Protein AF-A0A851GIK9-F1 (afdb_monomer_lite)

pLDDT: mean 75.94, std 16.17, range [28.42, 97.69]

Structure (mmCIF, N/CA/C/O backbone):
data_AF-A0A851GIK9-F1
#
_entry.id   AF-A0A851GIK9-F1
#
loop_
_atom_site.group_PDB
_atom_site.id
_atom_site.type_symbol
_atom_site.label_atom_id
_atom_site.label_alt_id
_atom_site.label_comp_id
_atom_site.label_asym_id
_atom_site.label_entity_id
_atom_site.label_seq_id
_atom_site.pdbx_PDB_ins_code
_atom_site.Cartn_x
_atom_site.Cartn_y
_atom_site.Cartn_z
_atom_site.occupancy
_atom_site.B_iso_or_equiv
_atom_site.auth_seq_id
_atom_site.auth_comp_id
_atom_site.auth_asym_id
_atom_site.auth_atom_id
_atom_site.pdbx_PDB_model_num
ATOM 1 N N . MET A 1 1 ? 23.463 -24.814 -16.841 1.00 28.42 1 MET A N 1
ATOM 2 C CA . MET A 1 1 ? 22.033 -24.958 -16.498 1.00 28.42 1 MET A CA 1
ATOM 3 C C . MET A 1 1 ? 21.947 -25.026 -14.976 1.00 28.42 1 MET A C 1
ATOM 5 O O . MET A 1 1 ? 22.459 -25.980 -14.409 1.00 28.42 1 MET A O 1
ATOM 9 N N . LYS A 1 2 ? 21.480 -23.972 -14.296 1.00 33.78 2 LYS A N 1
ATOM 10 C CA . LYS A 1 2 ? 21.299 -24.008 -12.832 1.00 33.78 2 LYS A CA 1
ATOM 11 C C . LYS A 1 2 ? 19.977 -24.728 -12.563 1.00 33.78 2 LYS A C 1
ATOM 13 O O . LYS A 1 2 ? 18.988 -24.319 -13.160 1.00 33.78 2 LYS A O 1
ATOM 18 N N . LYS A 1 3 ? 19.978 -25.781 -11.733 1.00 37.56 3 LYS A N 1
ATOM 19 C CA . LYS A 1 3 ? 18.744 -26.438 -11.265 1.00 37.56 3 LYS A CA 1
ATOM 20 C C . LYS A 1 3 ? 17.801 -25.354 -10.751 1.00 37.56 3 LYS A C 1
ATOM 22 O O . LYS A 1 3 ? 18.202 -24.577 -9.881 1.00 37.56 3 LYS A O 1
ATOM 27 N N . GLN A 1 4 ? 16.611 -25.260 -11.331 1.00 56.66 4 GLN A N 1
ATOM 28 C CA . GLN A 1 4 ? 15.598 -24.360 -10.805 1.00 56.66 4 GLN A CA 1
ATOM 29 C C . GLN A 1 4 ? 15.142 -24.924 -9.452 1.00 56.66 4 GLN A C 1
ATOM 31 O O . GLN A 1 4 ? 15.170 -26.138 -9.253 1.00 56.66 4 GLN A O 1
ATOM 36 N N . TRP A 1 5 ? 14.747 -24.073 -8.500 1.00 56.56 5 TRP A N 1
ATOM 37 C CA . TRP A 1 5 ? 14.268 -24.532 -7.183 1.00 56.56 5 TRP A CA 1
ATOM 38 C C . TRP A 1 5 ? 13.136 -25.571 -7.293 1.00 56.56 5 TRP A C 1
ATOM 40 O O . TRP A 1 5 ? 12.981 -26.420 -6.419 1.00 56.56 5 TRP A O 1
ATOM 50 N N . TRP A 1 6 ? 12.402 -25.525 -8.407 1.00 56.59 6 TRP A N 1
ATOM 51 C CA . TRP A 1 6 ? 11.299 -26.404 -8.792 1.00 56.59 6 TRP A CA 1
ATOM 52 C C . TRP A 1 6 ? 11.700 -27.868 -9.007 1.00 56.59 6 TRP A C 1
ATOM 54 O O . TRP A 1 6 ? 10.854 -28.744 -8.863 1.00 56.59 6 TRP A O 1
ATOM 64 N N . ASP A 1 7 ? 12.978 -28.136 -9.285 1.00 57.50 7 ASP A N 1
ATOM 65 C CA . ASP A 1 7 ? 13.502 -29.490 -9.501 1.00 57.50 7 ASP A CA 1
ATOM 66 C C . ASP A 1 7 ? 13.999 -30.148 -8.198 1.00 57.50 7 ASP A C 1
ATOM 68 O O . ASP A 1 7 ? 14.599 -31.227 -8.229 1.00 57.50 7 ASP A O 1
ATOM 72 N N . SER A 1 8 ? 13.825 -29.487 -7.045 1.00 64.31 8 SER A N 1
ATOM 73 C CA . SER A 1 8 ? 14.223 -30.047 -5.752 1.00 64.31 8 SER A CA 1
ATOM 74 C C . SER A 1 8 ? 13.235 -31.113 -5.274 1.00 64.31 8 SER A C 1
ATOM 76 O O . SER A 1 8 ? 12.027 -30.871 -5.217 1.00 64.31 8 SER A O 1
ATOM 78 N N . GLY A 1 9 ? 13.765 -32.264 -4.849 1.00 63.91 9 GLY A N 1
ATOM 79 C CA . GLY A 1 9 ? 12.982 -33.339 -4.235 1.00 63.91 9 GLY A CA 1
ATOM 80 C C . GLY A 1 9 ? 12.230 -32.880 -2.984 1.00 63.91 9 GLY A C 1
ATOM 81 O O . GLY A 1 9 ? 11.058 -33.208 -2.838 1.00 63.91 9 GLY A O 1
ATOM 82 N N . ASP A 1 10 ? 12.846 -32.034 -2.154 1.00 69.69 10 ASP A N 1
ATOM 83 C CA . ASP A 1 10 ? 12.236 -31.544 -0.908 1.00 69.69 10 ASP A CA 1
ATOM 84 C C . ASP A 1 10 ? 11.025 -30.641 -1.176 1.00 69.69 10 ASP A C 1
ATOM 86 O O . ASP A 1 10 ? 10.019 -30.683 -0.464 1.00 69.69 10 ASP A O 1
ATOM 90 N N . LEU A 1 11 ? 11.094 -29.832 -2.240 1.00 68.75 11 LEU A N 1
ATOM 91 C CA . LEU A 1 11 ? 9.983 -28.975 -2.644 1.00 68.75 11 LEU A CA 1
ATOM 92 C C . LEU A 1 11 ? 8.848 -29.818 -3.241 1.00 68.75 11 LEU A C 1
ATOM 94 O O . LEU A 1 11 ? 7.684 -29.581 -2.924 1.00 68.75 11 LEU A O 1
ATOM 98 N N . ALA A 1 12 ? 9.180 -30.830 -4.048 1.00 67.00 12 ALA A N 1
ATOM 99 C CA . ALA A 1 12 ? 8.210 -31.775 -4.596 1.00 67.00 12 ALA A CA 1
ATOM 100 C C . ALA A 1 12 ? 7.503 -32.591 -3.494 1.00 67.00 12 ALA A C 1
ATOM 102 O O . ALA A 1 12 ? 6.283 -32.763 -3.541 1.00 67.00 12 ALA A O 1
ATOM 103 N N . GLU A 1 13 ? 8.237 -33.033 -2.470 1.00 72.12 13 GLU A N 1
ATOM 104 C CA . GLU A 1 13 ? 7.680 -33.730 -1.307 1.00 72.12 13 GLU A CA 1
ATOM 105 C C . GLU A 1 13 ? 6.763 -32.814 -0.478 1.00 72.12 13 GLU A C 1
ATOM 107 O O . GLU A 1 13 ? 5.679 -33.226 -0.050 1.00 72.12 13 GLU A O 1
ATOM 112 N N . ALA A 1 14 ? 7.147 -31.543 -0.305 1.00 70.12 14 ALA A N 1
ATOM 113 C CA . ALA A 1 14 ? 6.379 -30.570 0.469 1.00 70.12 14 ALA A CA 1
ATOM 114 C C . ALA A 1 14 ? 4.978 -30.294 -0.106 1.00 70.12 14 ALA A C 1
ATOM 116 O O . ALA A 1 14 ? 4.040 -30.092 0.673 1.00 70.12 14 ALA A O 1
ATOM 117 N N . VAL A 1 15 ? 4.811 -30.313 -1.438 1.00 67.62 15 VAL A N 1
ATOM 118 C CA . VAL A 1 15 ? 3.504 -30.119 -2.099 1.00 67.62 15 VAL A CA 1
ATOM 119 C C . VAL A 1 15 ? 2.507 -31.180 -1.629 1.00 67.62 15 VAL A C 1
ATOM 121 O O . VAL A 1 15 ? 1.404 -30.846 -1.190 1.00 67.62 15 VAL A O 1
ATOM 124 N N . GLY A 1 16 ? 2.913 -32.452 -1.620 1.00 64.94 16 GLY A N 1
ATOM 125 C CA . GLY A 1 16 ? 2.066 -33.564 -1.195 1.00 64.94 16 GLY A CA 1
ATOM 126 C C . GLY A 1 16 ? 0.755 -33.709 -1.998 1.00 64.94 16 GLY A C 1
ATOM 127 O O . GLY A 1 16 ? 0.504 -32.999 -2.973 1.00 64.94 16 GLY A O 1
ATOM 128 N N . PRO A 1 17 ? -0.122 -34.655 -1.618 1.00 69.00 17 PRO A N 1
ATOM 129 C CA . PRO A 1 17 ? -1.357 -34.910 -2.351 1.00 69.00 17 PRO A CA 1
ATOM 130 C C . PRO A 1 17 ? -2.393 -33.789 -2.176 1.00 69.00 17 PRO A C 1
ATOM 132 O O . PRO A 1 17 ? -2.737 -33.387 -1.062 1.00 69.00 17 PRO A O 1
ATOM 135 N N . GLY A 1 18 ? -2.968 -33.347 -3.298 1.00 60.12 18 GLY A N 1
ATOM 136 C CA . GLY A 1 18 ? -4.141 -32.470 -3.326 1.00 60.12 18 GLY A CA 1
ATOM 137 C C . GLY A 1 18 ? -3.865 -30.979 -3.104 1.00 60.12 18 GLY A C 1
ATOM 138 O O . GLY A 1 18 ? -4.816 -30.227 -2.848 1.00 60.12 18 GLY A O 1
ATOM 139 N N . VAL A 1 19 ? -2.600 -30.578 -3.212 1.00 62.19 19 VAL A N 1
ATOM 140 C CA . VAL A 1 19 ? -2.133 -29.201 -3.367 1.00 62.19 19 VAL A CA 1
ATOM 141 C C . VAL A 1 19 ? -1.502 -29.086 -4.755 1.00 62.19 19 VAL A C 1
ATOM 143 O O . VAL A 1 19 ? -0.772 -29.974 -5.182 1.00 62.19 19 VAL A O 1
ATOM 146 N N . VAL A 1 20 ? -1.806 -28.009 -5.471 1.00 63.44 20 VAL A N 1
ATOM 147 C CA . VAL A 1 20 ? -1.177 -27.661 -6.744 1.00 63.44 20 VAL A CA 1
ATOM 148 C C . VAL A 1 20 ? -0.258 -26.479 -6.493 1.00 63.44 20 VAL A C 1
ATOM 150 O O . VAL A 1 20 ? -0.686 -25.437 -5.989 1.00 63.44 20 VAL A O 1
ATOM 153 N N . MET A 1 21 ? 1.010 -26.657 -6.836 1.00 55.97 21 MET A N 1
ATOM 154 C CA . MET A 1 21 ? 2.009 -25.604 -6.785 1.00 55.97 21 MET A CA 1
ATOM 155 C C . MET A 1 21 ? 2.170 -25.008 -8.177 1.00 55.97 21 MET A C 1
ATOM 157 O O . MET A 1 21 ? 2.414 -25.733 -9.140 1.00 55.97 21 MET A O 1
ATOM 161 N N . THR A 1 22 ? 2.052 -23.689 -8.281 1.00 58.81 22 THR A N 1
ATOM 162 C CA . THR A 1 22 ? 2.416 -22.969 -9.500 1.00 58.81 22 THR A CA 1
ATOM 163 C C . THR A 1 22 ? 3.555 -22.020 -9.182 1.00 58.81 22 THR A C 1
ATOM 165 O O . THR A 1 22 ? 3.423 -21.087 -8.385 1.00 58.81 22 THR A O 1
ATOM 168 N N . ALA A 1 23 ? 4.682 -22.310 -9.814 1.00 56.88 23 ALA A N 1
ATOM 169 C CA . ALA A 1 23 ? 5.847 -21.462 -9.883 1.00 56.88 23 ALA A CA 1
ATOM 170 C C . ALA A 1 23 ? 5.639 -20.397 -10.950 1.00 56.88 23 ALA A C 1
ATOM 172 O O . ALA A 1 23 ? 5.291 -20.726 -12.085 1.00 56.88 23 ALA A O 1
ATOM 173 N N . ILE A 1 24 ? 5.876 -19.137 -10.607 1.00 55.03 24 ILE A N 1
ATOM 174 C CA . ILE A 1 24 ? 5.986 -18.090 -11.610 1.00 55.03 24 ILE A CA 1
ATOM 175 C C . ILE A 1 24 ? 7.401 -17.533 -11.539 1.00 55.03 24 ILE A C 1
ATOM 177 O O . ILE A 1 24 ? 7.766 -16.828 -10.594 1.00 55.03 24 ILE A O 1
ATOM 181 N N . ASP A 1 25 ? 8.186 -17.955 -12.529 1.00 50.31 25 ASP A N 1
ATOM 182 C CA . ASP A 1 25 ? 9.631 -17.801 -12.593 1.00 50.31 25 ASP A CA 1
ATOM 183 C C . ASP A 1 25 ? 10.096 -16.347 -12.725 1.00 50.31 25 ASP A C 1
ATOM 185 O O . ASP A 1 25 ? 9.349 -15.447 -13.114 1.00 50.31 25 ASP A O 1
ATOM 189 N N . HIS A 1 26 ? 11.372 -16.178 -12.370 1.00 42.62 26 HIS A N 1
ATOM 190 C CA . HIS A 1 26 ? 12.180 -14.960 -12.333 1.00 42.62 26 HIS A CA 1
ATOM 191 C C . HIS A 1 26 ? 11.728 -13.866 -13.313 1.00 42.62 26 HIS A C 1
ATOM 193 O O . HIS A 1 26 ? 12.031 -13.897 -14.506 1.00 42.62 26 HIS A O 1
ATOM 199 N N . VAL A 1 27 ? 11.115 -12.821 -12.766 1.00 42.78 27 VAL A N 1
ATOM 200 C CA . VAL A 1 27 ? 11.296 -11.481 -13.310 1.00 42.78 27 VAL A CA 1
ATOM 201 C C . VAL A 1 27 ? 11.735 -10.613 -12.149 1.00 42.78 27 VAL A C 1
ATOM 203 O O . VAL A 1 27 ? 10.976 -10.466 -11.197 1.00 42.78 27 VAL A O 1
ATOM 206 N N . ASP A 1 28 ? 12.982 -10.137 -12.178 1.00 42.38 28 ASP A N 1
ATOM 207 C CA . ASP A 1 28 ? 13.531 -9.282 -11.120 1.00 42.38 28 ASP A CA 1
ATOM 208 C C . ASP A 1 28 ? 12.539 -8.163 -10.790 1.00 42.38 28 ASP A C 1
ATOM 210 O O . ASP A 1 28 ? 11.909 -7.625 -11.699 1.00 42.38 28 ASP A O 1
ATOM 214 N N . GLY A 1 29 ? 12.351 -7.902 -9.494 1.00 40.44 29 GLY A N 1
ATOM 215 C CA . GLY A 1 29 ? 11.194 -7.213 -8.923 1.00 40.44 29 GLY A CA 1
ATOM 216 C C . GLY A 1 29 ? 10.726 -5.970 -9.684 1.00 40.44 29 GLY A C 1
ATOM 217 O O . GLY A 1 29 ? 11.503 -5.122 -10.114 1.00 40.44 29 GLY A O 1
ATOM 218 N N . MET A 1 30 ? 9.413 -5.857 -9.845 1.00 39.59 30 MET A N 1
ATOM 219 C CA . MET A 1 30 ? 8.762 -4.690 -10.428 1.00 39.59 30 MET A CA 1
ATOM 220 C C . MET A 1 30 ? 8.614 -3.619 -9.337 1.00 39.59 30 MET A C 1
ATOM 222 O O . MET A 1 30 ? 7.873 -3.836 -8.378 1.00 39.59 30 MET A O 1
ATOM 226 N N . HIS A 1 31 ? 9.280 -2.468 -9.468 1.00 43.91 31 HIS A N 1
ATOM 227 C CA . HIS A 1 31 ? 8.942 -1.283 -8.673 1.00 43.91 31 HIS A CA 1
ATOM 228 C C . HIS A 1 31 ? 8.452 -0.197 -9.641 1.00 43.91 31 HIS A C 1
ATOM 230 O O . HIS A 1 31 ? 9.279 0.453 -10.280 1.00 43.91 31 HIS A O 1
ATOM 236 N N . PRO A 1 32 ? 7.124 0.008 -9.771 1.00 44.62 32 PRO A N 1
ATOM 237 C CA . PRO A 1 32 ? 6.533 0.874 -10.797 1.00 44.62 32 PRO A CA 1
ATOM 238 C C . PRO A 1 32 ? 7.150 2.275 -10.855 1.00 44.62 32 PRO A C 1
ATOM 240 O O . PRO A 1 32 ? 7.340 2.819 -11.938 1.00 44.62 32 PRO A O 1
ATOM 243 N N . ASP A 1 33 ? 7.509 2.816 -9.689 1.00 41.81 33 ASP A N 1
ATOM 244 C CA . ASP A 1 33 ? 8.054 4.168 -9.557 1.00 41.81 33 ASP A CA 1
ATOM 245 C C . ASP A 1 33 ? 9.546 4.253 -9.939 1.00 41.81 33 ASP A C 1
ATOM 247 O O . ASP A 1 33 ? 9.995 5.278 -10.442 1.00 41.81 33 ASP A O 1
ATOM 251 N N . HIS A 1 34 ? 10.324 3.179 -9.745 1.00 46.78 34 HIS A N 1
ATOM 252 C CA . HIS A 1 34 ? 11.743 3.145 -10.131 1.00 46.78 34 HIS A CA 1
ATOM 253 C C . HIS A 1 34 ? 11.891 2.963 -11.645 1.00 46.78 34 HIS A C 1
ATOM 255 O O . HIS A 1 34 ? 12.688 3.645 -12.286 1.00 46.78 34 HIS A O 1
ATOM 261 N N . ASP A 1 35 ? 11.052 2.101 -12.223 1.00 50.78 35 ASP A N 1
ATOM 262 C CA . ASP A 1 35 ? 11.058 1.798 -13.654 1.00 50.78 35 ASP A CA 1
ATOM 263 C C . ASP A 1 35 ? 10.558 2.991 -14.488 1.00 50.78 35 ASP A C 1
ATOM 265 O O . ASP A 1 35 ? 11.080 3.257 -15.569 1.00 50.78 35 ASP A O 1
ATOM 269 N N . ALA A 1 36 ? 9.587 3.757 -13.973 1.00 49.06 36 ALA A N 1
ATOM 270 C CA . ALA A 1 36 ? 9.111 4.983 -14.613 1.00 49.06 36 ALA A CA 1
ATOM 271 C C . ALA A 1 36 ? 10.194 6.075 -14.658 1.00 49.06 36 ALA A C 1
ATOM 273 O O . ALA A 1 36 ? 10.437 6.629 -15.729 1.00 49.06 36 ALA A O 1
ATOM 274 N N . ASN A 1 37 ? 10.881 6.326 -13.537 1.00 52.34 37 ASN A N 1
ATOM 275 C CA . ASN A 1 37 ? 11.953 7.324 -13.457 1.00 52.34 37 ASN A CA 1
ATOM 276 C C . ASN A 1 37 ? 13.168 6.932 -14.306 1.00 52.34 37 ASN A C 1
ATOM 278 O O . ASN A 1 37 ? 13.733 7.773 -14.991 1.00 52.34 37 ASN A O 1
ATOM 282 N N . MET A 1 38 ? 13.542 5.650 -14.327 1.00 55.16 38 MET A N 1
ATOM 283 C CA . MET A 1 38 ? 14.647 5.162 -15.158 1.00 55.16 38 MET A CA 1
ATOM 284 C C . MET A 1 38 ? 14.335 5.281 -16.657 1.00 55.16 38 MET A C 1
ATOM 286 O O . MET A 1 38 ? 15.213 5.627 -17.449 1.00 55.16 38 MET A O 1
ATOM 290 N N . LEU A 1 39 ? 13.094 5.003 -17.073 1.00 52.91 39 LEU A N 1
ATOM 291 C CA . LEU A 1 39 ? 12.667 5.257 -18.451 1.00 52.91 39 LEU A CA 1
ATOM 292 C C . LEU A 1 39 ? 12.666 6.760 -18.756 1.00 52.91 39 LEU A C 1
ATOM 294 O O . LEU A 1 39 ? 13.035 7.135 -19.863 1.00 52.91 39 LEU A O 1
ATOM 298 N N . GLU A 1 40 ? 12.321 7.603 -17.777 1.00 55.47 40 GLU A N 1
ATOM 299 C CA . GLU A 1 40 ? 12.411 9.065 -17.865 1.00 55.47 40 GLU A CA 1
ATOM 300 C C . GLU A 1 40 ? 13.834 9.586 -18.041 1.00 55.47 40 GLU A C 1
ATOM 302 O O . GLU A 1 40 ? 14.085 10.362 -18.962 1.00 55.47 40 GLU A O 1
ATOM 307 N N . GLU A 1 41 ? 14.784 9.071 -17.272 1.00 58.88 41 GLU A N 1
ATOM 308 C CA . GLU A 1 41 ? 16.213 9.321 -17.464 1.00 58.88 41 GLU A CA 1
ATOM 309 C C . GLU A 1 41 ? 16.686 8.842 -18.845 1.00 58.88 41 GLU A C 1
ATOM 311 O O . GLU A 1 41 ? 17.427 9.542 -19.534 1.00 58.88 41 GLU A O 1
ATOM 316 N N . CYS A 1 42 ? 16.197 7.688 -19.311 1.00 54.91 42 CYS A N 1
ATOM 317 C CA . CYS A 1 42 ? 16.476 7.220 -20.669 1.00 54.91 42 CYS A CA 1
ATOM 318 C C . CYS A 1 42 ? 15.834 8.112 -21.751 1.00 54.91 42 CYS A C 1
ATOM 320 O O . CYS A 1 42 ? 16.372 8.160 -22.856 1.00 54.91 42 CYS A O 1
ATOM 322 N N . PHE A 1 43 ? 14.719 8.809 -21.472 1.00 56.66 43 PHE A N 1
ATOM 323 C CA . PHE A 1 43 ? 14.067 9.735 -22.414 1.00 56.66 43 PHE A CA 1
ATOM 324 C C . PHE A 1 43 ? 14.831 11.056 -22.562 1.00 56.66 43 PHE A C 1
ATOM 326 O O . PHE A 1 43 ? 14.831 11.620 -23.658 1.00 56.66 43 PHE A O 1
ATOM 333 N N . GLN A 1 44 ? 15.451 11.557 -21.487 1.00 57.59 44 GLN A N 1
ATOM 334 C CA . GLN A 1 44 ? 16.075 12.888 -21.465 1.00 57.59 44 GLN A CA 1
ATOM 335 C C . GLN A 1 44 ? 17.308 12.995 -22.376 1.00 57.59 44 GLN A C 1
ATOM 337 O O . GLN A 1 44 ? 17.541 14.060 -22.942 1.00 57.59 44 GLN A O 1
ATOM 342 N N . ASP A 1 45 ? 18.007 11.882 -22.627 1.00 53.44 45 ASP A N 1
ATOM 343 C CA . ASP A 1 45 ? 19.262 11.877 -23.386 1.00 53.44 45 ASP A CA 1
ATOM 344 C C . ASP A 1 45 ? 19.238 11.008 -24.667 1.00 53.44 45 ASP A C 1
ATOM 346 O O . ASP A 1 45 ? 20.256 10.427 -25.072 1.00 53.44 45 ASP A O 1
ATOM 350 N N . LEU A 1 46 ? 18.078 10.849 -25.310 1.00 55.22 46 LEU A N 1
ATOM 351 C CA . LEU A 1 46 ? 18.004 10.134 -26.590 1.00 55.22 46 LEU A CA 1
ATOM 352 C C . LEU A 1 46 ? 18.766 10.905 -27.693 1.00 55.22 46 LEU A C 1
ATOM 354 O O . LEU A 1 46 ? 18.595 12.122 -27.783 1.00 55.22 46 LEU A O 1
ATOM 358 N N . PRO A 1 47 ? 19.548 10.220 -28.558 1.00 53.22 47 PRO A N 1
ATOM 359 C CA . PRO A 1 47 ? 20.320 10.859 -29.626 1.00 53.22 47 PRO A CA 1
ATOM 360 C C . PRO A 1 47 ? 19.444 11.660 -30.604 1.00 53.22 47 PRO A C 1
ATOM 362 O O . PRO A 1 47 ? 18.221 11.479 -30.663 1.00 53.22 47 PRO A O 1
ATOM 365 N N . GLU A 1 48 ? 20.099 12.544 -31.366 1.00 51.88 48 GLU A N 1
ATOM 366 C CA . GLU A 1 48 ? 19.484 13.400 -32.388 1.00 51.88 48 GLU A CA 1
ATOM 367 C C . GLU A 1 48 ? 18.579 12.614 -33.346 1.00 51.88 48 GLU A C 1
ATOM 369 O O . GLU A 1 48 ? 18.788 11.433 -33.637 1.00 51.88 48 GLU A O 1
ATOM 374 N N . MET A 1 49 ? 17.522 13.278 -33.814 1.00 53.31 49 MET A N 1
ATOM 375 C CA . MET A 1 49 ? 16.463 12.626 -34.570 1.00 53.31 49 MET A CA 1
ATOM 376 C C . MET A 1 49 ? 16.942 12.203 -35.954 1.00 53.31 49 MET A C 1
ATOM 378 O O . MET A 1 49 ? 17.402 13.015 -36.751 1.00 53.31 49 MET A O 1
ATOM 382 N N . SER A 1 50 ? 16.774 10.919 -36.271 1.00 54.28 50 SER A N 1
ATOM 383 C CA . SER A 1 50 ? 16.899 10.457 -37.649 1.00 54.28 50 SER A CA 1
ATOM 384 C C . SER A 1 50 ? 15.749 11.057 -38.464 1.00 54.28 50 SER A C 1
ATOM 386 O O . SER A 1 50 ? 14.588 10.905 -38.072 1.00 54.28 50 SER A O 1
ATOM 388 N N . PRO A 1 51 ? 16.023 11.733 -39.591 1.00 57.00 51 PRO A N 1
ATOM 389 C CA . PRO A 1 51 ? 14.973 12.367 -40.366 1.00 57.00 51 PRO A CA 1
ATOM 390 C C . PRO A 1 51 ? 14.018 11.305 -40.917 1.00 57.00 51 PRO A C 1
ATOM 392 O O . PRO A 1 51 ? 14.411 10.378 -41.628 1.00 57.00 51 PRO A O 1
ATOM 395 N N . LEU A 1 52 ? 12.737 11.454 -40.589 1.00 62.50 52 LEU A N 1
ATOM 396 C CA . LEU A 1 52 ? 11.662 10.681 -41.200 1.00 62.50 52 LEU A CA 1
ATOM 397 C C . LEU A 1 52 ? 11.633 10.913 -42.715 1.00 62.50 52 LEU A C 1
ATOM 399 O O . LEU A 1 52 ? 11.735 12.051 -43.174 1.00 62.50 52 LEU A O 1
ATOM 403 N N . THR A 1 53 ? 11.477 9.831 -43.482 1.00 67.94 53 THR A N 1
ATOM 404 C CA . THR A 1 53 ? 11.532 9.877 -44.950 1.00 67.94 53 THR A CA 1
ATOM 405 C C . THR A 1 53 ? 10.204 10.348 -45.540 1.00 67.94 53 THR A C 1
ATOM 407 O O . THR A 1 53 ? 10.194 11.179 -46.444 1.00 67.94 53 THR A O 1
ATOM 410 N N . SER A 1 54 ? 9.073 9.857 -45.019 1.00 73.69 54 SER A N 1
ATOM 411 C CA . SER A 1 54 ? 7.743 10.397 -45.329 1.00 73.69 54 SER A CA 1
ATOM 412 C C . SER A 1 54 ? 6.691 9.963 -44.303 1.00 73.69 54 SER A C 1
ATOM 414 O O . SER A 1 54 ? 6.846 8.950 -43.617 1.00 73.69 54 SER A O 1
ATOM 416 N N . VAL A 1 55 ? 5.598 10.725 -44.205 1.00 71.50 55 VAL A N 1
ATOM 417 C CA . VAL A 1 55 ? 4.414 10.373 -43.410 1.00 71.50 55 VAL A CA 1
ATOM 418 C C . VAL A 1 55 ? 3.171 10.555 -44.276 1.00 71.50 55 VAL A C 1
ATOM 420 O O . VAL A 1 55 ? 3.017 11.582 -44.934 1.00 71.50 55 VAL A O 1
ATOM 423 N N . THR A 1 56 ? 2.281 9.564 -44.280 1.00 75.00 56 THR A N 1
ATOM 424 C CA . THR A 1 56 ? 1.029 9.594 -45.044 1.00 75.00 56 THR A CA 1
ATOM 425 C C . THR A 1 56 ? -0.159 9.171 -44.185 1.00 75.00 56 THR A C 1
ATOM 427 O O . THR A 1 56 ? -0.071 8.262 -43.361 1.00 75.00 56 THR A O 1
ATOM 430 N N . MET A 1 57 ? -1.292 9.845 -44.383 1.00 70.81 57 MET A N 1
ATOM 431 C CA . MET A 1 57 ? -2.598 9.460 -43.851 1.00 70.81 57 MET A CA 1
ATOM 432 C C . MET A 1 57 ? -3.687 10.104 -44.714 1.00 70.81 57 MET A C 1
ATOM 434 O O . MET A 1 57 ? -3.603 11.302 -45.005 1.00 70.81 57 MET A O 1
ATOM 438 N N . PRO A 1 58 ? -4.723 9.357 -45.129 1.00 68.06 58 PRO A N 1
ATOM 439 C CA . PRO A 1 58 ? -5.792 9.906 -45.955 1.00 68.06 58 PRO A CA 1
ATOM 440 C C . PRO A 1 58 ? -6.467 11.133 -45.318 1.00 68.06 58 PRO A C 1
ATOM 442 O O . PRO A 1 58 ? -6.783 11.136 -44.128 1.00 68.06 58 PRO A O 1
ATOM 445 N N . GLY A 1 59 ? -6.706 12.181 -46.114 1.00 64.75 59 GLY A N 1
ATOM 446 C CA . GLY A 1 59 ? -7.428 13.388 -45.676 1.00 64.75 59 GLY A CA 1
ATOM 447 C C . GLY A 1 59 ? -6.679 14.272 -44.670 1.00 64.75 59 GLY A C 1
ATOM 448 O O . GLY A 1 59 ? -7.306 15.086 -43.990 1.00 64.75 59 GLY A O 1
ATOM 449 N N . THR A 1 60 ? -5.360 14.100 -44.566 1.00 66.62 60 THR A N 1
ATOM 450 C CA . THR A 1 60 ? -4.503 14.773 -43.588 1.00 66.62 60 THR A CA 1
ATOM 451 C C . THR A 1 60 ? -3.302 15.392 -44.284 1.00 66.62 60 THR A C 1
ATOM 453 O O . THR A 1 60 ? -2.702 14.751 -45.144 1.00 66.62 60 THR A O 1
ATOM 456 N N . SER A 1 61 ? -2.944 16.622 -43.918 1.00 66.38 61 SER A N 1
ATOM 457 C CA . SER A 1 61 ? -1.694 17.236 -44.364 1.00 66.38 61 SER A CA 1
ATOM 458 C C . SER A 1 61 ? -0.640 17.178 -43.266 1.00 66.38 61 SER A C 1
ATOM 460 O O . SER A 1 61 ? -0.948 17.188 -42.072 1.00 66.38 61 SER A O 1
ATOM 462 N N . TYR A 1 62 ? 0.613 17.095 -43.699 1.00 70.62 62 TYR A N 1
ATOM 463 C CA . TYR A 1 62 ? 1.771 16.976 -42.833 1.00 70.62 62 TYR A CA 1
ATOM 464 C C . TYR A 1 62 ? 2.747 18.109 -43.117 1.00 70.62 62 TYR A C 1
ATOM 466 O O . TYR A 1 62 ? 2.980 18.449 -44.276 1.00 70.62 62 TYR A O 1
ATOM 474 N N . SER A 1 63 ? 3.333 18.676 -42.069 1.00 73.06 63 SER A N 1
ATOM 475 C CA . SER A 1 63 ? 4.397 19.673 -42.189 1.00 73.06 63 SER A CA 1
ATOM 476 C C . SER A 1 63 ? 5.533 19.310 -41.251 1.00 73.06 63 SER A C 1
ATOM 478 O O . SER A 1 63 ? 5.317 19.201 -40.041 1.00 73.06 63 SER A O 1
ATOM 480 N N . LYS A 1 64 ? 6.736 19.144 -41.796 1.00 71.75 64 LYS A N 1
ATOM 481 C CA . LYS A 1 64 ? 7.943 19.044 -40.980 1.00 71.75 64 LYS A CA 1
ATOM 482 C C . LYS A 1 64 ? 8.135 20.365 -40.223 1.00 71.75 64 LYS A C 1
ATOM 484 O O . LYS A 1 64 ? 7.938 21.432 -40.801 1.00 71.75 64 LYS A O 1
ATOM 489 N N . LEU A 1 65 ? 8.430 20.278 -38.934 1.00 72.88 65 LEU A N 1
ATOM 490 C CA . LEU A 1 65 ? 8.662 21.412 -38.042 1.00 72.88 65 LEU A CA 1
ATOM 491 C C . LEU A 1 65 ? 10.169 21.602 -37.817 1.00 72.88 65 LEU A C 1
ATOM 493 O O . LEU A 1 65 ? 10.959 20.710 -38.127 1.00 72.88 65 LEU A O 1
ATOM 497 N N . ASP A 1 66 ? 10.548 22.755 -37.264 1.00 72.00 66 ASP A N 1
ATOM 498 C CA . ASP A 1 66 ? 11.953 23.151 -37.060 1.00 72.00 66 ASP A CA 1
ATOM 499 C C . ASP A 1 66 ? 12.718 22.223 -36.111 1.00 72.00 66 ASP A C 1
ATOM 501 O O . ASP A 1 66 ? 13.940 22.148 -36.157 1.00 72.00 66 ASP A O 1
ATOM 505 N N . ASP A 1 67 ? 11.997 21.492 -35.264 1.00 66.19 67 ASP A N 1
ATOM 506 C CA . ASP A 1 67 ? 12.568 20.502 -34.363 1.00 66.19 67 ASP A CA 1
ATOM 507 C C . ASP A 1 67 ? 12.547 19.092 -34.953 1.00 66.19 67 ASP A C 1
ATOM 509 O O . ASP A 1 67 ? 12.517 18.149 -34.187 1.00 66.19 67 ASP A O 1
ATOM 513 N N . ASP A 1 68 ? 12.479 18.927 -36.278 1.00 66.38 68 ASP A N 1
ATOM 514 C CA . ASP A 1 68 ? 12.420 17.642 -36.996 1.00 66.38 68 ASP A CA 1
ATOM 515 C C . ASP A 1 68 ? 11.206 16.737 -36.678 1.00 66.38 68 ASP A C 1
ATOM 517 O O . ASP A 1 68 ? 11.084 15.634 -37.226 1.00 66.38 68 ASP A O 1
ATOM 521 N N . SER A 1 69 ? 10.250 17.200 -35.865 1.00 71.75 69 SER A N 1
ATOM 522 C CA . SER A 1 69 ? 8.951 16.536 -35.705 1.00 71.75 69 SER A CA 1
ATOM 523 C C . SER A 1 69 ? 8.005 16.849 -36.869 1.00 71.75 69 SER A C 1
ATOM 525 O O . SER A 1 69 ? 8.165 17.823 -37.604 1.00 71.75 69 SER A O 1
ATOM 527 N N . TRP A 1 70 ? 6.979 16.022 -37.046 1.00 71.56 70 TRP A N 1
ATOM 528 C CA . TRP A 1 70 ? 5.978 16.191 -38.094 1.00 71.56 70 TRP A CA 1
ATOM 529 C C . TRP A 1 70 ? 4.656 16.634 -37.507 1.00 71.56 70 TRP A C 1
ATOM 531 O O . TRP A 1 70 ? 3.990 15.861 -36.820 1.00 71.56 70 TRP A O 1
ATOM 541 N N . GLY A 1 71 ? 4.265 17.866 -37.822 1.00 69.75 71 GLY A N 1
ATOM 542 C CA . GLY A 1 71 ? 2.931 18.381 -37.569 1.00 69.75 71 GLY A CA 1
ATOM 543 C C . GLY A 1 71 ? 1.888 17.621 -38.389 1.00 69.75 71 GLY A C 1
ATOM 544 O O . GLY A 1 71 ? 2.034 17.501 -39.603 1.00 69.75 71 GLY A O 1
ATOM 545 N N . ILE A 1 72 ? 0.837 17.126 -37.741 1.00 70.31 72 ILE A N 1
ATOM 546 C CA . ILE A 1 72 ? -0.349 16.525 -38.343 1.00 70.31 72 ILE A CA 1
ATOM 547 C C . ILE A 1 72 ? -1.474 17.560 -38.322 1.00 70.31 72 ILE A C 1
ATOM 549 O O . ILE A 1 72 ? -1.954 17.942 -37.252 1.00 70.31 72 ILE A O 1
ATOM 553 N N . ASN A 1 73 ? -1.945 17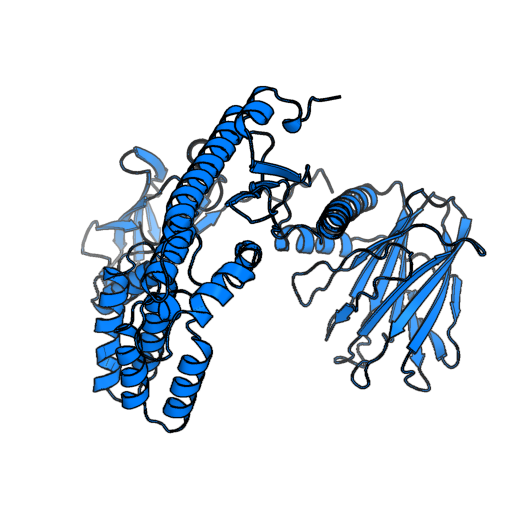.972 -39.498 1.00 64.81 73 ASN A N 1
ATOM 554 C CA . ASN A 1 73 ? -3.113 18.832 -39.630 1.00 64.81 73 ASN A CA 1
ATOM 555 C C . ASN A 1 73 ? -4.305 18.041 -40.186 1.00 64.81 73 ASN A C 1
ATOM 557 O O . ASN A 1 73 ? -4.350 17.651 -41.356 1.00 64.81 73 ASN A O 1
ATOM 561 N N . LEU A 1 74 ? -5.282 17.786 -39.316 1.00 60.97 74 LEU A N 1
ATOM 562 C CA . LEU A 1 74 ? -6.470 16.996 -39.626 1.00 60.97 74 LEU A CA 1
ATOM 563 C C . LEU A 1 74 ? -7.601 17.907 -40.098 1.00 60.97 74 LEU A C 1
ATOM 565 O O . LEU A 1 74 ? -8.256 18.557 -39.283 1.00 60.97 74 LEU A O 1
ATOM 569 N N . ALA A 1 75 ? -7.895 17.896 -41.401 1.00 53.56 75 ALA A N 1
ATOM 570 C CA . ALA A 1 75 ? -9.002 18.673 -41.968 1.00 53.56 75 ALA A CA 1
ATOM 571 C C . ALA A 1 75 ? -10.382 18.241 -41.417 1.00 53.56 75 ALA A C 1
ATOM 573 O O . ALA A 1 75 ? -11.303 19.051 -41.318 1.00 53.56 75 ALA A O 1
ATOM 574 N N . LYS A 1 76 ? -10.537 16.966 -41.028 1.00 61.22 76 LYS A N 1
ATOM 575 C CA . LYS A 1 76 ? -11.708 16.410 -40.323 1.00 61.22 76 LYS A CA 1
ATOM 576 C C . LYS A 1 76 ? -11.223 15.432 -39.256 1.00 61.22 76 LYS A C 1
ATOM 578 O O . LYS A 1 76 ? -10.319 14.663 -39.539 1.00 61.22 76 LYS A O 1
ATOM 583 N N . LYS A 1 77 ? -11.825 15.430 -38.057 1.00 61.59 77 LYS A N 1
ATOM 584 C CA . LYS A 1 77 ? -11.478 14.517 -36.944 1.00 61.59 77 LYS A CA 1
ATOM 585 C C . LYS A 1 77 ? -12.074 13.121 -37.196 1.00 61.59 77 LYS A C 1
ATOM 587 O O . LYS A 1 77 ? -13.277 12.949 -36.973 1.00 61.59 77 LYS A O 1
ATOM 592 N N . PRO A 1 78 ? -11.310 12.119 -37.663 1.00 61.34 78 PRO A N 1
ATOM 593 C CA . PRO A 1 78 ? -11.886 10.823 -37.984 1.00 61.34 78 PRO A CA 1
ATOM 594 C C . PRO A 1 78 ? -12.043 9.974 -36.708 1.00 61.34 78 PRO A C 1
ATOM 596 O O . PRO A 1 78 ? -11.243 10.059 -35.777 1.00 61.34 78 PRO A O 1
ATOM 599 N N . ARG A 1 79 ? -13.077 9.119 -36.645 1.00 64.94 79 ARG A N 1
ATOM 600 C CA . ARG A 1 79 ? -13.272 8.172 -35.520 1.00 64.94 79 ARG A CA 1
ATOM 601 C C . ARG A 1 79 ? -12.160 7.117 -35.443 1.00 64.94 79 ARG A C 1
ATOM 603 O O . ARG A 1 79 ? -11.908 6.563 -34.373 1.00 64.94 79 ARG A O 1
ATOM 610 N N . ARG A 1 80 ? -11.522 6.822 -36.576 1.00 70.44 80 ARG A N 1
ATOM 611 C CA . ARG A 1 80 ? -10.330 5.980 -36.699 1.00 70.44 80 ARG A CA 1
ATOM 612 C C . ARG A 1 80 ? -9.415 6.567 -37.759 1.00 70.44 80 ARG A C 1
ATOM 614 O O . ARG A 1 80 ? -9.915 7.030 -38.779 1.00 70.44 80 ARG A O 1
ATOM 621 N N . ALA A 1 81 ? -8.118 6.523 -37.518 1.00 72.00 81 ALA A N 1
ATOM 622 C CA . ALA A 1 81 ? -7.110 6.957 -38.473 1.00 72.00 81 ALA A CA 1
ATOM 623 C C . ALA A 1 81 ? -5.886 6.060 -38.331 1.00 72.00 81 ALA A C 1
ATOM 625 O O . ALA A 1 81 ? -5.562 5.669 -37.214 1.00 72.00 81 ALA A O 1
ATOM 626 N N . THR A 1 82 ? -5.209 5.779 -39.434 1.00 77.50 82 THR A N 1
ATOM 627 C CA . THR A 1 82 ? -3.931 5.068 -39.426 1.00 77.50 82 THR A CA 1
ATOM 628 C C . THR A 1 82 ? -2.912 5.983 -40.076 1.00 77.50 82 THR A C 1
ATOM 630 O O . THR A 1 82 ? -3.090 6.367 -41.232 1.00 77.50 82 THR A O 1
ATOM 633 N N . ALA A 1 83 ? -1.887 6.370 -39.321 1.00 76.94 83 ALA A N 1
ATOM 634 C CA . ALA A 1 83 ? -0.746 7.079 -39.876 1.00 76.94 83 ALA A CA 1
ATOM 635 C C . ALA A 1 83 ? 0.290 6.054 -40.330 1.00 76.94 83 ALA A C 1
ATOM 637 O O . ALA A 1 83 ? 0.696 5.195 -39.547 1.00 76.94 83 ALA A O 1
ATOM 638 N N . THR A 1 84 ? 0.715 6.161 -41.582 1.00 82.25 84 THR A N 1
ATOM 639 C CA . THR A 1 84 ? 1.741 5.311 -42.176 1.00 82.25 84 THR A CA 1
ATOM 640 C C . THR A 1 84 ? 3.011 6.130 -42.324 1.00 82.25 84 THR A C 1
ATOM 642 O O . THR A 1 84 ? 3.051 7.122 -43.054 1.00 82.25 84 THR A O 1
ATOM 645 N N . ILE A 1 85 ? 4.049 5.726 -41.606 1.00 83.38 85 ILE A N 1
ATOM 646 C CA . ILE A 1 85 ? 5.334 6.412 -41.549 1.00 83.38 85 ILE A CA 1
ATOM 647 C C . ILE A 1 85 ? 6.354 5.547 -42.280 1.00 83.38 85 ILE A C 1
ATOM 649 O O . ILE A 1 85 ? 6.568 4.399 -41.891 1.00 83.38 85 ILE A O 1
ATOM 653 N N . GLN A 1 86 ? 6.991 6.085 -43.319 1.00 84.94 86 GLN A N 1
ATOM 654 C CA . GLN A 1 86 ? 8.145 5.434 -43.927 1.00 84.94 86 GLN A CA 1
ATOM 655 C C . GLN A 1 86 ? 9.433 5.980 -43.336 1.00 84.94 86 GLN A C 1
ATOM 657 O O . GLN A 1 86 ? 9.656 7.192 -43.243 1.00 84.94 86 GLN A O 1
ATOM 662 N N . TRP A 1 87 ? 10.290 5.048 -42.956 1.00 83.38 87 TRP A N 1
ATOM 663 C CA . TRP A 1 87 ? 11.546 5.328 -42.294 1.00 83.38 87 TRP A CA 1
ATOM 664 C C . TRP A 1 87 ? 12.623 4.395 -42.833 1.00 83.38 87 TRP A C 1
ATOM 666 O O . TRP A 1 87 ? 12.356 3.223 -43.067 1.00 83.38 87 TRP A O 1
ATOM 676 N N . THR A 1 88 ? 13.834 4.904 -43.038 1.00 83.31 88 THR A N 1
ATOM 677 C CA . THR A 1 88 ? 14.987 4.092 -43.441 1.00 83.31 88 THR A CA 1
ATOM 678 C C . THR A 1 88 ? 16.021 4.115 -42.326 1.00 83.31 88 THR A C 1
ATOM 680 O O . THR A 1 88 ? 16.388 5.198 -41.870 1.00 83.31 88 THR A O 1
ATOM 683 N N . THR A 1 89 ? 16.468 2.935 -41.883 1.00 81.94 89 THR A N 1
ATOM 684 C CA . THR A 1 89 ? 17.506 2.812 -40.846 1.00 81.94 89 THR A CA 1
ATOM 685 C C . THR A 1 89 ? 18.811 3.466 -41.294 1.00 81.94 89 THR A C 1
ATOM 687 O O . THR A 1 89 ? 19.113 3.544 -42.490 1.00 81.94 89 THR A O 1
ATOM 690 N N . GLY A 1 90 ? 19.598 3.939 -40.331 1.00 79.94 90 GLY A N 1
ATOM 691 C CA . GLY A 1 90 ? 20.886 4.565 -40.575 1.00 79.94 90 GLY A CA 1
ATOM 692 C C . GLY A 1 90 ? 21.970 3.592 -41.052 1.00 79.94 90 GLY A C 1
ATOM 693 O O . GLY A 1 90 ? 21.724 2.516 -41.599 1.00 79.94 90 GLY A O 1
ATOM 694 N N . ASN A 1 91 ? 23.228 3.988 -40.847 1.00 80.44 91 ASN A N 1
ATOM 695 C CA . ASN A 1 91 ? 24.398 3.211 -41.275 1.00 80.44 91 ASN A CA 1
ATOM 696 C C . ASN A 1 91 ? 24.758 2.051 -40.326 1.00 80.44 91 ASN A C 1
ATOM 698 O O . ASN A 1 91 ? 25.662 1.278 -40.639 1.00 80.44 91 ASN A O 1
ATOM 702 N N . ALA A 1 92 ? 24.068 1.917 -39.193 1.00 78.69 92 ALA A N 1
ATOM 703 C CA . ALA A 1 92 ? 24.258 0.844 -38.223 1.00 78.69 92 ALA A CA 1
ATOM 704 C C . ALA A 1 92 ? 22.978 -0.001 -38.094 1.00 78.69 92 ALA A C 1
ATOM 706 O O . ALA A 1 92 ? 21.901 0.476 -38.446 1.00 78.69 92 ALA A O 1
ATOM 707 N N . PRO A 1 93 ? 23.071 -1.256 -37.615 1.00 80.62 93 PRO A N 1
ATOM 708 C CA . PRO A 1 93 ? 21.888 -2.042 -37.300 1.00 80.62 93 PRO A CA 1
ATOM 709 C C . PRO A 1 93 ? 21.048 -1.362 -36.213 1.00 80.62 93 PRO A C 1
ATOM 711 O O . PRO A 1 93 ? 21.578 -0.903 -35.195 1.00 80.62 93 PRO A O 1
ATOM 714 N N . SER A 1 94 ? 19.734 -1.352 -36.411 1.00 79.88 94 SER A N 1
ATOM 715 C CA . SER A 1 94 ? 18.778 -0.819 -35.446 1.00 79.88 94 SER A CA 1
ATOM 716 C C . SER A 1 94 ? 18.208 -1.945 -34.601 1.00 79.88 94 SER A C 1
ATOM 718 O O . SER A 1 94 ? 17.781 -2.962 -35.136 1.00 79.88 94 SER A O 1
ATOM 720 N N . SER A 1 95 ? 18.141 -1.769 -33.289 1.00 72.50 95 SER A N 1
ATOM 721 C CA . SER A 1 95 ? 17.468 -2.736 -32.415 1.00 72.50 95 SER A CA 1
ATOM 722 C C . SER A 1 95 ? 16.012 -2.376 -32.118 1.00 72.50 95 SER A C 1
ATOM 724 O O . SER A 1 95 ? 15.308 -3.114 -31.427 1.00 72.50 95 SER A O 1
ATOM 726 N N . GLY A 1 96 ? 15.552 -1.223 -32.599 1.00 76.12 96 GLY A N 1
ATOM 727 C CA . GLY A 1 96 ? 14.220 -0.743 -32.299 1.00 76.12 96 GLY A CA 1
ATOM 728 C C . GLY A 1 96 ? 13.972 0.687 -32.746 1.00 76.12 96 GLY A C 1
ATOM 729 O O . GLY A 1 96 ? 14.851 1.410 -33.211 1.00 76.12 96 GLY A O 1
ATOM 730 N N . ILE A 1 97 ? 12.726 1.090 -32.567 1.00 76.19 97 ILE A N 1
ATOM 731 C CA . ILE A 1 97 ? 12.185 2.375 -32.951 1.00 76.19 97 ILE A CA 1
ATOM 732 C C . ILE A 1 97 ? 11.578 3.035 -31.722 1.00 76.19 97 ILE A C 1
ATOM 734 O O . ILE A 1 97 ? 10.863 2.418 -30.934 1.00 76.19 97 ILE A O 1
ATOM 738 N N . TYR A 1 98 ? 11.823 4.325 -31.598 1.00 76.25 98 TYR A N 1
ATOM 739 C CA . TYR A 1 98 ? 11.206 5.188 -30.617 1.00 76.25 98 TYR A CA 1
ATOM 740 C C . TYR A 1 98 ? 10.174 6.088 -31.289 1.00 76.25 98 TYR A C 1
ATOM 742 O O . TYR A 1 98 ? 10.515 6.806 -32.221 1.00 76.25 98 TYR A O 1
ATOM 750 N N . LEU A 1 99 ? 8.928 6.075 -30.826 1.00 78.25 99 LEU A N 1
ATOM 751 C CA . LEU A 1 99 ? 7.844 6.918 -31.322 1.00 78.25 99 LEU A CA 1
ATOM 752 C C . LEU A 1 99 ? 7.392 7.886 -30.225 1.00 78.25 99 LEU A C 1
ATOM 754 O O . LEU A 1 99 ? 6.883 7.463 -29.191 1.00 78.25 99 LEU A O 1
ATOM 758 N N . SER A 1 100 ? 7.490 9.185 -30.485 1.00 74.31 100 SER A N 1
ATOM 759 C CA . SER A 1 100 ? 6.879 10.229 -29.663 1.00 74.31 100 SER A CA 1
ATOM 760 C C . SER A 1 100 ? 5.622 10.770 -30.332 1.00 74.31 100 SER A C 1
ATOM 762 O O . SER A 1 100 ? 5.671 11.251 -31.467 1.00 74.31 100 SER A O 1
ATOM 764 N N . LEU A 1 101 ? 4.510 10.764 -29.600 1.00 73.69 101 LEU A N 1
ATOM 765 C CA . LEU A 1 101 ? 3.358 11.613 -29.877 1.00 73.69 101 LEU A CA 1
ATOM 766 C C . LEU A 1 101 ? 3.510 12.879 -29.034 1.00 73.69 101 LEU A C 1
ATOM 768 O O . LEU A 1 101 ? 3.318 12.854 -27.816 1.00 73.69 101 LEU A O 1
ATOM 772 N N . LEU A 1 102 ? 3.890 13.970 -29.689 1.00 68.31 102 LEU A N 1
ATOM 773 C CA . LEU A 1 102 ? 4.172 15.233 -29.020 1.00 68.31 102 LEU A CA 1
ATOM 774 C C . LEU A 1 102 ? 2.916 16.100 -28.964 1.00 68.31 102 LEU A C 1
ATOM 776 O O . LEU A 1 102 ? 2.061 16.086 -29.857 1.00 68.31 102 LEU A O 1
ATOM 780 N N . LYS A 1 103 ? 2.817 16.887 -27.901 1.00 67.12 103 LYS A N 1
ATOM 781 C CA . LYS A 1 103 ? 1.771 17.876 -27.705 1.00 67.12 103 LYS A CA 1
ATOM 782 C C . LYS A 1 103 ? 1.954 19.064 -28.652 1.00 67.12 103 LYS A C 1
ATOM 784 O O . LYS A 1 103 ? 3.065 19.559 -28.855 1.00 67.12 103 LYS A O 1
ATOM 789 N N . ASP A 1 104 ? 0.845 19.580 -29.185 1.00 61.91 104 ASP A N 1
ATOM 790 C CA . ASP A 1 104 ? 0.835 20.937 -29.734 1.00 61.91 104 ASP A CA 1
ATOM 791 C C . ASP A 1 104 ? 0.786 21.940 -28.589 1.00 61.91 104 ASP A C 1
ATOM 793 O O . ASP A 1 104 ? -0.160 21.927 -27.793 1.00 61.91 104 ASP A O 1
ATOM 797 N N . ALA A 1 105 ? 1.720 22.886 -28.557 1.00 58.75 105 ALA A N 1
ATOM 798 C CA . ALA A 1 105 ? 1.605 24.038 -27.667 1.00 58.75 105 ALA A CA 1
ATOM 799 C C . ALA A 1 105 ? 0.291 24.813 -27.907 1.00 58.75 105 ALA A C 1
ATOM 801 O O . ALA A 1 105 ? -0.248 25.422 -26.986 1.00 58.75 105 ALA A O 1
ATOM 802 N N . ARG A 1 106 ? -0.273 24.733 -29.124 1.00 56.88 106 ARG A N 1
ATOM 803 C CA . ARG A 1 106 ? -1.539 25.377 -29.502 1.00 56.88 106 ARG A CA 1
ATOM 804 C C . ARG A 1 106 ? -2.794 24.636 -29.023 1.00 56.88 106 ARG A C 1
ATOM 806 O O . ARG A 1 106 ? -3.885 25.190 -29.129 1.00 56.88 106 ARG A O 1
ATOM 813 N N . GLN A 1 107 ? -2.680 23.401 -28.522 1.00 57.25 107 GLN A N 1
ATOM 814 C CA . GLN A 1 107 ? -3.820 22.572 -28.098 1.00 57.25 107 GLN A CA 1
ATOM 815 C C . GLN A 1 107 ? -3.527 21.849 -26.771 1.00 57.25 107 GLN A C 1
ATOM 817 O O . GLN A 1 107 ? -3.294 20.637 -26.747 1.00 57.25 107 GLN A O 1
ATOM 822 N N . PRO A 1 108 ? -3.548 22.571 -25.635 1.00 55.09 108 PRO A N 1
ATOM 823 C CA . PRO A 1 108 ? -3.047 22.048 -24.371 1.00 55.09 108 PRO A CA 1
ATOM 824 C C . PRO A 1 108 ? -3.849 20.886 -23.761 1.00 55.09 108 PRO A C 1
ATOM 826 O O . PRO A 1 108 ? -3.283 20.127 -22.969 1.00 55.09 108 PRO A O 1
ATOM 829 N N . ASP A 1 109 ? -5.110 20.722 -24.172 1.00 54.12 109 ASP A N 1
ATOM 830 C CA . ASP A 1 109 ? -6.074 19.750 -23.632 1.00 54.12 109 ASP A CA 1
ATOM 831 C C . ASP A 1 109 ? -6.365 18.567 -24.574 1.00 54.12 109 ASP A C 1
ATOM 833 O O . ASP A 1 109 ? -7.319 17.808 -24.364 1.00 54.12 109 ASP A O 1
ATOM 837 N N . ALA A 1 110 ? -5.576 18.404 -25.640 1.00 52.41 110 ALA A N 1
ATOM 838 C CA . ALA A 1 110 ? -5.748 17.301 -26.576 1.00 52.41 110 ALA A CA 1
ATOM 839 C C . ALA A 1 110 ? -5.582 15.941 -25.864 1.00 52.41 110 ALA A C 1
ATOM 841 O O . ALA A 1 110 ? -4.664 15.735 -25.066 1.00 52.41 110 ALA A O 1
ATOM 842 N N . LYS A 1 111 ? -6.516 15.014 -26.129 1.00 56.00 111 LYS A N 1
ATOM 843 C CA . LYS A 1 111 ? -6.548 13.672 -25.523 1.00 56.00 111 LYS A CA 1
ATOM 844 C C . LYS A 1 111 ? -6.292 12.607 -26.570 1.00 56.00 111 LYS A C 1
ATOM 846 O O . LYS A 1 111 ? -7.169 12.366 -27.397 1.00 56.00 111 LYS A O 1
ATOM 851 N N . TYR A 1 112 ? -5.151 11.942 -26.495 1.00 60.84 112 TYR A N 1
ATOM 852 C CA . TYR A 1 112 ? -4.718 10.974 -27.503 1.00 60.84 112 TYR A CA 1
ATOM 853 C C . TYR A 1 112 ? -5.299 9.587 -27.235 1.00 60.84 112 TYR A C 1
ATOM 855 O O . TYR A 1 112 ? -5.641 9.277 -26.100 1.00 60.84 112 TYR A O 1
ATOM 863 N N . ALA A 1 113 ? -5.458 8.765 -28.274 1.00 60.03 113 ALA A N 1
ATOM 864 C CA . ALA A 1 113 ? -5.889 7.375 -28.134 1.00 60.03 113 ALA A CA 1
ATOM 865 C C . ALA A 1 113 ? -5.182 6.494 -29.169 1.00 60.03 113 ALA A C 1
ATOM 867 O O . ALA A 1 113 ? -5.672 6.325 -30.291 1.00 60.03 113 ALA A O 1
ATOM 868 N N . LEU A 1 114 ? -4.028 5.947 -28.785 1.00 66.38 114 LEU A N 1
ATOM 869 C CA . LEU A 1 114 ? -3.330 4.933 -29.571 1.00 66.38 114 LEU A CA 1
ATOM 870 C C . LEU A 1 114 ? -3.998 3.573 -29.349 1.00 66.38 114 LEU A C 1
ATOM 872 O O . LEU A 1 114 ? -4.344 3.223 -28.218 1.00 66.38 114 LEU A O 1
ATOM 876 N N . SER A 1 115 ? -4.228 2.842 -30.437 1.00 64.69 115 SER A N 1
ATOM 877 C CA . SER A 1 115 ? -5.000 1.592 -30.448 1.00 64.69 115 SER A CA 1
ATOM 878 C C . SER A 1 115 ? -4.316 0.422 -31.156 1.00 64.69 115 SER A C 1
ATOM 880 O O . SER A 1 115 ? -4.789 -0.710 -31.030 1.00 64.69 115 SER A O 1
ATOM 882 N N . GLY A 1 116 ? -3.221 0.686 -31.869 1.00 69.69 116 GLY A N 1
ATOM 883 C CA . GLY A 1 116 ? -2.410 -0.315 -32.553 1.00 69.69 116 GLY A CA 1
ATOM 884 C C . GLY A 1 116 ? -1.108 0.284 -33.079 1.00 69.69 116 GLY A C 1
ATOM 885 O O . GLY A 1 116 ? -1.047 1.476 -33.385 1.00 69.69 116 GLY A O 1
ATOM 886 N N . LEU A 1 117 ? -0.077 -0.552 -33.155 1.00 75.00 117 LEU A N 1
ATOM 887 C CA . LEU A 1 117 ? 1.226 -0.249 -33.739 1.00 75.00 117 LEU A CA 1
ATOM 888 C C . LEU A 1 117 ? 1.706 -1.467 -34.519 1.00 75.00 117 LEU A C 1
ATOM 890 O O . LEU A 1 117 ? 1.604 -2.581 -34.005 1.00 75.00 117 LEU A O 1
ATOM 894 N N . ARG A 1 118 ? 2.230 -1.259 -35.728 1.00 81.94 118 ARG A N 1
ATOM 895 C CA . ARG A 1 118 ? 2.841 -2.319 -36.547 1.00 81.94 118 ARG A CA 1
ATOM 896 C C . ARG A 1 118 ? 4.102 -1.796 -37.211 1.00 81.94 118 ARG A C 1
ATOM 898 O O . ARG A 1 118 ? 4.140 -0.643 -37.634 1.00 81.94 118 ARG A O 1
ATOM 905 N N . ILE A 1 119 ? 5.114 -2.649 -37.325 1.00 83.38 119 ILE A N 1
ATOM 906 C CA . ILE A 1 119 ? 6.326 -2.374 -38.100 1.00 83.38 119 ILE A CA 1
ATOM 907 C C . ILE A 1 119 ? 6.389 -3.404 -39.221 1.00 83.38 119 ILE A C 1
ATOM 909 O O . ILE A 1 119 ? 6.325 -4.602 -38.961 1.00 83.38 119 ILE A O 1
ATOM 913 N N . LYS A 1 120 ? 6.529 -2.945 -40.462 1.00 86.62 120 LYS A N 1
ATOM 914 C CA . LYS A 1 120 ? 6.648 -3.794 -41.646 1.00 86.62 120 LYS A CA 1
ATOM 915 C C . LYS A 1 120 ? 7.961 -3.540 -42.373 1.00 86.62 120 LYS A C 1
ATOM 917 O O . LYS A 1 120 ? 8.393 -2.396 -42.496 1.00 86.62 120 LYS A O 1
ATOM 922 N N . GLN A 1 121 ? 8.558 -4.604 -42.897 1.00 87.31 121 GLN A N 1
ATOM 923 C CA . GLN A 1 121 ? 9.661 -4.560 -43.852 1.00 87.31 121 GLN A CA 1
ATOM 924 C C . GLN A 1 121 ? 9.135 -5.076 -45.197 1.00 87.31 121 GLN A C 1
ATOM 926 O O . GLN A 1 121 ? 8.914 -6.278 -45.369 1.00 87.31 121 GLN A O 1
ATOM 931 N N . GLY A 1 122 ? 8.861 -4.162 -46.132 1.00 86.81 122 GLY A N 1
ATOM 932 C CA . GLY A 1 122 ? 7.997 -4.467 -47.278 1.00 86.81 122 GLY A CA 1
ATOM 933 C C . GLY A 1 122 ? 6.589 -4.845 -46.800 1.00 86.81 122 GLY A C 1
ATOM 934 O O . GLY A 1 122 ? 6.003 -4.129 -45.994 1.00 86.81 122 GLY A O 1
ATOM 935 N N . GLU A 1 123 ? 6.080 -5.997 -47.240 1.00 83.69 123 GLU A N 1
ATOM 936 C CA . GLU A 1 123 ? 4.775 -6.538 -46.814 1.00 83.69 123 GLU A CA 1
ATOM 937 C C . GLU A 1 123 ? 4.844 -7.374 -45.522 1.00 83.69 123 GLU A C 1
ATOM 939 O O . GLU A 1 123 ? 3.817 -7.726 -44.943 1.00 83.69 123 GLU A O 1
ATOM 944 N N . LYS A 1 124 ? 6.049 -7.719 -45.049 1.00 84.06 124 LYS A N 1
ATOM 945 C CA . LYS A 1 124 ? 6.223 -8.593 -43.884 1.00 84.06 124 LYS A CA 1
ATOM 946 C C . LYS A 1 124 ? 6.131 -7.789 -42.592 1.00 84.06 124 LYS A C 1
ATOM 948 O O . LYS A 1 124 ? 6.985 -6.943 -42.333 1.00 84.06 124 LYS A O 1
ATOM 953 N N . GLU A 1 125 ? 5.149 -8.103 -41.753 1.00 83.19 125 GLU A N 1
ATOM 954 C CA . GLU A 1 125 ? 5.074 -7.589 -40.384 1.00 83.19 125 GLU A CA 1
ATOM 955 C C . GLU A 1 125 ? 6.187 -8.202 -39.521 1.00 83.19 125 GLU A C 1
ATOM 957 O O . GLU A 1 125 ? 6.420 -9.415 -39.534 1.00 83.19 125 GLU A O 1
ATOM 962 N N . LEU A 1 126 ? 6.916 -7.345 -38.809 1.00 78.88 126 LEU A N 1
ATOM 963 C CA . LEU A 1 126 ? 7.958 -7.747 -37.878 1.00 78.88 126 LEU A CA 1
ATOM 964 C C . LEU A 1 126 ? 7.336 -7.982 -36.495 1.00 78.88 126 LEU A C 1
ATOM 966 O O . LEU A 1 126 ? 6.519 -7.169 -36.059 1.00 78.88 126 LEU A O 1
ATOM 970 N N . PRO A 1 127 ? 7.734 -9.043 -35.772 1.00 74.25 127 PRO A N 1
ATOM 971 C CA . PRO A 1 127 ? 7.339 -9.206 -34.382 1.00 74.25 127 PRO A CA 1
ATOM 972 C C . PRO A 1 127 ? 7.959 -8.074 -33.561 1.00 74.25 127 PRO A C 1
ATOM 974 O O . PRO A 1 127 ? 9.183 -7.893 -33.554 1.00 74.25 127 PRO A O 1
ATOM 977 N N . ILE A 1 128 ? 7.102 -7.309 -32.886 1.00 72.06 128 ILE A N 1
ATOM 978 C CA . ILE A 1 128 ? 7.518 -6.189 -32.047 1.00 72.06 128 ILE A CA 1
ATOM 979 C C . ILE A 1 128 ? 7.196 -6.445 -30.581 1.00 72.06 128 ILE A C 1
ATOM 981 O O . ILE A 1 128 ? 6.184 -7.046 -30.243 1.00 72.06 128 ILE A O 1
ATOM 985 N N . GLN A 1 129 ? 8.052 -5.939 -29.702 1.00 69.94 129 GLN A N 1
ATOM 986 C CA . GLN A 1 129 ? 7.767 -5.770 -28.283 1.00 69.94 129 GLN A CA 1
ATOM 987 C C . GLN A 1 129 ? 7.714 -4.274 -28.002 1.00 69.94 129 GLN A C 1
ATOM 989 O O . GLN A 1 129 ? 8.658 -3.561 -28.336 1.00 69.94 129 GLN A O 1
ATOM 994 N N . ALA A 1 130 ? 6.621 -3.789 -27.413 1.00 67.06 130 ALA A N 1
ATOM 995 C CA . ALA A 1 130 ? 6.438 -2.360 -27.188 1.00 67.06 130 ALA A CA 1
ATOM 996 C C . ALA A 1 130 ? 6.064 -2.002 -25.746 1.00 67.06 130 ALA A C 1
ATOM 998 O O . ALA A 1 130 ? 5.280 -2.705 -25.098 1.00 67.06 130 ALA A O 1
ATOM 999 N N . ALA A 1 131 ? 6.596 -0.872 -25.281 1.00 64.44 131 ALA A N 1
ATOM 1000 C CA . ALA A 1 131 ? 6.315 -0.263 -23.983 1.00 64.44 131 ALA A CA 1
ATOM 1001 C C . ALA A 1 131 ? 6.042 1.233 -24.158 1.00 64.44 131 ALA A C 1
ATOM 1003 O O . ALA A 1 131 ? 6.744 1.895 -24.919 1.00 64.44 131 ALA A O 1
ATOM 1004 N N . SER A 1 132 ? 5.054 1.783 -23.450 1.00 65.50 132 SER A N 1
ATOM 1005 C CA . SER A 1 132 ? 4.794 3.229 -23.452 1.00 65.50 132 SER A CA 1
ATOM 1006 C C . SER A 1 132 ? 4.945 3.843 -22.068 1.00 65.50 132 SER A C 1
ATOM 1008 O O . SER A 1 132 ? 4.412 3.279 -21.106 1.00 65.50 132 SER A O 1
ATOM 1010 N N . SER A 1 133 ? 5.551 5.028 -21.975 1.00 58.19 133 SER A N 1
ATOM 1011 C CA . SER A 1 133 ? 5.476 5.839 -20.758 1.00 58.19 133 SER A CA 1
ATOM 1012 C C . SER A 1 133 ? 4.191 6.660 -20.736 1.00 58.19 133 SER A C 1
ATOM 1014 O O . SER A 1 133 ? 3.791 7.282 -21.720 1.00 58.19 133 SER A O 1
ATOM 1016 N N . ASN A 1 134 ? 3.526 6.659 -19.584 1.00 55.25 134 ASN A N 1
ATOM 1017 C CA . ASN A 1 134 ? 2.456 7.595 -19.284 1.00 55.25 134 ASN A CA 1
ATOM 1018 C C . ASN A 1 134 ? 2.949 8.515 -18.167 1.00 55.25 134 ASN A C 1
ATOM 1020 O O . ASN A 1 134 ? 2.862 8.175 -16.997 1.00 55.25 134 ASN A O 1
ATOM 1024 N N . LEU A 1 135 ? 3.445 9.702 -18.514 1.00 42.97 135 LEU A N 1
ATOM 1025 C CA . LEU A 1 135 ? 3.952 10.663 -17.525 1.00 42.97 135 LEU A CA 1
ATOM 1026 C C . LEU A 1 135 ? 2.852 11.218 -16.592 1.00 42.97 135 LEU A C 1
ATOM 1028 O O . LEU A 1 135 ? 3.148 11.986 -15.679 1.00 42.97 135 LEU A O 1
ATOM 1032 N N . ALA A 1 136 ? 1.567 10.936 -16.847 1.00 36.69 136 ALA A N 1
ATOM 1033 C CA . ALA A 1 136 ? 0.438 11.436 -16.053 1.00 36.69 136 ALA A CA 1
ATOM 1034 C C . ALA A 1 136 ? -0.181 10.383 -15.113 1.00 36.69 136 ALA A C 1
ATOM 1036 O O . ALA A 1 136 ? -0.987 10.739 -14.256 1.00 36.69 136 ALA A O 1
ATOM 1037 N N . MET A 1 137 ? 0.171 9.105 -15.263 1.00 35.03 137 MET A N 1
ATOM 1038 C CA . MET A 1 137 ? -0.171 8.040 -14.321 1.00 35.03 137 MET A CA 1
ATOM 1039 C C . MET A 1 137 ? 0.997 7.067 -14.287 1.00 35.03 137 MET A C 1
ATOM 1041 O O . MET A 1 137 ? 1.302 6.539 -15.347 1.00 35.03 137 MET A O 1
ATOM 1045 N N . ASP A 1 138 ? 1.561 6.799 -13.107 1.00 32.34 138 ASP A N 1
ATOM 1046 C CA . ASP A 1 138 ? 2.693 5.900 -12.784 1.00 32.34 138 ASP A CA 1
ATOM 1047 C C . ASP A 1 138 ? 2.509 4.441 -13.268 1.00 32.34 138 ASP A C 1
ATOM 1049 O O . ASP A 1 138 ? 2.469 3.475 -12.504 1.00 32.34 138 ASP A O 1
ATOM 1053 N N . ARG A 1 139 ? 2.252 4.252 -14.560 1.00 36.09 139 ARG A N 1
ATOM 1054 C CA . ARG A 1 139 ? 1.856 2.993 -15.174 1.00 36.09 139 ARG A CA 1
ATOM 1055 C C . ARG A 1 139 ? 2.420 2.903 -16.573 1.00 36.09 139 ARG A C 1
ATOM 1057 O O . ARG A 1 139 ? 1.945 3.536 -17.514 1.00 36.09 139 ARG A O 1
ATOM 1064 N N . LEU A 1 140 ? 3.367 1.992 -16.686 1.00 40.41 140 LEU A N 1
ATOM 1065 C CA . LEU A 1 140 ? 3.800 1.399 -17.928 1.00 40.41 140 LEU A CA 1
ATOM 1066 C C . LEU A 1 140 ? 2.645 0.569 -18.523 1.00 40.41 140 LEU A C 1
ATOM 1068 O O . LEU A 1 140 ? 2.152 -0.378 -17.901 1.00 40.41 140 LEU A O 1
ATOM 1072 N N . LEU A 1 141 ? 2.170 0.952 -19.707 1.00 44.41 141 LEU A N 1
ATOM 1073 C CA . LEU A 1 141 ? 1.200 0.182 -20.496 1.00 44.41 141 LEU A CA 1
ATOM 1074 C C . LEU A 1 141 ? 1.988 -0.597 -21.560 1.00 44.41 141 LEU A C 1
ATOM 1076 O O . LEU A 1 141 ? 2.787 0.004 -22.279 1.00 44.41 141 LEU A O 1
ATOM 1080 N N . LEU A 1 142 ? 1.817 -1.925 -21.625 1.00 49.38 142 LEU A N 1
ATOM 1081 C CA . LEU A 1 142 ? 2.664 -2.811 -22.441 1.00 49.38 142 LEU A CA 1
ATOM 1082 C C . LEU A 1 142 ? 1.924 -3.791 -23.337 1.00 49.38 142 LEU A C 1
ATOM 1084 O O . LEU A 1 142 ? 0.813 -4.219 -23.029 1.00 49.38 142 LEU A O 1
ATOM 1088 N N . ALA A 1 143 ? 2.714 -4.208 -24.335 1.00 46.19 143 ALA A N 1
ATOM 1089 C CA . ALA A 1 143 ? 2.655 -5.404 -25.166 1.00 46.19 143 ALA A CA 1
ATOM 1090 C C . ALA A 1 143 ? 1.575 -5.402 -26.258 1.00 46.19 143 ALA A C 1
ATOM 1092 O O . ALA A 1 143 ? 0.437 -5.813 -26.053 1.00 46.19 143 ALA A O 1
ATOM 1093 N N . PHE A 1 144 ? 1.986 -4.992 -27.460 1.00 48.28 144 PHE A N 1
ATOM 1094 C CA . PHE A 1 144 ? 1.365 -5.422 -28.711 1.00 48.28 144 PHE A CA 1
ATOM 1095 C C . PHE A 1 144 ? 2.127 -6.666 -29.178 1.00 48.28 144 PHE A C 1
ATOM 1097 O O . PHE A 1 144 ? 3.337 -6.584 -29.342 1.00 48.28 144 PHE A O 1
ATOM 1104 N N . ASP A 1 145 ? 1.458 -7.801 -29.369 1.00 43.88 145 ASP A N 1
ATOM 1105 C CA . ASP A 1 145 ? 2.082 -9.037 -29.875 1.00 43.88 145 ASP A CA 1
ATOM 1106 C C . ASP A 1 145 ? 1.931 -9.200 -31.402 1.00 43.88 145 ASP A C 1
ATOM 1108 O O . ASP A 1 145 ? 2.129 -10.287 -31.938 1.00 43.88 145 ASP A O 1
ATOM 1112 N N . GLY A 1 146 ? 1.534 -8.136 -32.114 1.00 42.94 146 GLY A N 1
ATOM 1113 C CA . GLY A 1 146 ? 1.222 -8.166 -33.552 1.00 42.94 146 GLY A CA 1
ATOM 1114 C C . GLY A 1 146 ? 0.007 -9.037 -33.919 1.00 42.94 146 GLY A C 1
ATOM 1115 O O . GLY A 1 146 ? -0.519 -8.943 -35.023 1.00 42.94 146 GLY A O 1
ATOM 1116 N N . SER A 1 147 ? -0.525 -9.844 -32.995 1.00 42.06 147 SER A N 1
ATOM 1117 C CA . SER A 1 147 ? -1.545 -10.857 -33.267 1.00 42.06 147 SER A CA 1
ATOM 1118 C C . SER A 1 147 ? -2.967 -10.354 -33.002 1.00 42.06 147 SER A C 1
ATOM 1120 O O . SER A 1 147 ? -3.765 -11.006 -32.348 1.00 42.06 147 SER A O 1
ATOM 1122 N N . GLY A 1 148 ? -3.313 -9.166 -33.511 1.00 37.25 148 GLY A N 1
ATOM 1123 C CA . GLY A 1 148 ? -4.698 -8.724 -33.773 1.00 37.25 148 GLY A CA 1
ATOM 1124 C C . GLY A 1 148 ? -5.761 -8.751 -32.649 1.00 37.25 148 GLY A C 1
ATOM 1125 O O . GLY A 1 148 ? -6.893 -8.351 -32.909 1.00 37.25 148 GLY A O 1
ATOM 1126 N N . GLY A 1 149 ? -5.462 -9.192 -31.424 1.00 34.06 149 GLY A N 1
ATOM 1127 C CA . GLY A 1 149 ? -6.472 -9.504 -30.403 1.00 34.06 149 GLY A CA 1
ATOM 1128 C C . GLY A 1 149 ? -6.516 -8.544 -29.215 1.00 34.06 149 GLY A C 1
ATOM 1129 O O . GLY A 1 149 ? -7.556 -8.404 -28.569 1.00 34.06 149 GLY A O 1
ATOM 1130 N N . TYR A 1 150 ? -5.420 -7.839 -28.933 1.00 40.09 150 TYR A N 1
ATOM 1131 C CA . TYR A 1 150 ? -5.309 -6.969 -27.764 1.00 40.09 150 TYR A CA 1
ATOM 1132 C C . TYR A 1 150 ? -5.241 -5.493 -28.165 1.00 40.09 150 TYR A C 1
ATOM 1134 O O . TYR A 1 150 ? -4.179 -4.897 -28.315 1.00 40.09 150 TYR A O 1
ATOM 1142 N N . HIS A 1 151 ? -6.413 -4.871 -28.310 1.00 40.84 151 HIS A N 1
ATOM 1143 C CA . HIS A 1 151 ? -6.530 -3.416 -28.425 1.00 40.84 151 HIS A CA 1
ATOM 1144 C C . HIS A 1 151 ? -6.314 -2.762 -27.054 1.00 40.84 151 HIS A C 1
ATOM 1146 O O . HIS A 1 151 ? -7.273 -2.432 -26.348 1.00 40.84 151 HIS A O 1
ATOM 1152 N N . HIS A 1 152 ? -5.061 -2.574 -26.651 1.00 46.69 152 HIS A N 1
ATOM 1153 C CA . HIS A 1 152 ? -4.756 -1.735 -25.499 1.00 46.69 152 HIS A CA 1
ATOM 1154 C C . HIS A 1 152 ? -4.918 -0.262 -25.891 1.00 46.69 152 HIS A C 1
ATOM 1156 O O . HIS A 1 152 ? -4.240 0.252 -26.774 1.00 46.69 152 HIS A O 1
ATOM 1162 N N . PHE A 1 153 ? -5.881 0.409 -25.253 1.00 48.72 153 PHE A N 1
ATOM 1163 C CA . PHE A 1 153 ? -6.124 1.837 -25.428 1.00 48.72 153 PHE A CA 1
ATOM 1164 C C . PHE A 1 153 ? -5.162 2.624 -24.541 1.00 48.72 153 PHE A C 1
ATOM 1166 O O . PHE A 1 153 ? -5.290 2.576 -23.315 1.00 48.72 153 PHE A O 1
ATOM 1173 N N . ILE A 1 154 ? -4.253 3.388 -25.142 1.00 54.84 154 ILE A N 1
ATOM 1174 C CA . ILE A 1 154 ? -3.406 4.326 -24.399 1.00 54.84 154 ILE A CA 1
ATOM 1175 C C . ILE A 1 154 ? -4.017 5.715 -24.555 1.00 54.84 154 ILE A C 1
ATOM 1177 O O . ILE A 1 154 ? -4.028 6.270 -25.652 1.00 54.84 154 ILE A O 1
ATOM 1181 N N . SER A 1 155 ? -4.587 6.236 -23.462 1.00 51.59 155 SER A N 1
ATOM 1182 C CA . SER A 1 155 ? -5.215 7.558 -23.406 1.00 51.59 155 SER A CA 1
ATOM 1183 C C . SER A 1 155 ? -4.504 8.456 -22.408 1.00 51.59 155 SER A C 1
ATOM 1185 O O . SER A 1 155 ? -4.508 8.159 -21.214 1.00 51.59 155 SER A O 1
ATOM 1187 N N . GLN A 1 156 ? -3.992 9.592 -22.877 1.00 56.16 156 GLN A N 1
ATOM 1188 C CA . GLN A 1 156 ? -3.278 10.569 -22.055 1.00 56.16 156 GLN A CA 1
ATOM 1189 C C . GLN A 1 156 ? -3.905 11.957 -22.195 1.00 56.16 156 GLN A C 1
ATOM 1191 O O . GLN A 1 156 ? -4.419 12.312 -23.256 1.00 56.16 156 GLN A O 1
ATOM 1196 N N . GLN A 1 157 ? -3.892 12.723 -21.101 1.00 53.94 157 GLN A N 1
ATOM 1197 C CA . GLN A 1 157 ? -4.307 14.125 -21.077 1.00 53.94 157 GLN A CA 1
ATOM 1198 C C . GLN A 1 157 ? -3.099 14.987 -20.711 1.00 53.94 157 GLN A C 1
ATOM 1200 O O . GLN A 1 157 ? -2.425 14.715 -19.718 1.00 53.94 157 GLN A O 1
ATOM 1205 N N . GLY A 1 158 ? -2.839 16.030 -21.498 1.00 52.66 158 GLY A N 1
ATOM 1206 C CA . GLY A 1 158 ? -1.987 17.149 -21.090 1.00 52.66 158 GLY A CA 1
ATOM 1207 C C . GLY A 1 158 ? -0.465 16.956 -21.147 1.00 52.66 158 GLY A C 1
ATOM 1208 O O . GLY A 1 158 ? 0.230 17.941 -20.895 1.00 52.66 158 GLY A O 1
ATOM 1209 N N . LYS A 1 159 ? 0.058 15.777 -21.517 1.00 64.31 159 LYS A N 1
ATOM 1210 C CA . LYS A 1 159 ? 1.503 15.468 -21.614 1.00 64.31 159 LYS A CA 1
ATOM 1211 C C . LYS A 1 159 ? 1.843 14.681 -22.894 1.00 64.31 159 LYS A C 1
ATOM 1213 O O . LYS A 1 159 ? 0.942 14.076 -23.478 1.00 64.31 159 LYS A O 1
ATOM 1218 N N . ASP A 1 160 ? 3.117 14.698 -23.289 1.00 68.06 160 ASP A N 1
ATOM 1219 C CA . ASP A 1 160 ? 3.662 13.899 -24.396 1.00 68.06 160 ASP A CA 1
ATOM 1220 C C . ASP A 1 160 ? 3.561 12.399 -24.090 1.00 68.06 160 ASP A C 1
ATOM 1222 O O . ASP A 1 160 ? 3.645 11.980 -22.929 1.00 68.06 160 ASP A O 1
ATOM 1226 N N . MET A 1 161 ? 3.358 11.601 -25.139 1.00 70.25 161 MET A N 1
ATOM 1227 C CA . MET A 1 161 ? 3.299 10.144 -25.055 1.00 70.25 161 MET A CA 1
ATOM 1228 C C . MET A 1 161 ? 4.482 9.553 -25.807 1.00 70.25 161 MET A C 1
ATOM 1230 O O . MET A 1 161 ? 4.678 9.857 -26.983 1.00 70.25 161 MET A O 1
ATOM 1234 N N . HIS A 1 162 ? 5.228 8.662 -25.166 1.00 72.44 162 HIS A N 1
ATOM 1235 C CA . HIS A 1 162 ? 6.393 8.031 -25.775 1.00 72.44 162 HIS A CA 1
ATOM 1236 C C . HIS A 1 162 ? 6.214 6.519 -25.801 1.00 72.44 162 HIS A C 1
ATOM 1238 O O . HIS A 1 162 ? 5.779 5.922 -24.815 1.00 72.44 162 HIS A O 1
ATOM 1244 N N . VAL A 1 163 ? 6.524 5.904 -26.938 1.00 73.50 163 VAL A N 1
ATOM 1245 C CA . VAL A 1 163 ? 6.405 4.466 -27.167 1.00 73.50 163 VAL A CA 1
ATOM 1246 C C . VAL A 1 163 ? 7.714 3.924 -27.717 1.00 73.50 163 VAL A C 1
ATOM 1248 O O . VAL A 1 163 ? 8.206 4.373 -28.747 1.00 73.50 163 VAL A O 1
ATOM 1251 N N . PHE A 1 164 ? 8.255 2.918 -27.049 1.00 72.31 164 PHE A N 1
ATOM 1252 C CA . PHE A 1 164 ? 9.383 2.133 -27.520 1.00 72.31 164 PHE A CA 1
ATOM 1253 C C . PHE A 1 164 ? 8.876 0.896 -28.229 1.00 72.31 164 PHE A C 1
ATOM 1255 O O . PHE A 1 164 ? 7.964 0.237 -27.738 1.00 72.31 164 PHE A O 1
ATOM 1262 N N . MET A 1 165 ? 9.480 0.574 -29.362 1.00 76.81 165 MET A N 1
ATOM 1263 C CA . MET A 1 165 ? 9.195 -0.614 -30.149 1.00 76.81 165 MET A CA 1
ATOM 1264 C C . MET A 1 165 ? 10.517 -1.317 -30.420 1.00 76.81 165 MET A C 1
ATOM 1266 O O . MET A 1 165 ? 11.426 -0.734 -30.994 1.00 76.81 165 MET A O 1
ATOM 1270 N N . MET A 1 166 ? 10.636 -2.569 -30.017 1.00 75.31 166 MET A N 1
ATOM 1271 C CA . MET A 1 166 ? 11.807 -3.393 -30.280 1.00 75.31 166 MET A CA 1
ATOM 1272 C C . MET A 1 166 ? 11.431 -4.481 -31.254 1.00 75.31 166 MET A C 1
ATOM 1274 O O . MET A 1 166 ? 10.381 -5.101 -31.098 1.00 75.31 166 MET A O 1
ATOM 1278 N N . THR A 1 167 ? 12.298 -4.746 -32.216 1.00 75.00 167 THR A N 1
ATOM 1279 C CA . THR A 1 167 ? 12.182 -5.947 -33.035 1.00 75.00 167 THR A CA 1
ATOM 1280 C C . THR A 1 167 ? 12.886 -7.102 -32.332 1.00 75.00 167 THR A C 1
ATOM 1282 O O . THR A 1 167 ? 13.864 -6.910 -31.612 1.00 75.00 167 THR A O 1
ATOM 1285 N N . GLU A 1 168 ? 12.392 -8.324 -32.522 1.00 71.88 168 GLU A N 1
ATOM 1286 C CA . GLU A 1 168 ? 13.036 -9.520 -31.955 1.00 71.88 168 GLU A CA 1
ATOM 1287 C C . GLU A 1 168 ? 14.473 -9.708 -32.475 1.00 71.88 168 GLU A C 1
ATOM 1289 O O . GLU A 1 168 ? 15.357 -10.137 -31.735 1.00 71.88 168 GLU A O 1
ATOM 1294 N N . ASN A 1 169 ? 14.709 -9.324 -33.734 1.00 80.06 169 ASN A N 1
ATOM 1295 C CA . ASN A 1 169 ? 16.020 -9.322 -34.376 1.00 80.06 169 ASN A CA 1
ATOM 1296 C C . ASN A 1 169 ? 16.423 -7.898 -34.782 1.00 80.06 169 ASN A C 1
ATOM 1298 O O . ASN A 1 169 ? 15.552 -7.155 -35.252 1.00 80.06 169 ASN A O 1
ATOM 1302 N N . PRO A 1 170 ? 17.715 -7.524 -34.686 1.00 81.56 170 PRO A N 1
ATOM 1303 C CA . PRO A 1 170 ? 18.191 -6.244 -35.194 1.00 81.56 170 PRO A CA 1
ATOM 1304 C C . PRO A 1 170 ? 17.845 -6.061 -36.677 1.00 81.56 170 PRO A C 1
ATOM 1306 O O . PRO A 1 170 ? 18.033 -6.964 -37.494 1.00 81.56 170 PRO A O 1
ATOM 1309 N N . ILE A 1 171 ? 17.346 -4.880 -37.023 1.00 85.06 171 ILE A N 1
ATOM 1310 C CA . ILE A 1 171 ? 17.051 -4.471 -38.390 1.00 85.06 171 ILE A CA 1
ATOM 1311 C C . ILE A 1 171 ? 18.376 -4.082 -39.067 1.00 85.06 171 ILE A C 1
ATOM 1313 O O . ILE A 1 171 ? 19.126 -3.278 -38.505 1.00 85.06 171 ILE A O 1
ATOM 1317 N N . PRO A 1 172 ? 18.683 -4.599 -40.270 1.00 87.00 172 PRO A N 1
ATOM 1318 C CA . PRO A 1 172 ? 19.904 -4.236 -40.982 1.00 87.00 172 PRO A CA 1
ATOM 1319 C C . PRO A 1 172 ? 19.999 -2.727 -41.295 1.00 87.00 172 PRO A C 1
ATOM 1321 O O . PRO A 1 172 ? 18.965 -2.067 -41.448 1.00 87.00 172 PRO A O 1
ATOM 1324 N N . PRO A 1 173 ? 21.217 -2.178 -41.459 1.00 86.12 173 PRO A N 1
ATOM 1325 C CA . PRO A 1 173 ? 21.421 -0.807 -41.931 1.00 86.12 173 PRO A CA 1
ATOM 1326 C C . PRO A 1 173 ? 20.719 -0.536 -43.267 1.00 86.12 173 PRO A C 1
ATOM 1328 O O . PRO A 1 173 ? 20.596 -1.443 -44.092 1.00 86.12 173 PRO A O 1
ATOM 1331 N N . LYS A 1 174 ? 20.329 0.720 -43.513 1.00 86.94 174 LYS A N 1
ATOM 1332 C CA . LYS A 1 174 ? 19.706 1.185 -44.769 1.00 86.94 174 LYS A CA 1
ATOM 1333 C C . LYS A 1 174 ? 18.456 0.397 -45.197 1.00 86.94 174 LYS A C 1
ATOM 1335 O O . LYS A 1 174 ? 18.141 0.311 -46.382 1.00 86.94 174 LYS A O 1
ATOM 1340 N N . THR A 1 175 ? 17.736 -0.174 -44.239 1.00 88.12 175 THR A N 1
ATOM 1341 C CA . THR A 1 175 ? 16.480 -0.896 -44.454 1.00 88.12 175 THR A CA 1
ATOM 1342 C C . THR A 1 175 ? 15.311 0.069 -44.349 1.00 88.12 175 THR A C 1
ATOM 1344 O O . THR A 1 175 ? 15.140 0.722 -43.321 1.00 88.12 175 THR A O 1
ATOM 1347 N N . THR A 1 176 ? 14.469 0.124 -45.379 1.00 89.12 176 THR A N 1
ATOM 1348 C CA . THR A 1 176 ? 13.208 0.870 -45.323 1.00 89.12 176 THR A CA 1
ATOM 1349 C C . THR A 1 176 ? 12.131 0.053 -44.616 1.00 89.12 176 THR A C 1
ATOM 1351 O O . THR A 1 176 ? 11.835 -1.085 -44.985 1.00 89.12 176 THR A O 1
ATOM 1354 N N . LEU A 1 177 ? 11.526 0.665 -43.607 1.00 87.75 177 LEU A N 1
ATOM 1355 C CA . LEU A 1 177 ? 10.424 0.145 -42.824 1.00 87.75 177 LEU A CA 1
ATOM 1356 C C . LEU A 1 177 ? 9.193 1.030 -42.972 1.00 87.75 177 LEU A C 1
ATOM 1358 O O . LEU A 1 177 ? 9.278 2.243 -43.173 1.00 87.75 177 LEU A O 1
ATOM 1362 N N . THR A 1 178 ? 8.039 0.397 -42.814 1.00 88.62 178 THR A N 1
ATOM 1363 C CA . THR A 1 178 ? 6.746 1.061 -42.705 1.00 88.62 178 THR A CA 1
ATOM 1364 C C . THR A 1 178 ? 6.226 0.883 -41.286 1.00 88.62 178 THR A C 1
ATOM 1366 O O . THR A 1 178 ? 6.011 -0.242 -40.843 1.00 88.62 178 THR A O 1
ATOM 1369 N N . VAL A 1 179 ? 6.027 1.985 -40.568 1.00 85.00 179 VAL A N 1
ATOM 1370 C CA . VAL A 1 179 ? 5.428 1.995 -39.231 1.00 85.00 179 VAL A CA 1
ATOM 1371 C C . VAL A 1 179 ? 3.983 2.464 -39.352 1.00 85.00 179 VAL A C 1
ATOM 1373 O O . VAL A 1 179 ? 3.724 3.595 -39.762 1.00 85.00 179 VAL A O 1
ATOM 1376 N N . GLU A 1 180 ? 3.040 1.593 -39.011 1.00 85.00 180 GLU A N 1
ATOM 1377 C CA . GLU A 1 180 ? 1.609 1.902 -38.993 1.00 85.00 180 GLU A CA 1
ATOM 1378 C C . GLU A 1 180 ? 1.170 2.204 -37.560 1.00 85.00 180 GLU A C 1
ATOM 1380 O O . GLU A 1 180 ? 1.351 1.389 -36.653 1.00 85.00 180 GLU A O 1
ATOM 1385 N N . VAL A 1 181 ? 0.589 3.385 -37.358 1.00 78.75 181 VAL A N 1
ATOM 1386 C CA . VAL A 1 181 ? 0.127 3.886 -36.061 1.00 78.75 181 VAL A CA 1
ATOM 1387 C C . VAL A 1 181 ? -1.389 4.052 -36.111 1.00 78.75 181 VAL A C 1
ATOM 1389 O O . VAL A 1 181 ? -1.902 4.975 -36.746 1.00 78.75 181 VAL A O 1
ATOM 1392 N N . ASP A 1 182 ? -2.113 3.155 -35.440 1.00 75.38 182 ASP A N 1
ATOM 1393 C CA . ASP A 1 182 ? -3.576 3.117 -35.438 1.00 75.38 182 ASP A CA 1
ATOM 1394 C C . ASP A 1 182 ? -4.150 3.958 -34.290 1.00 75.38 182 ASP A C 1
ATOM 1396 O O . ASP A 1 182 ? -4.022 3.625 -33.105 1.00 75.38 182 ASP A O 1
ATOM 1400 N N . PHE A 1 183 ? -4.894 5.005 -34.630 1.00 70.50 183 PHE A N 1
ATOM 1401 C CA . PHE A 1 183 ? -5.635 5.853 -33.703 1.00 70.50 183 PHE A CA 1
ATOM 1402 C C . PHE A 1 183 ? -7.118 5.482 -33.675 1.00 70.50 183 PHE A C 1
ATOM 1404 O O . PHE A 1 183 ? -7.779 5.388 -34.714 1.00 70.50 183 PHE A O 1
ATOM 1411 N N . LYS A 1 184 ? -7.690 5.364 -32.471 1.00 63.16 184 LYS A N 1
ATOM 1412 C CA . LYS A 1 184 ? -9.134 5.163 -32.274 1.00 63.16 184 LYS A CA 1
ATOM 1413 C C . LYS A 1 184 ? -9.700 6.266 -31.393 1.00 63.16 184 LYS A C 1
ATOM 1415 O O . LYS A 1 184 ? -9.696 6.172 -30.167 1.00 63.16 184 LYS A O 1
ATOM 1420 N N . GLY A 1 185 ? -10.235 7.302 -32.030 1.00 54.03 185 GLY A N 1
ATOM 1421 C CA . GLY A 1 185 ? -10.884 8.410 -31.343 1.00 54.03 185 GLY A CA 1
ATOM 1422 C C . GLY A 1 185 ? -12.240 8.001 -30.767 1.00 54.03 185 GLY A C 1
ATOM 1423 O O . GLY A 1 185 ? -13.148 7.591 -31.493 1.00 54.03 185 GLY A O 1
ATOM 1424 N N . LYS A 1 186 ? -12.426 8.165 -29.453 1.00 53.25 186 LYS A N 1
ATOM 1425 C CA . LYS A 1 186 ? -13.769 8.439 -28.915 1.00 53.25 186 LYS A CA 1
ATOM 1426 C C . LYS A 1 186 ? -14.144 9.893 -29.262 1.00 53.25 186 LYS A C 1
ATOM 1428 O O . LYS A 1 186 ? -13.237 10.684 -29.492 1.00 53.25 186 LYS A O 1
ATOM 1433 N N . PRO A 1 187 ? -15.433 10.289 -29.279 1.00 51.75 187 PRO A N 1
ATOM 1434 C CA . PRO A 1 187 ? -15.852 11.652 -29.657 1.00 51.75 187 PRO A CA 1
ATOM 1435 C C . PRO A 1 187 ? -15.166 12.788 -28.876 1.00 51.75 187 PRO A C 1
ATOM 1437 O O . PRO A 1 187 ? -15.138 13.924 -29.333 1.00 51.75 187 PRO A O 1
ATOM 1440 N N . TRP A 1 188 ? -14.616 12.471 -27.703 1.00 47.69 188 TRP A N 1
ATOM 1441 C CA . TRP A 1 188 ? -13.909 13.384 -26.808 1.00 47.69 188 TRP A CA 1
ATOM 1442 C C . TRP A 1 188 ? -12.369 13.336 -26.929 1.00 47.69 188 TRP A C 1
ATOM 1444 O O . TRP A 1 188 ? -11.694 14.076 -26.218 1.00 47.69 188 TRP A O 1
ATOM 1454 N N . CYS A 1 189 ? -11.807 12.479 -27.792 1.00 49.34 189 CYS A N 1
ATOM 1455 C CA . CYS A 1 189 ? -10.365 12.360 -28.047 1.00 49.34 189 CYS A CA 1
ATOM 1456 C C . CYS A 1 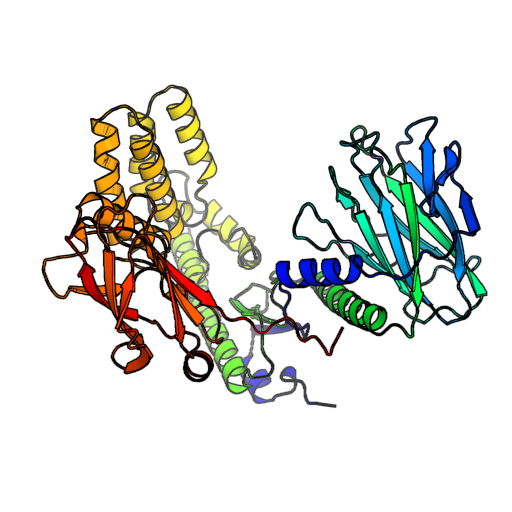189 ? -9.945 13.150 -29.294 1.00 49.34 189 CYS A C 1
ATOM 1458 O O . CYS A 1 189 ? -10.660 13.173 -30.295 1.00 49.34 189 CYS A O 1
ATOM 1460 N N . GLN A 1 190 ? -8.759 13.753 -29.247 1.00 53.94 190 GLN A N 1
ATOM 1461 C CA . GLN A 1 190 ? -8.092 14.403 -30.376 1.00 53.94 190 GLN A CA 1
ATOM 1462 C C . GLN A 1 190 ? -6.860 13.568 -30.755 1.00 53.94 190 GLN A C 1
ATOM 1464 O O . GLN A 1 190 ? -6.172 13.048 -29.884 1.00 53.94 190 GLN A O 1
ATOM 1469 N N . ILE A 1 191 ? -6.591 13.381 -32.044 1.00 55.09 191 ILE A N 1
ATOM 1470 C CA . ILE A 1 191 ? -5.373 12.689 -32.497 1.00 55.09 191 ILE A CA 1
ATOM 1471 C C . ILE A 1 191 ? -4.183 13.639 -32.295 1.00 55.09 191 ILE A C 1
ATOM 1473 O O . ILE A 1 191 ? -4.345 14.849 -32.446 1.00 55.09 191 ILE A O 1
ATOM 1477 N N . GLY A 1 192 ? -3.020 13.092 -31.922 1.00 55.00 192 GLY A N 1
ATOM 1478 C CA . GLY A 1 192 ? -1.778 13.854 -31.756 1.00 55.00 192 GLY A CA 1
ATOM 1479 C C . GLY A 1 192 ? -1.488 14.698 -32.983 1.00 55.00 192 GLY A C 1
ATOM 1480 O O . GLY A 1 192 ? -1.570 14.191 -34.096 1.00 55.00 192 GLY A O 1
ATOM 1481 N N . THR A 1 193 ? -1.174 15.977 -32.791 1.00 60.06 193 THR A N 1
ATOM 1482 C CA . THR A 1 193 ? -0.842 16.872 -33.904 1.00 60.06 193 THR A CA 1
ATOM 1483 C C . THR A 1 193 ? 0.644 16.854 -34.217 1.00 60.06 193 THR A C 1
ATOM 1485 O O . THR A 1 193 ? 1.062 17.597 -35.093 1.00 60.06 193 THR A O 1
ATOM 1488 N N . ARG A 1 194 ? 1.465 16.055 -33.520 1.00 69.56 194 ARG A N 1
ATOM 1489 C CA . ARG A 1 194 ? 2.903 15.955 -33.783 1.00 69.56 194 ARG A CA 1
ATOM 1490 C C . ARG A 1 194 ? 3.426 14.536 -33.578 1.00 69.56 194 ARG A C 1
ATOM 1492 O O . ARG A 1 194 ? 3.149 13.913 -32.553 1.00 69.56 194 ARG A O 1
ATOM 1499 N N . LEU A 1 195 ? 4.199 14.047 -34.544 1.00 73.44 195 LEU A N 1
ATOM 1500 C CA . LEU A 1 195 ? 4.876 12.749 -34.505 1.00 73.44 195 LEU A CA 1
ATOM 1501 C C . LEU A 1 195 ? 6.378 12.949 -34.623 1.00 73.44 195 LEU A C 1
ATOM 1503 O O . LEU A 1 195 ? 6.837 13.692 -35.487 1.00 73.44 195 LEU A O 1
ATOM 1507 N N . ALA A 1 196 ? 7.140 12.238 -33.807 1.00 72.62 196 ALA A N 1
ATOM 1508 C CA . ALA A 1 196 ? 8.572 12.095 -33.999 1.00 72.62 196 ALA A CA 1
ATOM 1509 C C . ALA A 1 196 ? 8.956 10.625 -33.868 1.00 72.62 196 ALA A C 1
ATOM 1511 O O . ALA A 1 196 ? 8.418 9.912 -33.022 1.00 72.62 196 ALA A O 1
ATOM 1512 N N . LEU A 1 197 ? 9.880 10.178 -34.711 1.00 73.94 197 LEU A N 1
ATOM 1513 C CA . LEU A 1 197 ? 10.385 8.813 -34.710 1.00 73.94 197 LEU A CA 1
ATOM 1514 C C . LEU A 1 197 ? 11.906 8.868 -34.592 1.00 73.94 197 LEU A C 1
ATOM 1516 O O . LEU A 1 197 ? 12.533 9.692 -35.253 1.00 73.94 197 LEU A O 1
ATOM 1520 N N . ARG A 1 198 ? 12.497 8.031 -33.742 1.00 76.06 198 ARG A N 1
ATOM 1521 C CA . ARG A 1 198 ? 13.951 7.968 -33.549 1.00 76.06 198 ARG A CA 1
ATOM 1522 C C . ARG A 1 198 ? 14.442 6.532 -33.643 1.00 76.06 198 ARG A C 1
ATOM 1524 O O . ARG A 1 198 ? 13.752 5.599 -33.230 1.00 76.06 198 ARG A O 1
ATOM 1531 N N . GLU A 1 199 ? 15.641 6.373 -34.183 1.00 74.31 199 GLU A N 1
ATOM 1532 C CA . GLU A 1 199 ? 16.326 5.089 -34.251 1.00 74.31 199 GLU A CA 1
ATOM 1533 C C . GLU A 1 199 ? 16.981 4.752 -32.911 1.00 74.31 199 GLU A C 1
ATOM 1535 O O . GLU A 1 199 ? 17.682 5.578 -32.324 1.00 74.31 199 GLU A O 1
ATOM 1540 N N . LEU A 1 200 ? 16.810 3.515 -32.446 1.00 69.75 200 LEU A N 1
ATOM 1541 C CA . LEU A 1 200 ? 17.602 2.978 -31.346 1.00 69.75 200 LEU A CA 1
ATOM 1542 C C . LEU A 1 200 ? 18.745 2.147 -31.926 1.00 69.75 200 LEU A C 1
ATOM 1544 O O . LEU A 1 200 ? 18.554 1.003 -32.347 1.00 69.75 200 LEU A O 1
ATOM 1548 N N . SER A 1 201 ? 19.942 2.736 -31.959 1.00 68.25 201 SER A N 1
ATOM 1549 C CA . SER A 1 201 ? 21.146 2.025 -32.396 1.00 68.25 201 SER A CA 1
ATOM 1550 C C . SER A 1 201 ? 21.399 0.800 -31.517 1.00 68.25 201 SER A C 1
ATOM 1552 O O . SER A 1 201 ? 21.451 0.915 -30.289 1.00 68.25 201 SER A O 1
ATOM 1554 N N . ALA A 1 202 ? 21.648 -0.354 -32.142 1.00 64.44 202 ALA A N 1
ATOM 1555 C CA . ALA A 1 202 ? 21.996 -1.588 -31.440 1.00 64.44 202 ALA A CA 1
ATOM 1556 C C . ALA A 1 202 ? 23.287 -1.477 -30.607 1.00 64.44 202 ALA A C 1
ATOM 1558 O O . ALA A 1 202 ? 23.478 -2.224 -29.645 1.00 64.44 202 ALA A O 1
ATOM 1559 N N . SER A 1 203 ? 24.176 -0.544 -30.960 1.00 65.06 203 SER A N 1
ATOM 1560 C CA . SER A 1 203 ? 25.448 -0.312 -30.267 1.00 65.06 203 SER A CA 1
ATOM 1561 C C . SER A 1 203 ? 25.348 0.653 -29.084 1.00 65.06 203 SER A C 1
ATOM 1563 O O . SER A 1 203 ? 26.310 0.790 -28.332 1.00 65.06 203 SER A O 1
ATOM 1565 N N . SER A 1 204 ? 24.208 1.324 -28.890 1.00 69.19 204 SER A N 1
ATOM 1566 C CA . SER A 1 204 ? 24.035 2.245 -27.766 1.00 69.19 204 SER A CA 1
ATOM 1567 C C . SER A 1 204 ? 23.839 1.464 -26.466 1.00 69.19 204 SER A C 1
ATOM 1569 O O . SER A 1 204 ? 22.861 0.733 -26.321 1.00 69.19 204 SER A O 1
ATOM 1571 N N . ARG A 1 205 ? 24.734 1.657 -25.489 1.00 67.94 205 ARG A N 1
ATOM 1572 C CA . ARG A 1 205 ? 24.623 1.069 -24.139 1.00 67.94 205 ARG A CA 1
ATOM 1573 C C . ARG A 1 205 ? 23.273 1.387 -23.486 1.00 67.94 205 ARG A C 1
ATOM 1575 O O . ARG A 1 205 ? 22.646 0.515 -22.890 1.00 67.94 205 ARG A O 1
ATOM 1582 N N . ARG A 1 206 ? 22.783 2.613 -23.682 1.00 66.25 206 ARG A N 1
ATOM 1583 C CA . ARG A 1 206 ? 21.470 3.067 -23.202 1.00 66.25 206 ARG A CA 1
ATOM 1584 C C . ARG A 1 206 ? 20.322 2.354 -23.910 1.00 66.25 206 ARG A C 1
ATOM 1586 O O . ARG A 1 206 ? 19.397 1.895 -23.247 1.00 66.25 206 ARG A O 1
ATOM 1593 N N . ALA A 1 207 ? 20.403 2.189 -25.234 1.00 62.16 207 ALA A N 1
ATOM 1594 C CA . ALA A 1 207 ? 19.421 1.403 -25.979 1.00 62.16 207 ALA A CA 1
ATOM 1595 C C . ALA A 1 207 ? 19.421 -0.061 -25.518 1.00 62.16 207 ALA A C 1
ATOM 1597 O O . ALA A 1 207 ? 18.359 -0.627 -25.306 1.00 62.16 207 ALA A O 1
ATOM 1598 N N . GLN A 1 208 ? 20.589 -0.654 -25.268 1.00 67.50 208 GLN A N 1
ATOM 1599 C CA . GLN A 1 208 ? 20.702 -2.015 -24.736 1.00 67.50 208 GLN A CA 1
ATOM 1600 C C . GLN A 1 208 ? 20.080 -2.151 -23.336 1.00 67.50 208 GLN A C 1
ATOM 1602 O O . GLN A 1 208 ? 19.387 -3.135 -23.074 1.00 67.50 208 GLN A O 1
ATOM 1607 N N . LYS A 1 209 ? 20.265 -1.158 -22.455 1.00 67.44 209 LYS A N 1
ATOM 1608 C CA . LYS A 1 209 ? 19.631 -1.109 -21.126 1.00 67.44 209 LYS A CA 1
ATOM 1609 C C . LYS A 1 209 ? 18.108 -1.033 -21.238 1.00 67.44 209 LYS A C 1
ATOM 1611 O O . LYS A 1 209 ? 17.401 -1.860 -20.668 1.00 67.44 209 LYS A O 1
ATOM 1616 N N . LEU A 1 210 ? 17.613 -0.102 -22.049 1.00 64.62 210 LEU A N 1
ATOM 1617 C CA . LEU A 1 210 ? 16.193 0.047 -22.361 1.00 64.62 210 LEU A CA 1
ATOM 1618 C C . LEU A 1 210 ? 15.601 -1.227 -22.987 1.00 64.62 210 LEU A C 1
ATOM 1620 O O . LEU A 1 210 ? 14.453 -1.586 -22.713 1.00 64.62 210 LEU A O 1
ATOM 1624 N N . MET A 1 211 ? 16.385 -1.933 -23.806 1.00 65.44 211 MET A N 1
ATOM 1625 C CA . MET A 1 211 ? 15.962 -3.184 -24.419 1.00 65.44 211 MET A CA 1
ATOM 1626 C C . MET A 1 211 ? 15.836 -4.322 -23.415 1.00 65.44 211 MET A C 1
ATOM 1628 O O . MET A 1 211 ? 14.837 -5.043 -23.420 1.00 65.44 211 MET A O 1
ATOM 1632 N N . ALA A 1 212 ? 16.843 -4.488 -22.555 1.00 67.75 212 ALA A N 1
ATOM 1633 C CA . ALA A 1 212 ? 16.810 -5.470 -21.480 1.00 67.75 212 ALA A CA 1
ATOM 1634 C C . ALA A 1 212 ? 15.580 -5.251 -20.589 1.00 67.75 212 ALA A C 1
ATOM 1636 O O . ALA A 1 212 ? 14.884 -6.205 -20.243 1.00 67.75 212 ALA A O 1
ATOM 1637 N N . GLU A 1 213 ? 15.267 -3.988 -20.320 1.00 65.38 213 GLU A N 1
ATOM 1638 C CA . GLU A 1 213 ? 14.151 -3.577 -19.485 1.00 65.38 213 GLU A CA 1
ATOM 1639 C C . GLU A 1 213 ? 12.793 -3.820 -20.158 1.00 65.38 213 GLU A C 1
ATOM 1641 O O . GLU A 1 213 ? 11.931 -4.515 -19.621 1.00 65.38 213 GLU A O 1
ATOM 1646 N N . THR A 1 214 ? 12.618 -3.376 -21.402 1.00 63.66 214 THR A N 1
ATOM 1647 C CA . THR A 1 214 ? 11.389 -3.639 -22.172 1.00 63.66 214 THR A CA 1
ATOM 1648 C C . THR A 1 214 ? 11.129 -5.146 -22.308 1.00 63.66 214 THR A C 1
ATOM 1650 O O . THR A 1 214 ? 9.990 -5.597 -22.160 1.00 63.66 214 THR A O 1
ATOM 1653 N N . LYS A 1 215 ? 12.186 -5.945 -22.515 1.00 65.69 215 LYS A N 1
ATOM 1654 C CA . LYS A 1 215 ? 12.112 -7.411 -22.563 1.00 65.69 215 LYS A CA 1
ATOM 1655 C C . LYS A 1 215 ? 11.718 -8.008 -21.209 1.00 65.69 215 LYS A C 1
ATOM 1657 O O . LYS A 1 215 ? 10.871 -8.903 -21.175 1.00 65.69 215 LYS A O 1
ATOM 1662 N N . ARG A 1 216 ? 12.292 -7.508 -20.106 1.00 64.12 216 ARG A N 1
ATOM 1663 C CA . ARG A 1 216 ? 11.942 -7.892 -18.725 1.00 64.12 216 ARG A CA 1
ATOM 1664 C C . ARG A 1 216 ? 10.448 -7.708 -18.492 1.00 64.12 216 ARG A C 1
ATOM 1666 O O . ARG A 1 216 ? 9.746 -8.641 -18.104 1.00 64.12 216 ARG A O 1
ATOM 1673 N N . ILE A 1 217 ? 9.948 -6.523 -18.810 1.00 59.25 217 ILE A N 1
ATOM 1674 C CA . ILE A 1 217 ? 8.563 -6.152 -18.571 1.00 59.25 217 ILE A CA 1
ATOM 1675 C C . ILE A 1 217 ? 7.597 -6.954 -19.461 1.00 59.25 217 ILE A C 1
ATOM 1677 O O . ILE A 1 217 ? 6.564 -7.435 -18.983 1.00 59.25 217 ILE A O 1
ATOM 1681 N N . TYR A 1 218 ? 7.921 -7.131 -20.745 1.00 60.66 218 TYR A N 1
ATOM 1682 C CA . TYR A 1 218 ? 7.144 -7.985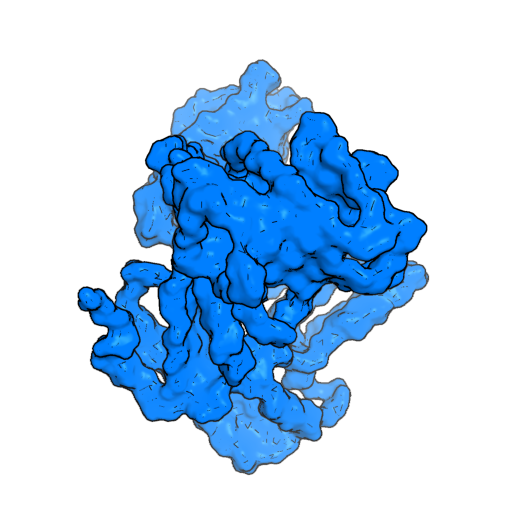 -21.645 1.00 60.66 218 TYR A CA 1
ATOM 1683 C C . TYR A 1 218 ? 7.053 -9.424 -21.110 1.00 60.66 218 TYR A C 1
ATOM 1685 O O . TYR A 1 218 ? 5.975 -10.019 -21.138 1.00 60.66 218 TYR A O 1
ATOM 1693 N N . GLY A 1 219 ? 8.146 -9.951 -20.545 1.00 60.12 219 GLY A N 1
ATOM 1694 C CA . GLY A 1 219 ? 8.174 -11.244 -19.857 1.00 60.12 219 GLY A CA 1
ATOM 1695 C C . GLY A 1 219 ? 7.123 -11.358 -18.747 1.00 60.12 219 GLY A C 1
ATOM 1696 O O . GLY A 1 219 ? 6.359 -12.323 -18.741 1.00 60.12 219 GLY A O 1
ATOM 1697 N N . VAL A 1 220 ? 7.000 -10.344 -17.876 1.00 56.19 220 VAL A N 1
ATOM 1698 C CA . VAL A 1 220 ? 5.954 -10.300 -16.827 1.00 56.19 220 VAL A CA 1
ATOM 1699 C C . VAL A 1 220 ? 4.558 -10.388 -17.434 1.00 56.19 220 VAL A C 1
ATOM 1701 O O . VAL A 1 220 ? 3.711 -11.136 -16.954 1.00 56.19 220 VAL A O 1
ATOM 1704 N N . TYR A 1 221 ? 4.292 -9.614 -18.486 1.00 57.81 221 TYR A N 1
ATOM 1705 C CA . TYR A 1 221 ? 2.967 -9.569 -19.101 1.00 57.81 221 TYR A CA 1
ATOM 1706 C C . TYR A 1 221 ? 2.610 -10.859 -19.821 1.00 57.81 221 TYR A C 1
ATOM 1708 O O . TYR A 1 221 ? 1.472 -11.315 -19.709 1.00 57.81 221 TYR A O 1
ATOM 1716 N N . LYS A 1 222 ? 3.572 -11.462 -20.521 1.00 59.72 222 LYS A N 1
ATOM 1717 C CA . LYS A 1 222 ? 3.395 -12.768 -21.151 1.00 59.72 222 LYS A CA 1
ATOM 1718 C C . LYS A 1 222 ? 2.990 -13.800 -20.101 1.00 59.72 222 LYS A C 1
ATOM 1720 O O . LYS A 1 222 ? 1.930 -14.407 -20.232 1.00 59.72 222 LYS A O 1
ATOM 1725 N N . ILE A 1 223 ? 3.729 -13.861 -18.998 1.00 57.28 223 ILE A N 1
ATOM 1726 C CA . ILE A 1 223 ? 3.412 -14.698 -17.840 1.00 57.28 223 ILE A CA 1
ATOM 1727 C C . ILE A 1 223 ? 2.016 -14.378 -17.275 1.00 57.28 223 ILE A C 1
ATOM 1729 O O . ILE A 1 223 ? 1.217 -15.284 -17.052 1.00 57.28 223 ILE A O 1
ATOM 1733 N N . LEU A 1 224 ? 1.670 -13.104 -17.054 1.00 55.06 224 LEU A N 1
ATOM 1734 C CA . LEU A 1 224 ? 0.336 -12.703 -16.581 1.00 55.06 224 LEU A CA 1
ATOM 1735 C C . LEU A 1 224 ? -0.776 -13.143 -17.544 1.00 55.06 224 LEU A C 1
ATOM 1737 O O . LEU A 1 224 ? -1.870 -13.492 -17.104 1.00 55.06 224 LEU A O 1
ATOM 1741 N N . SER A 1 225 ? -0.511 -13.104 -18.851 1.00 56.91 225 SER A N 1
ATOM 1742 C CA . SER A 1 225 ? -1.459 -13.483 -19.895 1.00 56.91 225 SER A CA 1
ATOM 1743 C C . SER A 1 225 ? -1.673 -14.995 -19.970 1.00 56.91 225 SER A C 1
ATOM 1745 O O . SER A 1 225 ? -2.824 -15.427 -20.032 1.00 56.91 225 SER A O 1
ATOM 1747 N N . GLU A 1 226 ? -0.599 -15.779 -19.861 1.00 56.84 226 GLU A N 1
ATOM 1748 C CA . GLU A 1 226 ? -0.620 -17.245 -19.782 1.00 56.84 226 GLU A CA 1
ATOM 1749 C C . GLU A 1 226 ? -1.339 -17.711 -18.506 1.00 56.84 226 GLU A C 1
ATOM 1751 O O . GLU A 1 226 ? -2.070 -18.699 -18.514 1.00 56.84 226 GLU A O 1
ATOM 1756 N N . ASN A 1 227 ? -1.238 -16.927 -17.429 1.00 54.59 227 ASN A N 1
ATOM 1757 C CA . ASN A 1 227 ? -1.838 -17.221 -16.130 1.00 54.59 227 ASN A CA 1
ATOM 1758 C C . ASN A 1 227 ? -3.244 -16.636 -15.918 1.00 54.59 227 ASN A C 1
ATOM 1760 O O . ASN A 1 227 ? -3.788 -16.758 -14.821 1.00 54.59 227 ASN A O 1
ATOM 1764 N N . LYS A 1 228 ? -3.889 -16.046 -16.938 1.00 57.16 228 LYS A N 1
ATOM 1765 C CA . LYS A 1 228 ? -5.274 -15.528 -16.821 1.00 57.16 228 LYS A CA 1
ATOM 1766 C C . LYS A 1 228 ? -6.292 -16.594 -16.388 1.00 57.16 228 LYS A C 1
ATOM 1768 O O . LYS A 1 228 ? -7.360 -16.235 -15.897 1.00 57.16 228 LYS A O 1
ATOM 1773 N N . GLY A 1 229 ? -5.974 -17.876 -16.585 1.00 58.00 229 GLY A N 1
ATOM 1774 C CA . GLY A 1 229 ? -6.791 -19.009 -16.146 1.00 58.00 229 GLY A CA 1
ATOM 1775 C C . GLY A 1 229 ? -6.645 -19.371 -14.664 1.00 58.00 229 GLY A C 1
ATOM 1776 O O . GLY A 1 229 ? -7.479 -20.111 -14.145 1.00 58.00 229 GLY A O 1
ATOM 1777 N N . LEU A 1 230 ? -5.627 -18.858 -13.965 1.00 63.19 230 LEU A N 1
ATOM 1778 C CA . LEU A 1 230 ? -5.441 -19.117 -12.540 1.00 63.19 230 LEU A CA 1
ATOM 1779 C C . LEU A 1 230 ? -6.401 -18.261 -11.714 1.00 63.19 230 LEU A C 1
ATOM 1781 O O . LEU A 1 230 ? -6.577 -17.065 -11.949 1.00 63.19 230 LEU A O 1
ATOM 1785 N N . ALA A 1 231 ? -6.998 -18.857 -10.683 1.00 65.75 231 ALA A N 1
ATOM 1786 C CA . ALA A 1 231 ? -7.927 -18.150 -9.805 1.00 65.75 231 ALA A CA 1
ATOM 1787 C C . ALA A 1 231 ? -7.227 -17.170 -8.830 1.00 65.75 231 ALA A C 1
ATOM 1789 O O . ALA A 1 231 ? -7.897 -16.471 -8.065 1.00 65.75 231 ALA A O 1
ATOM 1790 N N . ALA A 1 232 ? -5.891 -17.113 -8.865 1.00 71.31 232 ALA A N 1
ATOM 1791 C CA . ALA A 1 232 ? -5.029 -16.261 -8.055 1.00 71.31 232 ALA A CA 1
ATOM 1792 C C . ALA A 1 232 ? -3.901 -15.640 -8.902 1.00 71.31 232 ALA A C 1
ATOM 1794 O O . ALA A 1 232 ? -3.407 -16.259 -9.838 1.00 71.31 232 ALA A O 1
ATOM 1795 N N . SER A 1 233 ? -3.484 -14.418 -8.559 1.00 70.19 233 SER A N 1
ATOM 1796 C CA . SER A 1 233 ? -2.428 -13.657 -9.240 1.00 70.19 233 SER A CA 1
ATOM 1797 C C . SER A 1 233 ? -1.718 -12.699 -8.274 1.00 70.19 233 SER A C 1
ATOM 1799 O O . SER A 1 233 ? -2.285 -12.306 -7.253 1.00 70.19 233 SER A O 1
ATOM 1801 N N . THR A 1 234 ? -0.504 -12.267 -8.610 1.00 67.25 234 THR A N 1
ATOM 1802 C CA . THR A 1 234 ? 0.192 -11.165 -7.926 1.00 67.25 234 THR A CA 1
ATOM 1803 C C . THR A 1 234 ? 0.794 -10.209 -8.946 1.00 67.25 234 THR A C 1
ATOM 1805 O O . THR A 1 234 ? 0.767 -10.468 -10.143 1.00 67.25 234 THR A O 1
ATOM 1808 N N . LYS A 1 235 ? 1.285 -9.067 -8.474 1.00 63.81 235 LYS A N 1
ATOM 1809 C CA . LYS A 1 235 ? 2.139 -8.169 -9.259 1.00 63.81 235 LYS A CA 1
ATOM 1810 C C . LYS A 1 235 ? 3.615 -8.296 -8.879 1.00 63.81 235 LYS A C 1
ATOM 1812 O O . LYS A 1 235 ? 4.463 -7.821 -9.622 1.00 63.81 235 LYS A O 1
ATOM 1817 N N . ASN A 1 236 ? 3.910 -8.934 -7.746 1.00 61.25 236 ASN A N 1
ATOM 1818 C CA . ASN A 1 236 ? 5.255 -9.054 -7.199 1.00 61.25 236 ASN A CA 1
ATOM 1819 C C . ASN A 1 236 ? 5.845 -10.409 -7.600 1.00 61.25 236 ASN A C 1
ATOM 1821 O O . ASN A 1 236 ? 5.768 -11.383 -6.855 1.00 61.25 236 ASN A O 1
ATOM 1825 N N . TYR A 1 237 ? 6.389 -10.482 -8.808 1.00 61.34 237 TYR A N 1
ATOM 1826 C CA . TYR A 1 237 ? 7.093 -11.668 -9.295 1.00 61.34 237 TYR A CA 1
ATOM 1827 C C . TYR A 1 237 ? 8.602 -11.578 -9.007 1.00 61.34 237 TYR A C 1
ATOM 1829 O O . TYR A 1 237 ? 9.096 -10.467 -8.801 1.00 61.34 237 TYR A O 1
ATOM 1837 N N . PRO A 1 238 ? 9.331 -12.711 -8.976 1.00 66.50 238 PRO A N 1
ATOM 1838 C CA . PRO A 1 238 ? 8.827 -14.093 -9.011 1.00 66.50 238 PRO A CA 1
ATOM 1839 C C . PRO A 1 238 ? 7.971 -14.452 -7.788 1.00 66.50 238 PRO A C 1
ATOM 1841 O O . PRO A 1 238 ? 8.101 -13.849 -6.724 1.00 66.50 238 PRO A O 1
ATOM 1844 N N . ALA A 1 239 ? 7.061 -15.415 -7.950 1.00 74.25 239 ALA A N 1
ATOM 1845 C CA . ALA A 1 239 ? 6.101 -15.776 -6.909 1.00 74.25 239 ALA A CA 1
ATOM 1846 C C . ALA A 1 239 ? 5.785 -17.272 -6.882 1.00 74.25 239 ALA A C 1
ATOM 1848 O O . ALA A 1 239 ? 5.771 -17.951 -7.910 1.00 74.25 239 ALA A O 1
ATOM 1849 N N . LEU A 1 240 ? 5.459 -17.753 -5.686 1.00 78.00 240 LEU A N 1
ATOM 1850 C CA . LEU A 1 240 ? 4.979 -19.096 -5.418 1.00 78.00 240 LEU A CA 1
ATOM 1851 C C . LEU A 1 240 ? 3.510 -19.046 -5.006 1.00 78.00 240 LEU A C 1
ATOM 1853 O O . LEU A 1 240 ? 3.169 -18.455 -3.977 1.00 78.00 240 LEU A O 1
ATOM 1857 N N . LEU A 1 241 ? 2.647 -19.686 -5.795 1.00 82.69 241 LEU A N 1
ATOM 1858 C CA . LEU A 1 241 ? 1.226 -19.822 -5.493 1.00 82.69 241 LEU A CA 1
ATOM 1859 C C . LEU A 1 241 ? 0.913 -21.261 -5.095 1.00 82.69 241 LEU A C 1
ATOM 1861 O O . LEU A 1 241 ? 1.241 -22.207 -5.812 1.00 82.69 241 LEU A O 1
ATOM 1865 N N . VAL A 1 242 ? 0.236 -21.405 -3.959 1.00 85.94 242 VAL A N 1
ATOM 1866 C CA . VAL A 1 242 ? -0.239 -22.687 -3.446 1.00 85.94 242 VAL A CA 1
ATOM 1867 C C . VAL A 1 242 ? -1.757 -22.715 -3.555 1.00 85.94 242 VAL A C 1
ATOM 1869 O O . VAL A 1 242 ? -2.448 -21.879 -2.965 1.00 85.94 242 VAL A O 1
ATOM 1872 N N . MET A 1 243 ? -2.272 -23.668 -4.324 1.00 85.00 243 MET A N 1
ATOM 1873 C CA . MET A 1 243 ? -3.698 -23.862 -4.584 1.00 85.00 243 MET A CA 1
ATOM 1874 C C . MET A 1 243 ? -4.128 -25.270 -4.178 1.00 85.00 243 MET A C 1
ATOM 1876 O O . MET A 1 243 ? -3.299 -26.161 -4.026 1.00 85.00 243 MET A O 1
ATOM 1880 N N . ASP A 1 244 ? -5.423 -25.499 -3.996 1.00 84.75 244 ASP A N 1
ATOM 1881 C CA . ASP A 1 244 ? -5.941 -26.862 -3.884 1.00 84.75 244 ASP A CA 1
ATOM 1882 C C . ASP A 1 244 ? -6.201 -27.504 -5.256 1.00 84.75 244 ASP A C 1
ATOM 1884 O O . ASP A 1 244 ? -6.076 -26.869 -6.303 1.00 84.75 244 ASP A O 1
ATOM 1888 N N . ALA A 1 245 ? -6.587 -28.781 -5.247 1.00 81.19 245 ALA A N 1
ATOM 1889 C CA . ALA A 1 245 ? -6.904 -29.545 -6.454 1.00 81.19 245 ALA A CA 1
ATOM 1890 C C . ALA A 1 245 ? -8.060 -28.959 -7.292 1.00 81.19 245 ALA A C 1
ATOM 1892 O O . ALA A 1 245 ? -8.211 -29.316 -8.455 1.00 81.19 245 ALA A O 1
ATOM 1893 N N . GLN A 1 246 ? -8.881 -28.075 -6.719 1.00 81.25 246 GLN A N 1
ATOM 1894 C CA . GLN A 1 246 ? -9.956 -27.367 -7.415 1.00 81.25 246 GLN A CA 1
ATOM 1895 C C . GLN A 1 246 ? -9.506 -25.987 -7.929 1.00 81.25 246 GLN A C 1
ATOM 1897 O O . GLN A 1 246 ? -10.336 -25.206 -8.393 1.00 81.25 246 GLN A O 1
ATOM 1902 N N . GLY A 1 247 ? -8.213 -25.662 -7.828 1.00 75.06 247 GLY A N 1
ATOM 1903 C CA . GLY A 1 247 ? -7.652 -24.374 -8.228 1.00 75.06 247 GLY A CA 1
ATOM 1904 C C . GLY A 1 247 ? -7.967 -23.234 -7.258 1.00 75.06 247 GLY A C 1
ATOM 1905 O O . GLY A 1 247 ? -7.843 -22.068 -7.631 1.00 75.06 247 GLY A O 1
ATOM 1906 N N . ARG A 1 248 ? -8.396 -23.526 -6.020 1.00 86.12 248 ARG A N 1
ATOM 1907 C CA . ARG A 1 248 ? -8.697 -22.491 -5.020 1.00 86.12 248 ARG A CA 1
ATOM 1908 C C . ARG A 1 248 ? -7.451 -22.077 -4.264 1.00 86.12 248 ARG A C 1
ATOM 1910 O O . ARG A 1 248 ? -6.654 -22.910 -3.845 1.00 86.12 248 ARG A O 1
ATOM 1917 N N . PHE A 1 249 ? -7.311 -20.775 -4.063 1.00 88.62 249 PHE A N 1
ATOM 1918 C CA . PHE A 1 249 ? -6.139 -20.169 -3.448 1.00 88.62 249 PHE A CA 1
ATOM 1919 C C . PHE A 1 249 ? -5.956 -20.592 -1.984 1.00 88.62 249 PHE A C 1
ATOM 1921 O O . PHE A 1 249 ? -6.904 -20.524 -1.210 1.00 88.62 249 PHE A O 1
ATOM 1928 N N . ILE A 1 250 ? -4.749 -20.969 -1.567 1.00 89.31 250 ILE A N 1
ATOM 1929 C CA . ILE A 1 250 ? -4.442 -21.278 -0.161 1.00 89.31 250 ILE A CA 1
ATOM 1930 C C . ILE A 1 250 ? -3.460 -20.262 0.413 1.00 89.31 250 ILE A C 1
ATOM 1932 O O . ILE A 1 250 ? -3.726 -19.656 1.449 1.00 89.31 250 ILE A O 1
ATOM 1936 N N . ALA A 1 251 ? -2.323 -20.076 -0.257 1.00 89.56 251 ALA A N 1
ATOM 1937 C CA . ALA A 1 251 ? -1.267 -19.182 0.192 1.00 89.56 251 ALA A CA 1
ATOM 1938 C C . ALA A 1 251 ? -0.423 -18.683 -0.985 1.00 89.56 251 ALA A C 1
ATOM 1940 O O . ALA A 1 251 ? -0.397 -19.288 -2.058 1.00 89.56 251 ALA A O 1
ATOM 1941 N N . MET A 1 252 ? 0.280 -17.575 -0.763 1.00 88.94 252 MET A N 1
ATOM 1942 C CA . MET A 1 252 ? 1.229 -17.000 -1.711 1.00 88.94 252 MET A CA 1
ATOM 1943 C C . MET A 1 252 ? 2.475 -16.503 -0.989 1.00 88.94 252 MET A C 1
ATOM 1945 O O . MET A 1 252 ? 2.343 -15.871 0.060 1.00 88.94 252 MET A O 1
ATOM 1949 N N . LYS A 1 253 ? 3.647 -16.761 -1.569 1.00 86.56 253 LYS A N 1
ATOM 1950 C CA . LYS A 1 253 ? 4.891 -16.059 -1.244 1.00 86.56 253 LYS A CA 1
ATOM 1951 C C . LYS A 1 253 ? 5.326 -15.324 -2.507 1.00 86.56 253 LYS A C 1
ATOM 1953 O O . LYS A 1 253 ? 5.606 -15.963 -3.518 1.00 86.56 253 LYS A O 1
ATOM 1958 N N . ASP A 1 254 ? 5.274 -14.001 -2.480 1.00 80.88 254 ASP A N 1
ATOM 1959 C CA . ASP A 1 254 ? 5.577 -13.143 -3.621 1.00 80.88 254 ASP A CA 1
ATOM 1960 C C . ASP A 1 254 ? 6.909 -12.402 -3.422 1.00 80.88 254 ASP A C 1
ATOM 1962 O O . ASP A 1 254 ? 7.445 -12.362 -2.315 1.00 80.88 254 ASP A O 1
ATOM 1966 N N . GLY A 1 255 ? 7.490 -11.893 -4.511 1.00 70.62 255 GLY A N 1
ATOM 1967 C CA . GLY A 1 255 ? 8.795 -11.225 -4.481 1.00 70.62 255 GLY A CA 1
ATOM 1968 C C . GLY A 1 255 ? 9.954 -12.129 -4.050 1.00 70.62 255 GLY A C 1
ATOM 1969 O O . GLY A 1 255 ? 10.818 -11.681 -3.292 1.00 70.62 255 GLY A O 1
ATOM 1970 N N . LEU A 1 256 ? 9.969 -13.386 -4.512 1.00 69.38 256 LEU A N 1
ATOM 1971 C CA . LEU A 1 256 ? 11.034 -14.336 -4.183 1.00 69.38 256 LEU A CA 1
ATOM 1972 C C . LEU A 1 256 ? 12.401 -13.784 -4.607 1.00 69.38 256 LEU A C 1
ATOM 1974 O O . LEU A 1 256 ? 12.577 -13.257 -5.707 1.00 69.38 256 LEU A O 1
ATOM 1978 N N . ARG A 1 257 ? 13.388 -13.903 -3.725 1.00 70.62 257 ARG A N 1
ATOM 1979 C CA . ARG A 1 257 ? 14.753 -13.421 -3.934 1.00 70.62 257 ARG A CA 1
ATOM 1980 C C . ARG A 1 257 ? 15.677 -14.599 -4.151 1.00 70.62 257 ARG A C 1
ATOM 1982 O O . ARG A 1 257 ? 15.496 -15.664 -3.581 1.00 70.62 257 ARG A O 1
ATOM 1989 N N . LYS A 1 258 ? 16.768 -14.372 -4.878 1.00 62.09 258 LYS A N 1
ATOM 1990 C CA . LYS A 1 258 ? 17.825 -15.374 -5.098 1.00 62.09 258 LYS A CA 1
ATOM 1991 C C . LYS A 1 258 ? 18.403 -15.980 -3.801 1.00 62.09 258 LYS A C 1
ATOM 1993 O O . LYS A 1 258 ? 19.009 -17.044 -3.866 1.00 62.09 258 LYS A O 1
ATOM 1998 N N . GLY A 1 259 ? 18.254 -15.293 -2.665 1.00 66.31 259 GLY A N 1
ATOM 1999 C CA . GLY A 1 259 ? 18.677 -15.758 -1.342 1.00 66.31 259 GLY A CA 1
ATOM 2000 C C . GLY A 1 259 ? 17.643 -16.581 -0.564 1.00 66.31 259 GLY A C 1
ATOM 2001 O O . GLY A 1 259 ? 18.009 -17.095 0.485 1.00 66.31 259 GLY A O 1
ATOM 2002 N N . ASP A 1 260 ? 16.397 -16.716 -1.039 1.00 74.25 260 ASP A N 1
ATOM 2003 C CA . ASP A 1 260 ? 15.413 -17.612 -0.414 1.00 74.25 260 ASP A CA 1
ATOM 2004 C C . ASP A 1 260 ? 15.909 -19.064 -0.521 1.00 74.25 260 ASP A C 1
ATOM 2006 O O . ASP A 1 260 ? 16.300 -19.525 -1.601 1.00 74.25 260 ASP A O 1
ATOM 2010 N N . SER A 1 261 ? 15.904 -19.792 0.597 1.00 79.94 261 SER A N 1
ATOM 2011 C CA . SER A 1 261 ? 16.353 -21.187 0.616 1.00 79.94 261 SER A CA 1
ATOM 2012 C C . SER A 1 261 ? 15.231 -22.144 0.209 1.00 79.94 261 SER A C 1
ATOM 2014 O O . SER A 1 261 ? 14.046 -21.894 0.437 1.00 79.94 261 SER A O 1
ATOM 2016 N N . VAL A 1 262 ? 15.597 -23.288 -0.377 1.00 78.25 262 VAL A N 1
ATOM 2017 C CA . VAL A 1 262 ? 14.633 -24.349 -0.714 1.00 78.25 262 VAL A CA 1
ATOM 2018 C C . VAL A 1 262 ? 13.876 -24.818 0.534 1.00 78.25 262 VAL A C 1
ATOM 2020 O O . VAL A 1 262 ? 12.669 -25.038 0.456 1.00 78.25 262 VAL A O 1
ATOM 2023 N N . ASP A 1 263 ? 14.544 -24.877 1.688 1.00 79.94 263 ASP A N 1
ATOM 2024 C CA . ASP A 1 263 ? 13.940 -25.266 2.966 1.00 79.94 263 ASP A CA 1
ATOM 2025 C C . ASP A 1 263 ? 12.866 -24.279 3.437 1.00 79.94 263 ASP A C 1
ATOM 2027 O O . ASP A 1 263 ? 11.796 -24.696 3.890 1.00 79.94 263 ASP A O 1
ATOM 2031 N N . GLU A 1 264 ? 13.103 -22.973 3.288 1.00 82.19 264 GLU A N 1
ATOM 2032 C CA . GLU A 1 264 ? 12.113 -21.932 3.591 1.00 82.19 264 GLU A CA 1
ATOM 2033 C C . GLU A 1 264 ? 10.892 -22.032 2.676 1.00 82.19 264 GLU A C 1
ATOM 2035 O O . GLU A 1 264 ? 9.751 -21.905 3.133 1.00 82.19 264 GLU A O 1
ATOM 2040 N N . LEU A 1 265 ? 11.112 -22.280 1.382 1.00 83.12 265 LEU A N 1
ATOM 2041 C CA . LEU A 1 265 ? 10.025 -22.473 0.422 1.00 83.12 265 LEU A CA 1
ATOM 2042 C C . LEU A 1 265 ? 9.239 -23.754 0.733 1.00 83.12 265 LEU A C 1
ATOM 2044 O O . LEU A 1 265 ? 8.008 -23.730 0.749 1.00 83.12 265 LEU A O 1
ATOM 2048 N N . ALA A 1 266 ? 9.918 -24.850 1.073 1.00 82.06 266 ALA A N 1
ATOM 2049 C CA . ALA A 1 266 ? 9.286 -26.099 1.484 1.00 82.06 266 ALA A CA 1
ATOM 2050 C C . ALA A 1 266 ? 8.502 -25.945 2.801 1.00 82.06 266 ALA A C 1
ATOM 2052 O O . ALA A 1 266 ? 7.392 -26.466 2.935 1.00 82.06 266 ALA A O 1
ATOM 2053 N N . ALA A 1 267 ? 9.025 -25.205 3.783 1.00 87.06 267 ALA A N 1
ATOM 2054 C CA . ALA A 1 267 ? 8.315 -24.881 5.024 1.00 87.06 267 ALA A CA 1
ATOM 2055 C C . ALA A 1 267 ? 7.057 -24.033 4.764 1.00 87.06 267 ALA A C 1
ATOM 2057 O O . ALA A 1 267 ? 5.994 -24.294 5.339 1.00 87.06 267 ALA A O 1
ATOM 2058 N N . PHE A 1 268 ? 7.142 -23.070 3.844 1.00 89.50 268 PHE A N 1
ATOM 2059 C CA . PHE A 1 268 ? 5.996 -22.279 3.405 1.00 89.50 268 PHE A CA 1
ATOM 2060 C C . PHE A 1 268 ? 4.900 -23.153 2.770 1.00 89.50 268 PHE A C 1
ATOM 2062 O O . PHE A 1 268 ? 3.726 -23.036 3.135 1.00 89.50 268 PHE A O 1
ATOM 2069 N N . VAL A 1 269 ? 5.271 -24.070 1.869 1.00 86.50 269 VAL A N 1
ATOM 2070 C CA . VAL A 1 269 ? 4.324 -25.001 1.228 1.00 86.50 269 VAL A CA 1
ATOM 2071 C C . VAL A 1 269 ? 3.691 -25.947 2.254 1.00 86.50 269 VAL A C 1
ATOM 2073 O O . VAL A 1 269 ? 2.473 -26.129 2.235 1.00 86.50 269 VAL A O 1
ATOM 2076 N N . ARG A 1 270 ? 4.469 -26.480 3.207 1.00 88.19 270 ARG A N 1
ATOM 2077 C CA . ARG A 1 270 ? 3.944 -27.306 4.312 1.00 88.19 270 ARG A CA 1
ATOM 2078 C C . ARG A 1 270 ? 2.918 -26.547 5.156 1.00 88.19 270 ARG A C 1
ATOM 2080 O O . ARG A 1 270 ? 1.815 -27.046 5.364 1.00 88.19 270 ARG A O 1
ATOM 2087 N N . THR A 1 271 ? 3.220 -25.303 5.525 1.00 90.75 271 THR A N 1
ATOM 2088 C CA . THR A 1 271 ? 2.286 -24.429 6.258 1.00 90.75 271 THR A CA 1
ATOM 2089 C C . THR A 1 271 ? 0.994 -24.196 5.465 1.00 90.75 271 THR A C 1
ATOM 2091 O O . THR A 1 271 ? -0.112 -24.212 6.009 1.00 90.75 271 THR A O 1
ATOM 2094 N N . ALA A 1 272 ? 1.100 -23.985 4.152 1.00 89.62 272 ALA A N 1
ATOM 2095 C CA . ALA A 1 272 ? -0.066 -23.834 3.288 1.00 89.62 272 ALA A CA 1
ATOM 2096 C C . ALA A 1 272 ? -0.901 -25.127 3.230 1.00 89.62 272 ALA A C 1
ATOM 2098 O O . ALA A 1 272 ? -2.128 -25.084 3.344 1.00 89.62 272 ALA A O 1
ATOM 2099 N N . ARG A 1 273 ? -0.253 -26.291 3.132 1.00 87.75 273 ARG A N 1
ATOM 2100 C CA . ARG A 1 273 ? -0.919 -27.597 3.180 1.00 87.75 273 ARG A CA 1
ATOM 2101 C C . ARG A 1 273 ? -1.662 -27.815 4.502 1.00 87.75 273 ARG A C 1
ATOM 2103 O O . ARG A 1 273 ? -2.806 -28.264 4.474 1.00 87.75 273 ARG A O 1
ATOM 2110 N N . GLU A 1 274 ? -1.073 -27.453 5.638 1.00 92.19 274 GLU A N 1
ATOM 2111 C CA . GLU A 1 274 ? -1.729 -27.528 6.952 1.00 92.19 274 GLU A CA 1
ATOM 2112 C C . GLU A 1 274 ? -3.002 -26.676 7.007 1.00 92.19 274 GLU A C 1
ATOM 2114 O O . GLU A 1 274 ? -4.055 -27.164 7.424 1.00 92.19 274 GLU A O 1
ATOM 2119 N N . LYS A 1 275 ? -2.955 -25.440 6.491 1.00 92.88 275 LYS A N 1
ATOM 2120 C CA . LYS A 1 275 ? -4.140 -24.572 6.374 1.00 92.88 275 LYS A CA 1
ATOM 2121 C C . LYS A 1 275 ? -5.241 -25.206 5.522 1.00 92.88 275 LYS A C 1
ATOM 2123 O O . LYS A 1 275 ? -6.416 -25.163 5.886 1.00 92.88 275 LYS A O 1
ATOM 2128 N N . ARG A 1 276 ? -4.869 -25.824 4.396 1.00 92.56 276 ARG A N 1
ATOM 2129 C CA . ARG A 1 276 ? -5.800 -26.549 3.516 1.00 92.56 276 ARG A CA 1
ATOM 2130 C C . ARG A 1 276 ? -6.443 -27.735 4.234 1.00 92.56 276 ARG A C 1
ATOM 2132 O O . ARG A 1 276 ? -7.658 -27.890 4.155 1.00 92.56 276 ARG A O 1
ATOM 2139 N N . ILE A 1 277 ? -5.660 -28.536 4.958 1.00 92.19 277 ILE A N 1
ATOM 2140 C CA . ILE A 1 277 ? -6.165 -29.671 5.749 1.00 92.19 277 ILE A CA 1
ATOM 2141 C C . ILE A 1 277 ? -7.130 -29.185 6.837 1.00 92.19 277 ILE A C 1
ATOM 2143 O O . ILE A 1 277 ? -8.210 -29.754 6.992 1.00 92.19 277 ILE A O 1
ATOM 2147 N N . ALA A 1 278 ? -6.779 -28.115 7.556 1.00 94.12 278 ALA A N 1
ATOM 2148 C CA . ALA A 1 278 ? -7.638 -27.526 8.579 1.00 94.12 278 ALA A CA 1
ATOM 2149 C C . ALA A 1 278 ? -8.982 -27.064 7.992 1.00 94.12 278 ALA A C 1
ATOM 2151 O O . ALA A 1 278 ? -10.035 -27.424 8.516 1.00 94.12 278 ALA A O 1
ATOM 2152 N N . ARG A 1 279 ? -8.962 -26.351 6.859 1.00 94.44 279 ARG A N 1
ATOM 2153 C CA . ARG A 1 279 ? -10.177 -25.962 6.125 1.00 94.44 279 ARG A CA 1
ATOM 2154 C C . ARG A 1 279 ? -11.015 -27.165 5.722 1.00 94.44 279 ARG A C 1
ATOM 2156 O O . ARG A 1 279 ? -12.214 -27.177 5.978 1.00 94.44 279 ARG A O 1
ATOM 2163 N N . ASP A 1 280 ? -10.402 -28.160 5.087 1.00 93.94 280 ASP A N 1
ATOM 2164 C CA . ASP A 1 280 ? -11.127 -29.321 4.568 1.00 93.94 280 ASP A CA 1
ATOM 2165 C C . ASP A 1 280 ? -11.788 -30.119 5.692 1.00 93.94 280 ASP A C 1
ATOM 2167 O O . ASP A 1 280 ? -12.930 -30.544 5.540 1.00 93.94 280 ASP A O 1
ATOM 2171 N N . ARG A 1 281 ? -11.125 -30.249 6.848 1.00 94.88 281 ARG A N 1
ATOM 2172 C CA . ARG A 1 281 ? -11.705 -30.882 8.039 1.00 94.88 281 ARG A CA 1
ATOM 2173 C C . ARG A 1 281 ? -12.977 -30.170 8.497 1.00 94.88 281 ARG A C 1
ATOM 2175 O O . ARG A 1 281 ? -13.967 -30.827 8.804 1.00 94.88 281 ARG A O 1
ATOM 2182 N N . VAL A 1 282 ? -12.965 -28.839 8.535 1.00 94.19 282 VAL A N 1
ATOM 2183 C CA . VAL A 1 282 ? -14.139 -28.049 8.933 1.00 94.19 282 VAL A CA 1
ATOM 2184 C C . VAL A 1 282 ? -15.240 -28.127 7.873 1.00 94.19 282 VAL A C 1
ATOM 2186 O O . VAL A 1 282 ? -16.419 -28.261 8.195 1.00 94.19 282 VAL A O 1
ATOM 2189 N N . TRP A 1 283 ? -14.880 -28.083 6.594 1.00 94.50 283 TRP A N 1
ATOM 2190 C CA . TRP A 1 283 ? -15.849 -28.172 5.504 1.00 94.50 283 TRP A CA 1
ATOM 2191 C C . TRP A 1 283 ? -16.474 -29.554 5.355 1.00 94.50 283 TRP A C 1
ATOM 2193 O O . TRP A 1 283 ? -17.629 -29.647 4.944 1.00 94.50 283 TRP A O 1
ATOM 2203 N N . GLU A 1 284 ? -15.771 -30.615 5.738 1.00 95.00 284 GLU A N 1
ATOM 2204 C CA . GLU A 1 284 ? -16.360 -31.948 5.830 1.00 95.00 284 GLU A CA 1
ATOM 2205 C C . GLU A 1 284 ? -17.460 -31.995 6.900 1.00 95.00 284 GLU A C 1
ATOM 2207 O O . GLU A 1 284 ? -18.535 -32.537 6.656 1.00 95.00 284 GLU A O 1
ATOM 2212 N N . LEU A 1 285 ? -17.263 -31.322 8.040 1.00 94.12 285 LEU A N 1
ATOM 2213 C CA . LEU A 1 285 ? -18.326 -31.141 9.035 1.00 94.12 285 LEU A CA 1
ATOM 2214 C C . LEU A 1 285 ? -19.474 -30.290 8.473 1.00 94.12 285 LEU A C 1
ATOM 2216 O O . LEU A 1 285 ? -20.641 -30.621 8.671 1.00 94.12 285 LEU A O 1
ATOM 2220 N N . ALA A 1 286 ? -19.166 -29.227 7.721 1.00 92.94 286 ALA A N 1
ATOM 2221 C CA . ALA A 1 286 ? -20.177 -28.364 7.103 1.00 92.94 286 ALA A CA 1
ATOM 2222 C C . ALA A 1 286 ? -21.098 -29.135 6.143 1.00 92.94 286 ALA A C 1
ATOM 2224 O O . ALA A 1 286 ? -22.295 -28.848 6.073 1.00 92.94 286 ALA A O 1
ATOM 2225 N N . ARG A 1 287 ? -20.565 -30.142 5.431 1.00 93.31 287 ARG A N 1
ATOM 2226 C CA . ARG A 1 287 ? -21.345 -30.997 4.518 1.00 93.31 287 ARG A CA 1
ATOM 2227 C C . ARG A 1 287 ? -22.493 -31.721 5.215 1.00 93.31 287 ARG A C 1
ATOM 2229 O O . ARG A 1 287 ? -23.510 -31.959 4.572 1.00 93.31 287 ARG A O 1
ATOM 2236 N N . GLN A 1 288 ? -22.340 -32.008 6.505 1.00 93.69 288 GLN A N 1
ATOM 2237 C CA . GLN A 1 288 ? -23.303 -32.739 7.331 1.00 93.69 288 GLN A CA 1
ATOM 2238 C C . GLN A 1 288 ? -24.330 -31.823 8.018 1.00 93.69 288 GLN A C 1
ATOM 2240 O O . GLN A 1 288 ? -25.242 -32.313 8.681 1.00 93.69 288 GLN A O 1
ATOM 2245 N N . LYS A 1 289 ? -24.186 -30.499 7.891 1.00 92.25 289 LYS A N 1
ATOM 2246 C CA . LYS A 1 289 ? -25.056 -29.494 8.518 1.00 92.25 289 LYS A CA 1
ATOM 2247 C C . LYS A 1 289 ? -25.883 -28.743 7.476 1.00 92.25 289 LYS A C 1
ATOM 2249 O O . LYS A 1 289 ? -25.608 -28.807 6.278 1.00 92.25 289 LYS A O 1
ATOM 2254 N N . THR A 1 290 ? -26.877 -27.983 7.935 1.00 86.56 290 THR A N 1
ATOM 2255 C CA . THR A 1 290 ? -27.755 -27.144 7.098 1.00 86.56 290 THR A CA 1
ATOM 2256 C C . THR A 1 290 ? -27.966 -25.759 7.713 1.00 86.56 290 THR A C 1
ATOM 2258 O O . THR A 1 290 ? -27.742 -25.563 8.906 1.00 86.56 290 THR A O 1
ATOM 2261 N N . GLY A 1 291 ? -28.418 -24.790 6.910 1.00 83.50 291 GLY A N 1
ATOM 2262 C CA . GLY A 1 291 ? -28.765 -23.445 7.387 1.00 83.50 291 GLY A CA 1
ATOM 2263 C C . GLY A 1 291 ? -27.586 -22.695 8.020 1.00 83.50 291 GLY A C 1
ATOM 2264 O O . GLY A 1 291 ? -26.451 -22.794 7.551 1.00 83.50 291 GLY A O 1
ATOM 2265 N N . GLY A 1 292 ? -27.852 -21.950 9.097 1.00 81.56 292 GLY A N 1
ATOM 2266 C CA . GLY A 1 292 ? -26.850 -21.114 9.770 1.00 81.56 292 GLY A CA 1
ATOM 2267 C C . GLY A 1 292 ? -25.648 -21.884 10.333 1.00 81.56 292 GLY A C 1
ATOM 2268 O O . GLY A 1 292 ? -24.531 -21.379 10.283 1.00 81.56 292 GLY A O 1
ATOM 2269 N N . GLU A 1 293 ? -25.833 -23.124 10.800 1.00 85.06 293 GLU A N 1
ATOM 2270 C CA . GLU A 1 293 ? -24.731 -23.953 11.319 1.00 85.06 293 GLU A CA 1
ATOM 2271 C C . GLU A 1 293 ? -23.751 -24.343 10.200 1.00 85.06 293 GLU A C 1
ATOM 2273 O O . GLU A 1 293 ? -22.532 -24.275 10.366 1.00 85.06 293 GLU A O 1
ATOM 2278 N N . ARG A 1 294 ? -24.275 -24.664 9.008 1.00 89.62 294 ARG A N 1
ATOM 2279 C CA . ARG A 1 294 ? -23.442 -24.885 7.820 1.00 89.62 294 ARG A CA 1
ATOM 2280 C C . ARG A 1 294 ? -22.693 -23.620 7.427 1.00 89.62 294 ARG A C 1
ATOM 2282 O O . ARG A 1 294 ? -21.494 -23.692 7.171 1.00 89.62 294 ARG A O 1
ATOM 2289 N N . ALA A 1 295 ? -23.371 -22.473 7.409 1.00 84.88 295 ALA A N 1
ATOM 2290 C CA . ALA A 1 295 ? -22.743 -21.193 7.091 1.00 84.88 295 ALA A CA 1
ATOM 2291 C C . ALA A 1 295 ? -21.580 -20.875 8.051 1.00 84.88 295 ALA A C 1
ATOM 2293 O O . ALA A 1 295 ? -20.498 -20.500 7.600 1.00 84.88 295 ALA A O 1
ATOM 2294 N N . GLN A 1 296 ? -21.756 -21.108 9.356 1.00 84.69 296 GLN A N 1
ATOM 2295 C CA . GLN A 1 296 ? -20.706 -20.924 10.363 1.00 84.69 296 GLN A CA 1
ATOM 2296 C C . GLN A 1 296 ? -19.500 -21.842 10.137 1.00 84.69 296 GLN A C 1
ATOM 2298 O O . GLN A 1 296 ? -18.362 -21.380 10.200 1.00 84.69 296 GLN A O 1
ATOM 2303 N N . LEU A 1 297 ? -19.718 -23.121 9.826 1.00 89.88 297 LEU A N 1
ATOM 2304 C CA . LEU A 1 297 ? -18.623 -24.050 9.527 1.00 89.88 297 LEU A CA 1
ATOM 2305 C C . LEU A 1 297 ? -17.911 -23.688 8.214 1.00 89.88 297 LEU A C 1
ATOM 2307 O O . LEU A 1 297 ? -16.683 -23.724 8.137 1.00 89.88 297 LEU A O 1
ATOM 2311 N N . LEU A 1 298 ? -18.644 -23.260 7.181 1.00 89.81 298 LEU A N 1
ATOM 2312 C CA . LEU A 1 298 ? -18.027 -22.770 5.945 1.00 89.81 298 LEU A CA 1
ATOM 2313 C C . LEU A 1 298 ? -17.117 -21.563 6.215 1.00 89.81 298 LEU A C 1
ATOM 2315 O O . LEU A 1 298 ? -16.002 -21.516 5.689 1.00 89.81 298 LEU A O 1
ATOM 2319 N N . VAL A 1 299 ? -17.546 -20.644 7.086 1.00 86.19 299 VAL A N 1
ATOM 2320 C CA . VAL A 1 299 ? -16.738 -19.506 7.551 1.00 86.19 299 VAL A CA 1
ATOM 2321 C C . VAL A 1 299 ? -15.512 -19.947 8.327 1.00 86.19 299 VAL A C 1
ATOM 2323 O O . VAL A 1 299 ? -14.422 -19.483 8.017 1.00 86.19 299 VAL A O 1
ATOM 2326 N N . GLN A 1 300 ? -15.651 -20.863 9.282 1.00 86.75 300 GLN A N 1
ATOM 2327 C CA . GLN A 1 300 ? -14.508 -21.380 10.037 1.00 86.75 300 GLN A CA 1
ATOM 2328 C C . GLN A 1 300 ? -13.457 -22.008 9.106 1.00 86.75 300 GLN A C 1
ATOM 2330 O O . GLN A 1 300 ? -12.258 -21.819 9.302 1.00 86.75 300 GLN A O 1
ATOM 2335 N N . GLY A 1 301 ? -13.879 -22.685 8.032 1.00 91.31 301 GLY A N 1
ATOM 2336 C CA . GLY A 1 301 ? -12.944 -23.179 7.020 1.00 91.31 301 GLY A CA 1
ATOM 2337 C C . GLY A 1 301 ? -12.256 -22.055 6.231 1.00 91.31 301 GLY A C 1
ATOM 2338 O O . GLY A 1 301 ? -11.059 -22.137 5.962 1.00 91.31 301 GLY A O 1
ATOM 2339 N N . LEU A 1 302 ? -12.969 -20.972 5.903 1.00 88.75 302 LEU A N 1
ATOM 2340 C CA . LEU A 1 302 ? -12.369 -19.777 5.291 1.00 88.75 302 LEU A CA 1
ATOM 2341 C C . LEU A 1 302 ? -11.387 -19.074 6.248 1.00 88.75 302 LEU A C 1
ATOM 2343 O O . LEU A 1 302 ? -10.339 -18.590 5.823 1.00 88.75 302 LEU A O 1
ATOM 2347 N N . GLU A 1 303 ? -11.680 -19.043 7.544 1.00 86.38 303 GLU A N 1
ATOM 2348 C CA . GLU A 1 303 ? -10.785 -18.501 8.570 1.00 86.38 303 GLU A CA 1
ATOM 2349 C C . GLU A 1 303 ? -9.520 -19.348 8.737 1.00 86.38 303 GLU A C 1
ATOM 2351 O O . GLU A 1 303 ? -8.436 -18.783 8.877 1.00 86.38 303 GLU A O 1
ATOM 2356 N N . ALA A 1 304 ? -9.624 -20.676 8.626 1.00 89.88 304 ALA A N 1
ATOM 2357 C CA . ALA A 1 304 ? -8.486 -21.593 8.726 1.00 89.88 304 ALA A CA 1
ATOM 2358 C C . ALA A 1 304 ? -7.405 -21.345 7.655 1.00 89.88 304 ALA A C 1
ATOM 2360 O O . ALA A 1 304 ? -6.219 -21.561 7.901 1.00 89.88 304 ALA A O 1
ATOM 2361 N N . ILE A 1 305 ? -7.790 -20.837 6.479 1.00 88.50 305 ILE A N 1
ATOM 2362 C CA . ILE A 1 305 ? -6.852 -20.411 5.423 1.00 88.50 305 ILE A CA 1
ATOM 2363 C C . ILE A 1 305 ? -6.460 -18.930 5.512 1.00 88.50 305 ILE A C 1
ATOM 2365 O O . ILE A 1 305 ? -5.670 -18.454 4.702 1.00 88.50 305 ILE A O 1
ATOM 2369 N N . GLY A 1 306 ? -6.970 -18.189 6.497 1.00 82.12 306 GLY A N 1
ATOM 2370 C CA . GLY A 1 306 ? -6.709 -16.758 6.657 1.00 82.12 306 GLY A CA 1
ATOM 2371 C C . GLY A 1 306 ? -7.461 -15.879 5.654 1.00 82.12 306 GLY A C 1
ATOM 2372 O O . GLY A 1 306 ? -7.010 -14.774 5.345 1.00 82.12 306 GLY A O 1
ATOM 2373 N N . CYS A 1 307 ? -8.598 -16.346 5.128 1.00 79.88 307 CYS A N 1
ATOM 2374 C CA . CYS A 1 307 ? -9.425 -15.572 4.210 1.00 79.88 307 CYS A CA 1
ATOM 2375 C C . CYS A 1 307 ? -10.020 -14.346 4.925 1.00 79.88 307 CYS A C 1
ATOM 2377 O O . CYS A 1 307 ? -10.866 -14.465 5.817 1.00 79.88 307 CYS A O 1
ATOM 2379 N N . GLN A 1 308 ? -9.561 -13.150 4.546 1.00 67.94 308 GLN A N 1
ATOM 2380 C CA . GLN A 1 308 ? -9.954 -11.894 5.188 1.00 67.94 308 GLN A CA 1
ATOM 2381 C C . GLN A 1 308 ? -11.269 -11.318 4.645 1.00 67.94 308 GLN A C 1
ATOM 2383 O O . GLN A 1 308 ? -11.708 -11.600 3.534 1.00 67.94 308 GLN A O 1
ATOM 2388 N N . ALA A 1 309 ? -11.867 -10.430 5.435 1.00 52.97 309 ALA A N 1
ATOM 2389 C CA . ALA A 1 309 ? -13.123 -9.729 5.192 1.00 52.97 309 ALA A CA 1
ATOM 2390 C C . ALA A 1 309 ? -13.077 -8.693 4.046 1.00 52.97 309 ALA A C 1
ATOM 2392 O O . ALA A 1 309 ? -13.292 -7.523 4.292 1.00 52.97 309 ALA A O 1
ATOM 2393 N N . TYR A 1 310 ? -12.764 -9.109 2.817 1.00 53.69 310 TYR A N 1
ATOM 2394 C CA . TYR A 1 310 ? -13.063 -8.465 1.515 1.00 53.69 310 TYR A CA 1
ATOM 2395 C C . TYR A 1 310 ? -12.874 -9.501 0.388 1.00 53.69 310 TYR A C 1
ATOM 2397 O O . TYR A 1 310 ? -12.450 -9.194 -0.729 1.00 53.69 310 TYR A O 1
ATOM 2405 N N . ALA A 1 311 ? -13.146 -10.764 0.711 1.00 56.69 311 ALA A N 1
ATOM 2406 C CA . ALA A 1 311 ? -12.712 -11.942 -0.026 1.00 56.69 311 ALA A CA 1
ATOM 2407 C C . ALA A 1 311 ? -13.347 -12.137 -1.412 1.00 56.69 311 ALA A C 1
ATOM 2409 O O . ALA A 1 311 ? -12.963 -13.037 -2.151 1.00 56.69 311 ALA A O 1
ATOM 2410 N N . THR A 1 312 ? -14.271 -11.271 -1.824 1.00 55.44 312 THR A N 1
ATOM 2411 C CA . THR A 1 312 ? -14.771 -11.254 -3.205 1.00 55.44 312 THR A CA 1
ATOM 2412 C C . THR A 1 312 ? -13.776 -10.616 -4.189 1.00 55.44 312 THR A C 1
ATOM 2414 O O . THR A 1 312 ? -14.034 -10.582 -5.394 1.00 55.44 312 THR A O 1
ATOM 2417 N N . LYS A 1 313 ? -12.630 -10.107 -3.708 1.00 59.28 313 LYS A N 1
ATOM 2418 C CA . LYS A 1 313 ? -11.569 -9.480 -4.512 1.00 59.28 313 LYS A CA 1
ATOM 2419 C C . LYS A 1 313 ? -10.227 -10.207 -4.366 1.00 59.28 313 LYS A C 1
ATOM 2421 O O . LYS A 1 313 ? -9.957 -10.851 -3.356 1.00 59.28 313 LYS A O 1
ATOM 2426 N N . GLY A 1 314 ? -9.364 -10.052 -5.373 1.00 70.94 314 GLY A N 1
ATOM 2427 C CA . GLY A 1 314 ? -8.038 -10.679 -5.405 1.00 70.94 314 GLY A CA 1
ATOM 2428 C C . GLY A 1 314 ? -8.117 -12.208 -5.462 1.00 70.94 314 GLY A C 1
ATOM 2429 O O . GLY A 1 314 ? -9.057 -12.762 -6.028 1.00 70.94 314 GLY A O 1
ATOM 2430 N N . ASN A 1 315 ? -7.145 -12.881 -4.847 1.00 76.81 315 ASN A N 1
ATOM 2431 C CA . ASN A 1 315 ? -6.981 -14.342 -4.923 1.00 76.81 315 ASN A CA 1
ATOM 2432 C C . ASN A 1 315 ? -8.107 -15.122 -4.223 1.00 76.81 315 ASN A C 1
ATOM 2434 O O . ASN A 1 315 ? -8.402 -16.271 -4.559 1.00 76.81 315 ASN A O 1
ATOM 2438 N N . TRP A 1 316 ? -8.801 -14.473 -3.286 1.00 83.00 316 TRP A N 1
ATOM 2439 C CA . TRP A 1 316 ? -9.943 -15.050 -2.582 1.00 83.00 316 TRP A CA 1
ATOM 2440 C C . TRP A 1 316 ? -11.199 -15.183 -3.453 1.00 83.00 316 TRP A C 1
ATOM 2442 O O . TRP A 1 316 ? -12.114 -15.920 -3.089 1.00 83.00 316 TRP A O 1
ATOM 2452 N N . ARG A 1 317 ? -11.217 -14.575 -4.652 1.00 77.88 317 ARG A N 1
ATOM 2453 C CA . ARG A 1 317 ? -12.289 -14.761 -5.643 1.00 77.88 317 ARG A CA 1
ATOM 2454 C C . ARG A 1 317 ? -12.490 -16.231 -6.021 1.00 77.88 317 ARG A C 1
ATOM 2456 O O . ARG A 1 317 ? -13.602 -16.619 -6.369 1.00 77.88 317 ARG A O 1
ATOM 2463 N N . SER A 1 318 ? -11.450 -17.052 -5.896 1.00 81.62 318 SER A N 1
ATOM 2464 C CA . SER A 1 318 ? -11.534 -18.505 -6.062 1.00 81.62 318 SER A CA 1
ATOM 2465 C C . SER A 1 318 ? -12.553 -19.193 -5.130 1.00 81.62 318 SER A C 1
ATOM 2467 O O . SER A 1 318 ? -13.027 -20.284 -5.436 1.00 81.62 318 SER A O 1
ATOM 2469 N N . TYR A 1 319 ? -12.967 -18.535 -4.043 1.00 86.44 319 TYR A N 1
ATOM 2470 C CA . TYR A 1 319 ? -13.994 -19.004 -3.106 1.00 86.44 319 TYR A CA 1
ATOM 2471 C C . TYR A 1 319 ? -15.385 -18.406 -3.350 1.00 86.44 319 TYR A C 1
ATOM 2473 O O . TYR A 1 319 ? -16.285 -18.622 -2.541 1.00 86.44 319 TYR A O 1
ATOM 2481 N N . ALA A 1 320 ? -15.604 -17.687 -4.459 1.00 82.75 320 ALA A N 1
ATOM 2482 C CA . ALA A 1 320 ? -16.907 -17.104 -4.793 1.00 82.75 320 ALA A CA 1
ATOM 2483 C C . ALA A 1 320 ? -18.090 -18.093 -4.672 1.00 82.75 320 ALA A C 1
ATOM 2485 O O . ALA A 1 320 ? -19.102 -17.698 -4.096 1.00 82.75 320 ALA A O 1
ATOM 2486 N N . PRO A 1 321 ? -17.985 -19.372 -5.096 1.00 85.81 321 PRO A N 1
ATOM 2487 C CA . PRO A 1 321 ? -19.072 -20.333 -4.896 1.00 85.81 321 PRO A CA 1
ATOM 2488 C C . PRO A 1 321 ? -19.427 -20.567 -3.420 1.00 85.81 321 PRO A C 1
ATOM 2490 O O . PRO A 1 321 ? -20.604 -20.639 -3.082 1.00 85.81 321 PRO A O 1
ATOM 2493 N N . VAL A 1 322 ? -18.424 -20.625 -2.537 1.00 88.06 322 VAL A N 1
ATOM 2494 C CA . VAL A 1 322 ? -18.621 -20.812 -1.087 1.00 88.06 322 VAL A CA 1
ATOM 2495 C C . VAL A 1 322 ? -19.261 -19.570 -0.472 1.00 88.06 322 VAL A C 1
ATOM 2497 O O . VAL A 1 322 ? -20.152 -19.675 0.365 1.00 88.06 322 VAL A O 1
ATOM 2500 N N . PHE A 1 323 ? -18.855 -18.382 -0.920 1.00 83.69 323 PHE A N 1
ATOM 2501 C CA . PHE A 1 323 ? -19.477 -17.132 -0.495 1.00 83.69 323 PHE A CA 1
ATOM 2502 C C . PHE A 1 323 ? -20.954 -17.048 -0.891 1.00 83.69 323 PHE A C 1
ATOM 2504 O O . PHE A 1 323 ? -21.786 -16.681 -0.063 1.00 83.69 323 PHE A O 1
ATOM 2511 N N . GLU A 1 324 ? -21.300 -17.423 -2.121 1.00 83.12 324 GLU A N 1
ATOM 2512 C CA . GLU A 1 324 ? -22.699 -17.464 -2.560 1.00 83.12 324 GLU A CA 1
ATOM 2513 C C . GLU A 1 324 ? -23.513 -18.521 -1.802 1.00 83.12 324 GLU A C 1
ATOM 2515 O O . GLU A 1 324 ? -24.690 -18.304 -1.520 1.00 83.12 324 GLU A O 1
ATOM 2520 N N . GLU A 1 325 ? -22.900 -19.645 -1.428 1.00 86.94 325 GLU A N 1
ATOM 2521 C CA . GLU A 1 325 ? -23.533 -20.661 -0.585 1.00 86.94 325 GLU A CA 1
ATOM 2522 C C . GLU A 1 325 ? -23.857 -20.114 0.812 1.00 86.94 325 GLU A C 1
ATOM 2524 O O . GLU A 1 325 ? -25.010 -20.180 1.238 1.00 86.94 325 GLU A O 1
ATOM 2529 N N . ILE A 1 326 ? -22.880 -19.490 1.480 1.00 84.00 326 ILE A N 1
ATOM 2530 C CA . ILE A 1 326 ? -23.073 -18.824 2.777 1.00 84.00 326 ILE A CA 1
ATOM 2531 C C . ILE A 1 326 ? -24.197 -17.784 2.675 1.00 84.00 326 ILE A C 1
ATOM 2533 O O . ILE A 1 326 ? -25.120 -17.782 3.486 1.00 84.00 326 ILE A O 1
ATOM 2537 N N . LYS A 1 327 ? -24.162 -16.937 1.640 1.00 79.12 327 LYS A N 1
ATOM 2538 C CA . LYS A 1 327 ? -25.148 -15.872 1.424 1.00 79.12 327 LYS A CA 1
ATOM 2539 C C . LYS A 1 327 ? -26.571 -16.400 1.228 1.00 79.12 327 LYS A C 1
ATOM 2541 O O . LYS A 1 327 ? -27.514 -15.770 1.689 1.00 79.12 327 LYS A O 1
ATOM 2546 N N . LYS A 1 328 ? -26.745 -17.538 0.549 1.00 82.62 328 LYS A N 1
ATOM 2547 C CA . LYS A 1 328 ? -28.064 -18.175 0.368 1.00 82.62 328 LYS A CA 1
ATOM 2548 C C . LYS A 1 328 ? -28.613 -18.778 1.661 1.00 82.62 328 LYS A C 1
ATOM 2550 O O . LYS A 1 328 ? -29.825 -18.920 1.788 1.00 82.62 328 LYS A O 1
ATOM 2555 N N . MET A 1 329 ? -27.736 -19.172 2.583 1.00 79.25 329 MET A N 1
ATOM 2556 C CA . MET A 1 329 ? -28.107 -19.835 3.836 1.00 79.25 329 MET A CA 1
ATOM 2557 C C . MET A 1 329 ? -28.402 -18.854 4.975 1.00 79.25 329 MET A C 1
ATOM 2559 O O . MET A 1 329 ? -29.077 -19.236 5.930 1.00 79.25 329 MET A O 1
ATOM 2563 N N . GLU A 1 330 ? -27.932 -17.607 4.884 1.00 66.81 330 GLU A N 1
ATOM 2564 C CA . GLU A 1 330 ? -28.194 -16.571 5.887 1.00 66.81 330 GLU A CA 1
ATOM 2565 C C . GLU A 1 330 ? -29.392 -15.682 5.505 1.00 66.81 330 GLU A C 1
ATOM 2567 O O . GLU A 1 330 ? -29.398 -15.004 4.480 1.00 66.81 330 GLU A O 1
ATOM 2572 N N . LEU A 1 331 ? -30.426 -15.674 6.356 1.00 55.31 331 LEU A N 1
ATOM 2573 C CA . LEU A 1 331 ? -31.585 -14.779 6.244 1.00 55.31 331 LEU A CA 1
ATOM 2574 C C . LEU A 1 331 ? -31.210 -13.317 6.604 1.00 55.31 331 LEU A C 1
ATOM 2576 O O . LEU A 1 331 ? -30.286 -13.093 7.388 1.00 55.31 331 LEU A O 1
ATOM 2580 N N . PRO A 1 332 ? -31.932 -12.295 6.092 1.00 53.69 332 PRO A N 1
ATOM 2581 C CA . PRO A 1 332 ? -31.340 -10.992 5.753 1.00 53.69 332 PRO A CA 1
ATOM 2582 C C . PRO A 1 332 ? -30.976 -10.029 6.894 1.00 53.69 332 PRO A C 1
ATOM 2584 O O . PRO A 1 332 ? -30.442 -8.965 6.597 1.00 53.69 332 PRO A O 1
ATOM 2587 N N . ALA A 1 333 ? -31.276 -10.312 8.166 1.00 44.06 333 ALA A N 1
ATOM 2588 C CA . ALA A 1 333 ? -31.300 -9.241 9.173 1.00 44.06 333 ALA A CA 1
ATOM 2589 C C . ALA A 1 333 ? -30.256 -9.310 10.299 1.00 44.06 333 ALA A C 1
ATOM 2591 O O . ALA A 1 333 ? -29.908 -8.251 10.802 1.00 44.06 333 ALA A O 1
ATOM 2592 N N . ASN A 1 334 ? -29.734 -10.476 10.711 1.00 47.03 334 ASN A N 1
ATOM 2593 C CA . ASN A 1 334 ? -29.057 -10.564 12.024 1.00 47.03 334 ASN A CA 1
ATOM 2594 C C . ASN A 1 334 ? -27.859 -11.524 12.133 1.00 47.03 334 ASN A C 1
ATOM 2596 O O . ASN A 1 334 ? -27.567 -12.010 13.223 1.00 47.03 334 ASN A O 1
ATOM 2600 N N . HIS A 1 335 ? -27.128 -11.803 11.053 1.00 59.09 335 HIS A N 1
ATOM 2601 C CA . HIS A 1 335 ? -26.016 -12.753 11.134 1.00 59.09 335 HIS A CA 1
ATOM 2602 C C . HIS A 1 335 ? -24.625 -12.127 10.963 1.00 59.09 335 HIS A C 1
ATOM 2604 O O . HIS A 1 335 ? -24.294 -11.502 9.953 1.00 59.09 335 HIS A O 1
ATOM 2610 N N . ALA A 1 336 ? -23.789 -12.361 11.981 1.00 61.72 336 ALA A N 1
ATOM 2611 C CA . ALA A 1 336 ? -22.407 -11.902 12.118 1.00 61.72 336 ALA A CA 1
ATOM 2612 C C . ALA A 1 336 ? -21.504 -12.249 10.920 1.00 61.72 336 ALA A C 1
ATOM 2614 O O . ALA A 1 336 ? -20.542 -11.542 10.629 1.00 61.72 336 ALA A O 1
ATOM 2615 N N . VAL A 1 337 ? -21.821 -13.331 10.210 1.00 61.69 337 VAL A N 1
ATOM 2616 C CA . VAL A 1 337 ? -21.057 -13.842 9.069 1.00 61.69 337 VAL A CA 1
ATOM 2617 C C . VAL A 1 337 ? -21.263 -12.976 7.826 1.00 61.69 337 VAL A C 1
ATOM 2619 O O . VAL A 1 337 ? -20.282 -12.550 7.209 1.00 61.69 337 VAL A O 1
ATOM 2622 N N . SER A 1 338 ? -22.511 -12.645 7.485 1.00 63.16 338 SER A N 1
ATOM 2623 C CA . SER A 1 338 ? -22.804 -11.756 6.361 1.00 63.16 338 SER A CA 1
ATOM 2624 C C . SER A 1 338 ? -22.223 -10.358 6.561 1.00 63.16 338 SER A C 1
ATOM 2626 O O . SER A 1 338 ? -21.659 -9.781 5.631 1.00 63.16 338 SER A O 1
ATOM 2628 N N . THR A 1 339 ? -22.257 -9.833 7.789 1.00 66.06 339 THR A N 1
ATOM 2629 C CA . THR A 1 339 ? -21.604 -8.559 8.130 1.00 66.06 339 THR A CA 1
ATOM 2630 C C . THR A 1 339 ? -20.072 -8.644 8.117 1.00 66.06 339 THR A C 1
ATOM 2632 O O . THR A 1 339 ? -19.393 -7.646 7.891 1.00 66.06 339 THR A O 1
ATOM 2635 N N . LYS A 1 340 ? -19.484 -9.830 8.286 1.00 68.50 340 LYS A N 1
ATOM 2636 C CA . LYS A 1 340 ? -18.032 -9.996 8.180 1.00 68.50 340 LYS A CA 1
ATOM 2637 C C . LYS A 1 340 ? -17.545 -9.989 6.729 1.00 68.50 340 LYS A C 1
ATOM 2639 O O . LYS A 1 340 ? -16.518 -9.378 6.455 1.00 68.50 340 LYS A O 1
ATOM 2644 N N . TYR A 1 341 ? -18.251 -10.636 5.797 1.00 66.56 341 TYR A N 1
ATOM 2645 C CA . TYR A 1 341 ? -17.759 -10.829 4.418 1.00 66.56 341 TYR A CA 1
ATOM 2646 C C . TYR A 1 341 ? -18.475 -10.003 3.341 1.00 66.56 341 TYR A C 1
ATOM 2648 O O . TYR A 1 341 ? -17.855 -9.665 2.331 1.00 66.56 341 TYR A O 1
ATOM 2656 N N . PHE A 1 342 ? -19.748 -9.658 3.542 1.00 70.06 342 PHE A N 1
ATOM 2657 C CA . PHE A 1 342 ? -20.602 -8.995 2.543 1.00 70.06 342 PHE A CA 1
ATOM 2658 C C . PHE A 1 342 ? -21.012 -7.576 2.935 1.00 70.06 342 PHE A C 1
ATOM 2660 O O . PHE A 1 342 ? -21.893 -6.988 2.310 1.00 70.06 342 PHE A O 1
ATOM 2667 N N . TYR A 1 343 ? -20.379 -7.015 3.961 1.00 72.62 343 TYR A N 1
ATOM 2668 C CA . TYR A 1 343 ? -20.699 -5.683 4.440 1.00 72.62 343 TYR A CA 1
ATOM 2669 C C . TYR A 1 343 ? -20.315 -4.598 3.434 1.00 72.62 343 TYR A C 1
ATOM 2671 O O . TYR A 1 343 ? -19.137 -4.379 3.129 1.00 72.62 343 TYR A O 1
ATOM 2679 N N . ASP A 1 344 ? -21.331 -3.910 2.915 1.00 75.75 344 ASP A N 1
ATOM 2680 C CA . ASP A 1 344 ? -21.154 -2.847 1.936 1.00 75.75 344 ASP A CA 1
ATOM 2681 C C . ASP A 1 344 ? -20.962 -1.489 2.618 1.00 75.75 344 ASP A C 1
ATOM 2683 O O . ASP A 1 344 ? -21.893 -0.702 2.803 1.00 75.75 344 ASP A O 1
ATOM 2687 N N . LEU A 1 345 ? -19.701 -1.182 2.929 1.00 80.81 345 LEU A N 1
ATOM 2688 C CA . LEU A 1 345 ? -19.297 0.138 3.417 1.00 80.81 345 LEU A CA 1
ATOM 2689 C C . LEU A 1 345 ? -19.738 1.288 2.499 1.00 80.81 345 LEU A C 1
ATOM 2691 O O . LEU A 1 345 ? -19.838 2.413 2.978 1.00 80.81 345 LEU A O 1
ATOM 2695 N N . LYS A 1 346 ? -19.991 1.061 1.199 1.00 81.31 346 LYS A N 1
ATOM 2696 C CA . LYS A 1 346 ? -20.416 2.143 0.298 1.00 81.31 346 LYS A CA 1
ATOM 2697 C C . LYS A 1 346 ? -21.835 2.603 0.584 1.00 81.31 346 LYS A C 1
ATOM 2699 O O . LYS A 1 346 ? -22.101 3.793 0.421 1.00 81.31 346 LYS A O 1
ATOM 2704 N N . LEU A 1 347 ? -22.730 1.697 0.977 1.00 83.69 347 LEU A N 1
ATOM 2705 C CA . LEU A 1 347 ? -24.095 2.066 1.359 1.00 83.69 347 LEU A CA 1
ATOM 2706 C C . LEU A 1 347 ? -24.058 2.960 2.598 1.00 83.69 347 LEU A C 1
ATOM 2708 O O . LEU A 1 347 ? -24.613 4.056 2.578 1.00 83.69 347 LEU A O 1
ATOM 2712 N N . VAL A 1 348 ? -23.273 2.559 3.597 1.00 86.94 348 VAL A N 1
ATOM 2713 C CA . VAL A 1 348 ? -23.053 3.323 4.832 1.00 86.94 348 VAL A CA 1
ATOM 2714 C C . VAL A 1 348 ? -22.397 4.676 4.542 1.00 86.94 348 VAL A C 1
ATOM 2716 O O . VAL A 1 348 ? -22.890 5.712 4.980 1.00 86.94 348 VAL A O 1
ATOM 2719 N N . ASP A 1 349 ? -21.337 4.712 3.726 1.00 88.06 349 ASP A N 1
ATOM 2720 C CA . ASP A 1 349 ? -20.691 5.963 3.301 1.00 88.06 349 ASP A CA 1
ATOM 2721 C C . ASP A 1 349 ? -21.673 6.880 2.538 1.00 88.06 349 ASP A C 1
ATOM 2723 O O . ASP A 1 349 ? -21.584 8.105 2.646 1.00 88.06 349 ASP A O 1
ATOM 2727 N N . SER A 1 350 ? -22.597 6.317 1.751 1.00 89.88 350 SER A N 1
ATOM 2728 C CA . SER A 1 350 ? -23.600 7.086 0.999 1.00 89.88 350 SER A CA 1
ATOM 2729 C C . SER A 1 350 ? -24.653 7.691 1.922 1.00 89.88 350 SER A C 1
ATOM 2731 O O . SER A 1 350 ? -24.985 8.867 1.776 1.00 89.88 350 SER A O 1
ATOM 2733 N N . GLU A 1 351 ? -25.123 6.925 2.906 1.00 92.81 351 GLU A N 1
ATOM 2734 C CA . GLU A 1 351 ? -26.050 7.401 3.932 1.00 92.81 351 GLU A CA 1
ATOM 2735 C C . GLU A 1 351 ? -25.421 8.507 4.791 1.00 92.81 351 GLU A C 1
ATOM 2737 O O . GLU A 1 351 ? -26.000 9.587 4.932 1.00 92.81 351 GLU A O 1
ATOM 2742 N N . ILE A 1 352 ? -24.189 8.299 5.272 1.00 92.38 352 ILE A N 1
ATOM 2743 C CA . ILE A 1 352 ? -23.421 9.305 6.021 1.00 92.38 352 ILE A CA 1
ATOM 2744 C C . ILE A 1 352 ? -23.290 10.593 5.204 1.00 92.38 352 ILE A C 1
ATOM 2746 O O . ILE A 1 352 ? -23.585 11.678 5.704 1.00 92.38 352 ILE A O 1
ATOM 2750 N N . LYS A 1 353 ? -22.883 10.503 3.931 1.00 91.81 353 LYS A N 1
ATOM 2751 C CA . LYS A 1 353 ? -22.751 11.680 3.056 1.00 91.81 353 LYS A CA 1
ATOM 2752 C C . LYS A 1 353 ? -24.078 12.404 2.858 1.00 91.81 353 LYS A C 1
ATOM 2754 O O . LYS A 1 353 ? -24.101 13.633 2.908 1.00 91.81 353 LYS A O 1
ATOM 2759 N N . ALA A 1 354 ? -25.171 11.669 2.657 1.00 93.75 354 ALA A N 1
ATOM 2760 C CA . ALA A 1 354 ? -26.499 12.254 2.518 1.00 93.75 354 ALA A CA 1
ATOM 2761 C C . ALA A 1 354 ? -26.909 13.021 3.787 1.00 93.75 354 ALA A C 1
ATOM 2763 O O . ALA A 1 354 ? -27.416 14.138 3.685 1.00 93.75 354 ALA A O 1
ATOM 2764 N N . LEU A 1 355 ? -26.637 12.478 4.976 1.00 93.94 355 LEU A N 1
ATOM 2765 C CA . LEU A 1 355 ? -26.910 13.145 6.253 1.00 93.94 355 LEU A CA 1
ATOM 2766 C C . LEU A 1 355 ? -26.040 14.391 6.459 1.00 93.94 355 LEU A C 1
ATOM 2768 O O . LEU A 1 355 ? -26.567 15.450 6.805 1.00 93.94 355 LEU A O 1
ATOM 2772 N N . LEU A 1 356 ? -24.739 14.305 6.174 1.00 91.38 356 LEU A N 1
ATOM 2773 C CA . LEU A 1 356 ? -23.816 15.440 6.280 1.00 91.38 356 LEU A CA 1
ATOM 2774 C C . LEU A 1 356 ? -24.167 16.568 5.303 1.00 91.38 356 LEU A C 1
ATOM 2776 O O . LEU A 1 356 ? -24.108 17.735 5.678 1.00 91.38 356 LEU A O 1
ATOM 2780 N N . SER A 1 357 ? -24.601 16.243 4.079 1.00 90.81 357 SER A N 1
ATOM 2781 C CA . SER A 1 357 ? -25.059 17.246 3.101 1.00 90.81 357 SER A CA 1
ATOM 2782 C C . SER A 1 357 ? -26.286 18.035 3.572 1.00 90.81 357 SER A C 1
ATOM 2784 O O . SER A 1 357 ? -26.496 19.167 3.150 1.00 90.81 357 SER A O 1
ATOM 2786 N N . LYS A 1 358 ? -27.067 17.453 4.490 1.00 92.88 358 LYS A N 1
ATOM 2787 C CA . LYS A 1 358 ? -28.227 18.073 5.141 1.00 92.88 358 LYS A CA 1
ATOM 2788 C C . LYS A 1 358 ? -27.869 18.722 6.487 1.00 92.88 358 LYS A C 1
ATOM 2790 O O . LYS A 1 358 ? -28.770 19.092 7.233 1.00 92.88 358 LYS A O 1
ATOM 2795 N N . GLY A 1 359 ? -26.581 18.802 6.834 1.00 88.69 359 GLY A N 1
ATOM 2796 C CA . GLY A 1 359 ? -26.100 19.345 8.108 1.00 88.69 359 GLY A CA 1
ATOM 2797 C C . GLY A 1 359 ? -26.420 18.478 9.331 1.00 88.69 359 GLY A C 1
ATOM 2798 O O . GLY A 1 359 ? -26.344 18.960 10.457 1.00 88.69 359 GLY A O 1
ATOM 2799 N N . ASN A 1 360 ? -26.797 17.207 9.147 1.00 93.06 360 ASN A N 1
ATOM 2800 C CA . ASN A 1 360 ? -27.238 16.340 10.239 1.00 93.06 360 ASN A CA 1
ATOM 2801 C C . ASN A 1 360 ? -26.102 15.449 10.769 1.00 93.06 360 ASN A C 1
ATOM 2803 O O . ASN A 1 360 ? -26.095 14.229 10.593 1.00 93.06 360 ASN A O 1
ATOM 2807 N N . GLU A 1 361 ? -25.123 16.083 11.411 1.00 92.00 361 GLU A N 1
ATOM 2808 C CA . GLU A 1 361 ? -23.915 15.430 11.935 1.00 92.00 361 GLU A CA 1
ATOM 2809 C C . GLU A 1 361 ? -24.230 14.393 13.022 1.00 92.00 361 GLU A C 1
ATOM 2811 O O . GLU A 1 361 ? -23.665 13.301 13.014 1.00 92.00 361 GLU A O 1
ATOM 2816 N N . ALA A 1 362 ? -25.180 14.687 13.917 1.00 90.31 362 ALA A N 1
ATOM 2817 C CA . ALA A 1 362 ? -25.565 13.781 14.998 1.00 90.31 362 ALA A CA 1
ATOM 2818 C C . ALA A 1 362 ? -26.151 12.462 14.471 1.00 90.31 362 ALA A C 1
ATOM 2820 O O . ALA A 1 362 ? -25.770 11.390 14.939 1.00 90.31 362 ALA A O 1
ATOM 2821 N N . ARG A 1 363 ? -27.026 12.512 13.452 1.00 91.56 363 ARG A N 1
ATOM 2822 C CA . ARG A 1 363 ? -27.528 11.283 12.816 1.00 91.56 363 ARG A CA 1
ATOM 2823 C C . ARG A 1 363 ? -26.436 10.548 12.051 1.00 91.56 363 ARG A C 1
ATOM 2825 O O . ARG A 1 363 ? -26.415 9.326 12.086 1.00 91.56 363 ARG A O 1
ATOM 2832 N N . ALA A 1 364 ? -25.522 11.263 11.395 1.00 93.44 364 ALA A N 1
ATOM 2833 C CA . ALA A 1 364 ? -24.403 10.626 10.703 1.00 93.44 364 ALA A CA 1
ATOM 2834 C C . ALA A 1 364 ? -23.497 9.849 11.679 1.00 93.44 364 ALA A C 1
ATOM 2836 O O . ALA A 1 364 ? -23.076 8.736 11.372 1.00 93.44 364 ALA A O 1
ATOM 2837 N N . LEU A 1 365 ? -23.247 10.398 12.872 1.00 94.12 365 LEU A N 1
ATOM 2838 C CA . LEU A 1 365 ? -22.534 9.696 13.942 1.00 94.12 365 LEU A CA 1
ATOM 2839 C C . LEU A 1 365 ? -23.327 8.504 14.480 1.00 94.12 365 LEU A C 1
ATOM 2841 O O . LEU A 1 365 ? -22.747 7.436 14.642 1.00 94.12 365 LEU A O 1
ATOM 2845 N N . ALA A 1 366 ? -24.639 8.652 14.681 1.00 93.25 366 ALA A N 1
ATOM 2846 C CA . ALA A 1 366 ? -25.498 7.561 15.138 1.00 93.25 366 ALA A CA 1
ATOM 2847 C C . ALA A 1 366 ? -25.521 6.374 14.158 1.00 93.25 366 ALA A C 1
ATOM 2849 O O . ALA A 1 366 ? -25.519 5.228 14.598 1.00 93.25 366 ALA A O 1
ATOM 2850 N N . VAL A 1 367 ? -25.481 6.632 12.843 1.00 93.50 367 VAL A N 1
ATOM 2851 C CA . VAL A 1 367 ? -25.325 5.579 11.824 1.00 93.50 367 VAL A CA 1
ATOM 2852 C C . VAL A 1 367 ? -24.004 4.838 12.027 1.00 93.50 367 VAL A C 1
ATOM 2854 O O . VAL A 1 367 ? -23.997 3.614 12.096 1.00 93.50 367 VAL A O 1
ATOM 2857 N N . ILE A 1 368 ? -22.888 5.557 12.188 1.00 94.12 368 ILE A N 1
ATOM 2858 C CA . ILE A 1 368 ? -21.586 4.917 12.426 1.00 94.12 368 ILE A CA 1
ATOM 2859 C C . ILE A 1 368 ? -21.594 4.104 13.726 1.00 94.12 368 ILE A C 1
ATOM 2861 O O . ILE A 1 368 ? -21.087 2.984 13.742 1.00 94.12 368 ILE A O 1
ATOM 2865 N N . ASP A 1 369 ? -22.171 4.642 14.798 1.00 93.69 369 ASP A N 1
ATOM 2866 C CA . ASP A 1 369 ? -22.232 3.968 16.095 1.00 93.69 369 ASP A CA 1
ATOM 2867 C C . ASP A 1 369 ? -23.079 2.700 16.042 1.00 93.69 369 ASP A C 1
ATOM 2869 O O . ASP A 1 369 ? -22.654 1.668 16.559 1.00 93.69 369 ASP A O 1
ATOM 2873 N N . PHE A 1 370 ? -24.215 2.740 15.342 1.00 90.56 370 PHE A N 1
ATOM 2874 C CA . PHE A 1 370 ? -25.021 1.555 15.070 1.00 90.56 370 PHE A CA 1
ATOM 2875 C C . PHE A 1 370 ? -24.221 0.499 14.302 1.00 90.56 370 PHE A C 1
ATOM 2877 O O . PHE A 1 370 ? -24.196 -0.668 14.692 1.00 90.56 370 PHE A O 1
ATOM 2884 N N . GLU A 1 371 ? -23.505 0.894 13.251 1.00 90.25 371 GLU A N 1
ATOM 2885 C CA . GLU A 1 371 ? -22.683 -0.032 12.473 1.00 90.25 371 GLU A CA 1
ATOM 2886 C C . GLU A 1 371 ? -21.539 -0.645 13.295 1.00 90.25 371 GLU A C 1
ATOM 2888 O O . GLU A 1 371 ? -21.255 -1.839 13.179 1.00 90.25 371 GLU A O 1
ATOM 2893 N N . LEU A 1 372 ? -20.929 0.127 14.199 1.00 90.31 372 LEU A N 1
ATOM 2894 C CA . LEU A 1 372 ? -19.896 -0.355 15.118 1.00 90.31 372 LEU A CA 1
ATOM 2895 C C . LEU A 1 372 ? -20.411 -1.376 16.150 1.00 90.31 372 LEU A C 1
ATOM 2897 O O . LEU A 1 372 ? -19.583 -2.031 16.786 1.00 90.31 372 LEU A O 1
ATOM 2901 N N . THR A 1 373 ? -21.728 -1.562 16.306 1.00 86.94 373 THR A N 1
ATOM 2902 C CA . THR A 1 373 ? -22.286 -2.650 17.136 1.00 86.94 373 THR A CA 1
ATOM 2903 C C . THR A 1 373 ? -22.276 -4.013 16.439 1.00 86.94 373 THR A C 1
ATOM 2905 O O . THR A 1 373 ? -22.402 -5.043 17.100 1.00 86.94 373 THR A O 1
ATOM 2908 N N . LYS A 1 374 ? -22.097 -4.049 15.112 1.00 82.88 374 LYS A N 1
ATOM 2909 C CA . LYS A 1 374 ? -22.132 -5.288 14.327 1.00 82.88 374 LYS A CA 1
ATOM 2910 C C . LYS A 1 374 ? -20.791 -6.029 14.367 1.00 82.88 374 LYS A C 1
ATOM 2912 O O . LYS A 1 374 ? -19.735 -5.450 14.636 1.00 82.88 374 LYS A O 1
ATOM 2917 N N . SER A 1 375 ? -20.815 -7.321 14.034 1.00 78.06 375 SER A N 1
ATOM 2918 C CA . SER A 1 375 ? -19.619 -8.171 13.909 1.00 78.06 375 SER A CA 1
ATOM 2919 C C . SER A 1 375 ? -18.810 -7.836 12.650 1.00 78.06 375 SER A C 1
ATOM 2921 O O . SER A 1 375 ? -18.791 -8.570 11.664 1.00 78.06 375 SER A O 1
ATOM 2923 N N . LEU A 1 376 ? -18.151 -6.685 12.686 1.00 78.38 376 LEU A N 1
ATOM 2924 C CA . LEU A 1 376 ? -17.300 -6.171 11.624 1.00 78.38 376 LEU A CA 1
ATOM 2925 C C . LEU A 1 376 ? -15.872 -6.708 11.741 1.00 78.38 376 LEU A C 1
ATOM 2927 O O . LEU A 1 376 ? -15.366 -6.968 12.833 1.00 78.38 376 LEU A O 1
ATOM 2931 N N . SER A 1 377 ? -15.175 -6.793 10.609 1.00 74.75 377 SER A N 1
ATOM 2932 C CA . SER A 1 377 ? -13.733 -7.046 10.623 1.00 74.75 377 SER A CA 1
ATOM 2933 C C . SER A 1 377 ? -12.952 -5.888 11.249 1.00 74.75 377 SER A C 1
ATOM 2935 O O . SER A 1 377 ? -13.392 -4.738 11.203 1.00 74.75 377 SER A O 1
ATOM 2937 N N . ALA A 1 378 ? -11.751 -6.171 11.764 1.00 81.44 378 ALA A N 1
ATOM 2938 C CA . ALA A 1 378 ? -10.844 -5.161 12.318 1.00 81.44 378 ALA A CA 1
ATOM 2939 C C . ALA A 1 378 ? -10.646 -3.962 11.367 1.00 81.44 378 ALA A C 1
ATOM 2941 O O . ALA A 1 378 ? -10.788 -2.812 11.771 1.00 81.44 378 ALA A O 1
ATOM 2942 N N . SER A 1 379 ? -10.418 -4.225 10.074 1.00 80.94 379 SER A N 1
ATOM 2943 C CA . SER A 1 379 ? -10.240 -3.179 9.054 1.00 80.94 379 SER A CA 1
ATOM 2944 C C . SER A 1 379 ? -11.508 -2.346 8.806 1.00 8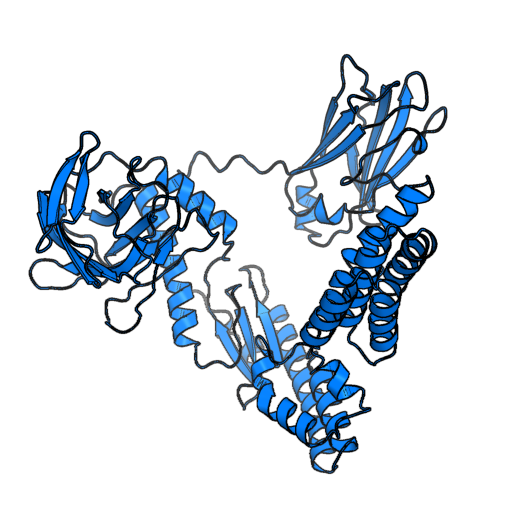0.94 379 SER A C 1
ATOM 2946 O O . SER A 1 379 ? -11.428 -1.128 8.609 1.00 80.94 379 SER A O 1
ATOM 2948 N N . MET A 1 380 ? -12.690 -2.976 8.825 1.00 84.25 380 MET A N 1
ATOM 2949 C CA . MET A 1 380 ? -13.975 -2.278 8.687 1.00 84.25 380 MET A CA 1
ATOM 2950 C C . MET A 1 380 ? -14.258 -1.391 9.902 1.00 84.25 380 MET A C 1
ATOM 2952 O O . MET A 1 380 ? -14.574 -0.215 9.722 1.00 84.25 380 MET A O 1
ATOM 2956 N N . ARG A 1 381 ? -14.073 -1.919 11.121 1.00 90.56 381 ARG A N 1
ATOM 2957 C CA . ARG A 1 381 ? -14.209 -1.155 12.373 1.00 90.56 381 ARG A CA 1
ATOM 2958 C C . ARG A 1 381 ? -13.285 0.055 12.394 1.00 90.56 381 ARG A C 1
ATOM 2960 O O . ARG A 1 381 ? -13.743 1.174 12.600 1.00 90.56 381 ARG A O 1
ATOM 2967 N N . GLU A 1 382 ? -12.001 -0.152 12.107 1.00 91.56 382 GLU A N 1
ATOM 2968 C CA . GLU A 1 382 ? -11.016 0.928 12.060 1.00 91.56 382 GLU A CA 1
ATOM 2969 C C . GLU A 1 382 ? -11.408 2.004 11.031 1.00 91.56 382 GLU A C 1
ATOM 2971 O O . GLU A 1 382 ? -11.308 3.201 11.297 1.00 91.56 382 GLU A O 1
ATOM 2976 N N . THR A 1 383 ? -11.911 1.598 9.860 1.00 90.69 383 THR A N 1
ATOM 2977 C CA . THR A 1 383 ? -12.372 2.536 8.826 1.00 90.69 383 THR A CA 1
ATOM 2978 C C . THR A 1 383 ? -13.567 3.365 9.295 1.00 90.69 383 THR A C 1
ATOM 2980 O O . THR A 1 383 ? -13.563 4.580 9.096 1.00 90.69 383 THR A O 1
ATOM 2983 N N . LEU A 1 384 ? -14.553 2.752 9.953 1.00 94.12 384 LEU A N 1
ATOM 2984 C CA . LEU A 1 384 ? -15.697 3.465 10.530 1.00 94.12 384 LEU A CA 1
ATOM 2985 C C . LEU A 1 384 ? -15.278 4.439 11.638 1.00 94.12 384 LEU A C 1
ATOM 2987 O O . LEU A 1 384 ? -15.746 5.575 11.649 1.00 94.12 384 LEU A O 1
ATOM 2991 N N . LEU A 1 385 ? -14.339 4.063 12.511 1.00 95.75 385 LEU A N 1
ATOM 2992 C CA . LEU A 1 385 ? -13.797 4.975 13.526 1.00 95.75 385 LEU A CA 1
ATOM 2993 C C . LEU A 1 385 ? -13.075 6.173 12.899 1.00 95.75 385 LEU A C 1
ATOM 2995 O O . LEU A 1 385 ? -13.268 7.307 13.329 1.00 95.75 385 LEU A O 1
ATOM 2999 N N . VAL A 1 386 ? -12.307 5.966 11.826 1.00 93.88 386 VAL A N 1
ATOM 3000 C CA . VAL A 1 386 ? -11.690 7.078 11.083 1.00 93.88 386 VAL A CA 1
ATOM 3001 C C . VAL A 1 386 ? -12.746 7.984 10.439 1.00 93.88 386 VAL A C 1
ATOM 3003 O O . VAL A 1 386 ? -12.580 9.206 10.435 1.00 93.88 386 VAL A O 1
ATOM 3006 N N . ARG A 1 387 ? -13.851 7.427 9.920 1.00 94.44 387 ARG A N 1
ATOM 3007 C CA . ARG A 1 387 ? -14.991 8.228 9.434 1.00 94.44 387 ARG A CA 1
ATOM 3008 C C . ARG A 1 387 ? -15.610 9.046 10.564 1.00 94.44 387 ARG A C 1
ATOM 3010 O O . ARG A 1 387 ? -15.814 10.244 10.376 1.00 94.44 387 ARG A O 1
ATOM 3017 N N . LYS A 1 388 ? -15.832 8.428 11.728 1.00 96.06 388 LYS A N 1
ATOM 3018 C CA . LYS A 1 388 ? -16.366 9.078 12.932 1.00 96.06 388 LYS A CA 1
ATOM 3019 C C . LYS A 1 388 ? -15.499 10.267 13.341 1.00 96.06 388 LYS A C 1
ATOM 3021 O O . LYS A 1 388 ? -16.004 11.378 13.465 1.00 96.06 388 LYS A O 1
ATOM 3026 N N . TYR A 1 389 ? -14.182 10.061 13.423 1.00 95.44 389 TYR A N 1
ATOM 3027 C CA . TYR A 1 389 ? -13.212 11.121 13.705 1.00 95.44 389 TYR A CA 1
ATOM 3028 C C . TYR A 1 389 ? -13.304 12.267 12.689 1.00 95.44 389 TYR A C 1
ATOM 3030 O O . TYR A 1 389 ? -13.356 13.430 13.079 1.00 95.44 389 TYR A O 1
ATOM 3038 N N . GLY A 1 390 ? -13.380 11.956 11.390 1.00 92.44 390 GLY A N 1
ATOM 3039 C CA . GLY A 1 390 ? -13.479 12.967 10.335 1.00 92.44 390 GLY A CA 1
ATOM 3040 C C . GLY A 1 390 ? -14.748 13.826 10.401 1.00 92.44 390 GLY A C 1
ATOM 3041 O O . GLY A 1 390 ? -14.698 14.992 10.011 1.00 92.44 390 GLY A O 1
ATOM 3042 N N . ILE A 1 391 ? -15.863 13.277 10.899 1.00 93.75 391 ILE A N 1
ATOM 3043 C CA . ILE A 1 391 ? -17.089 14.044 11.170 1.00 93.75 391 ILE A CA 1
ATOM 3044 C C . ILE A 1 391 ? -16.869 14.955 12.378 1.00 93.75 391 ILE A C 1
ATOM 3046 O O . ILE A 1 391 ? -17.066 16.163 12.269 1.00 93.75 391 ILE A O 1
ATOM 3050 N N . CYS A 1 392 ? -16.393 14.402 13.500 1.00 92.00 392 CYS A N 1
ATOM 3051 C CA . CYS A 1 392 ? -16.143 15.172 14.719 1.00 92.00 392 CYS A CA 1
ATOM 3052 C C . CYS A 1 392 ? -15.168 16.336 14.479 1.00 92.00 392 CYS A C 1
ATOM 3054 O O . CYS A 1 392 ? -15.437 17.457 14.893 1.00 92.00 392 CYS A O 1
ATOM 3056 N N . GLN A 1 393 ? -14.073 16.102 13.752 1.00 92.00 393 GLN A N 1
ATOM 3057 C CA . GLN A 1 393 ? -13.056 17.117 13.469 1.00 92.00 393 GLN A CA 1
ATOM 3058 C C . GLN A 1 393 ? -13.604 18.312 12.670 1.00 92.00 393 GLN A C 1
ATOM 3060 O O . GLN A 1 393 ? -13.164 19.442 12.865 1.00 92.00 393 GLN A O 1
ATOM 3065 N N . LYS A 1 394 ? -14.531 18.065 11.738 1.00 88.00 394 LYS A N 1
ATOM 3066 C CA . LYS A 1 394 ? -15.075 19.092 10.831 1.00 88.00 394 LYS A CA 1
ATOM 3067 C C . LYS A 1 394 ? -16.324 19.780 11.371 1.00 88.00 394 LYS A C 1
ATOM 3069 O O . LYS A 1 394 ? -16.726 20.806 10.824 1.00 88.00 394 LYS A O 1
ATOM 3074 N N . SER A 1 395 ? -16.926 19.212 12.409 1.00 87.69 395 SER A N 1
ATOM 3075 C CA . SER A 1 395 ? -18.119 19.750 13.039 1.00 87.69 395 SER A CA 1
ATOM 3076 C C . SER A 1 395 ? -17.853 21.120 13.652 1.00 87.69 395 SER A C 1
ATOM 3078 O O . SER A 1 395 ? -16.906 21.306 14.420 1.00 87.69 395 SER A O 1
ATOM 3080 N N . LYS A 1 396 ? -18.754 22.064 13.371 1.00 87.69 396 LYS A N 1
ATOM 3081 C CA . LYS A 1 396 ? -18.806 23.363 14.061 1.00 87.69 396 LYS A CA 1
ATOM 3082 C C . LYS A 1 396 ? -19.542 23.285 15.400 1.00 87.69 396 LYS A C 1
ATOM 3084 O O . LYS A 1 396 ? -19.454 24.210 16.198 1.00 87.69 396 LYS A O 1
ATOM 3089 N N . ASN A 1 397 ? -20.271 22.200 15.650 1.00 85.06 397 ASN A N 1
ATOM 3090 C CA . ASN A 1 397 ? -20.901 21.941 16.934 1.00 85.06 397 ASN A CA 1
ATOM 3091 C C . ASN A 1 397 ? -19.837 21.473 17.939 1.00 85.06 397 ASN A C 1
ATOM 3093 O O . ASN A 1 397 ? -19.214 20.424 17.746 1.00 85.06 397 ASN A O 1
ATOM 3097 N N . GLU A 1 398 ? -19.637 22.240 19.016 1.00 82.19 398 GLU A N 1
ATOM 3098 C CA . GLU A 1 398 ? -18.624 21.947 20.038 1.00 82.19 398 GLU A CA 1
ATOM 3099 C C . GLU A 1 398 ? -18.814 20.582 20.700 1.00 82.19 398 GLU A C 1
ATOM 3101 O O . GLU A 1 398 ? -17.832 19.877 20.931 1.00 82.19 398 GLU A O 1
ATOM 3106 N N . ASN A 1 399 ? -20.057 20.174 20.970 1.00 83.25 399 ASN A N 1
ATOM 3107 C CA . ASN A 1 399 ? -20.338 18.892 21.617 1.00 83.25 399 ASN A CA 1
ATOM 3108 C C . ASN A 1 399 ? -19.904 17.728 20.725 1.00 83.25 399 ASN A C 1
ATOM 3110 O O . ASN A 1 399 ? -19.282 16.780 21.194 1.00 83.25 399 ASN A O 1
ATOM 3114 N N . VAL A 1 400 ? -20.159 17.837 19.420 1.00 81.75 400 VAL A N 1
ATOM 3115 C CA . VAL A 1 400 ? -19.727 16.843 18.431 1.00 81.75 400 VAL A CA 1
ATOM 3116 C C . VAL A 1 400 ? -18.211 16.887 18.218 1.00 81.75 400 VAL A C 1
ATOM 3118 O O . VAL A 1 400 ? -17.572 15.842 18.096 1.00 81.75 400 VAL A O 1
ATOM 3121 N N . SER A 1 401 ? -17.612 18.079 18.219 1.00 79.50 401 SER A N 1
ATOM 3122 C CA . SER A 1 401 ? -16.164 18.249 18.075 1.00 79.50 401 SER A CA 1
ATOM 3123 C C . SER A 1 401 ? -15.389 17.660 19.254 1.00 79.50 401 SER A C 1
ATOM 3125 O O . SER A 1 401 ? -14.325 17.069 19.066 1.00 79.50 401 SER A O 1
ATOM 3127 N N . ARG A 1 402 ? -15.931 17.724 20.476 1.00 84.00 402 ARG A N 1
ATOM 3128 C CA . ARG A 1 402 ? -15.311 17.114 21.665 1.00 84.00 402 ARG A CA 1
ATOM 3129 C C . ARG A 1 402 ? -15.216 15.589 21.570 1.00 84.00 402 ARG A C 1
ATOM 3131 O O . ARG A 1 402 ? -14.218 15.038 22.029 1.00 84.00 402 ARG A O 1
ATOM 3138 N N . LEU A 1 403 ? -16.155 14.927 20.889 1.00 89.12 403 LEU A N 1
ATOM 3139 C CA . LEU A 1 403 ? -16.136 13.468 20.703 1.00 89.12 403 LEU A CA 1
ATOM 3140 C C . LEU A 1 403 ? -14.925 12.973 19.900 1.00 89.12 403 LEU A C 1
ATOM 3142 O O . LEU A 1 403 ? -14.592 11.792 19.971 1.00 89.12 403 LEU A O 1
ATOM 3146 N N . GLN A 1 404 ? -14.232 13.846 19.153 1.00 88.19 404 GLN A N 1
ATOM 3147 C CA . GLN A 1 404 ? -13.065 13.436 18.363 1.00 88.19 404 GLN A CA 1
ATOM 3148 C C . GLN A 1 404 ? -11.989 12.760 19.230 1.00 88.19 404 GLN A C 1
ATOM 3150 O O . GLN A 1 404 ? -11.295 11.864 18.757 1.00 88.19 404 GLN A O 1
ATOM 3155 N N . TRP A 1 405 ? -11.873 13.147 20.503 1.00 88.12 405 TRP A N 1
ATOM 3156 C CA . TRP A 1 405 ? -10.868 12.612 21.424 1.00 88.12 405 TRP A CA 1
ATOM 3157 C C . TRP A 1 405 ? -11.211 11.206 21.901 1.00 88.12 405 TRP A C 1
ATOM 3159 O O . TRP A 1 405 ? -10.328 10.352 21.951 1.00 88.12 405 TRP A O 1
ATOM 3169 N N . ASP A 1 406 ? -12.488 10.934 22.152 1.00 91.62 406 ASP A N 1
ATOM 3170 C CA . ASP A 1 406 ? -12.962 9.596 22.506 1.00 91.62 406 ASP A CA 1
ATOM 3171 C C . ASP A 1 406 ? -12.728 8.623 21.350 1.00 91.62 406 ASP A C 1
ATOM 3173 O O . ASP A 1 406 ? -12.244 7.510 21.551 1.00 91.62 406 ASP A O 1
ATOM 3177 N N . VAL A 1 407 ? -12.969 9.079 20.116 1.00 94.38 407 VAL A N 1
ATOM 3178 C CA . VAL A 1 407 ? -12.706 8.285 18.909 1.00 94.38 407 VAL A CA 1
ATOM 3179 C C . VAL A 1 407 ? -11.214 7.986 18.746 1.00 94.38 407 VAL A C 1
ATOM 3181 O O . VAL A 1 407 ? -10.849 6.860 18.411 1.00 94.38 407 VAL A O 1
ATOM 3184 N N . LEU A 1 408 ? -10.335 8.962 18.998 1.00 91.31 408 LEU A N 1
ATOM 3185 C CA . LEU A 1 408 ? -8.890 8.733 18.949 1.00 91.31 408 LEU A CA 1
ATOM 3186 C C . LEU A 1 408 ? -8.439 7.745 20.034 1.00 91.31 408 LEU A C 1
ATOM 3188 O O . LEU A 1 408 ? -7.666 6.838 19.733 1.00 91.31 408 LEU A O 1
ATOM 3192 N N . ASN A 1 409 ? -8.950 7.865 21.263 1.00 90.56 409 ASN A N 1
ATOM 3193 C CA . ASN A 1 409 ? -8.661 6.912 22.340 1.00 90.56 409 ASN A CA 1
ATOM 3194 C C . ASN A 1 409 ? -9.126 5.498 21.971 1.00 90.56 409 ASN A C 1
ATOM 3196 O O . ASN A 1 409 ? -8.405 4.525 22.194 1.00 90.56 409 ASN A O 1
ATOM 3200 N N . GLN A 1 410 ? -10.298 5.382 21.343 1.00 94.75 410 GLN A N 1
ATOM 3201 C CA . GLN A 1 410 ? -10.816 4.112 20.848 1.00 94.75 410 GLN A CA 1
ATOM 3202 C C . GLN A 1 410 ? -9.929 3.519 19.742 1.00 94.75 410 GLN A C 1
ATOM 3204 O O . GLN A 1 410 ? -9.631 2.328 19.782 1.00 94.75 410 GLN A O 1
ATOM 3209 N N . LEU A 1 411 ? -9.438 4.337 18.801 1.00 92.12 411 LEU A N 1
ATOM 3210 C CA . LEU A 1 411 ? -8.488 3.902 17.768 1.00 92.12 411 LEU A CA 1
ATOM 3211 C C . LEU A 1 411 ? -7.168 3.396 18.362 1.00 92.12 411 LEU A C 1
ATOM 3213 O O . LEU A 1 411 ? -6.662 2.370 17.916 1.00 92.12 411 LEU A O 1
ATOM 3217 N N . VAL A 1 412 ? -6.616 4.083 19.367 1.00 89.06 412 VAL A N 1
ATOM 3218 C CA . VAL A 1 412 ? -5.386 3.644 20.051 1.00 89.06 412 VAL A CA 1
ATOM 3219 C C . VAL A 1 412 ? -5.608 2.332 20.795 1.00 89.06 412 VAL A C 1
ATOM 3221 O O . VAL A 1 412 ? -4.758 1.448 20.739 1.00 89.06 412 VAL A O 1
ATOM 3224 N N . LYS A 1 413 ? -6.753 2.192 21.469 1.00 91.69 413 LYS A N 1
ATOM 3225 C CA . LYS A 1 413 ? -7.095 0.995 22.239 1.00 91.69 413 LYS A CA 1
ATOM 3226 C C . LYS A 1 413 ? -7.334 -0.224 21.347 1.00 91.69 413 LYS A C 1
ATOM 3228 O O . LYS A 1 413 ? -6.814 -1.294 21.639 1.00 91.69 413 LYS A O 1
ATOM 3233 N N . GLU A 1 414 ? -8.137 -0.080 20.293 1.00 91.50 414 GLU A N 1
ATOM 3234 C CA . GLU A 1 414 ? -8.516 -1.202 19.421 1.00 91.50 414 GLU A CA 1
ATOM 3235 C C . GLU A 1 414 ? -7.427 -1.538 18.386 1.00 91.50 414 GLU A C 1
ATOM 3237 O O . GLU A 1 414 ? -7.287 -2.698 18.004 1.00 91.50 414 GLU A O 1
ATOM 3242 N N . PHE A 1 415 ? -6.639 -0.552 17.939 1.00 89.94 415 PHE A N 1
ATOM 3243 C CA . PHE A 1 415 ? -5.704 -0.705 16.815 1.00 89.94 415 PHE A CA 1
ATOM 3244 C C . PHE A 1 415 ? -4.299 -0.129 17.093 1.00 89.94 415 PHE A C 1
ATOM 3246 O O . PHE A 1 415 ? -3.763 0.593 16.250 1.00 89.94 415 PHE A O 1
ATOM 3253 N N . PRO A 1 416 ? -3.637 -0.454 18.223 1.00 78.69 416 PRO A N 1
ATOM 3254 C CA . PRO A 1 416 ? -2.419 0.236 18.673 1.00 78.69 416 PRO A CA 1
ATOM 3255 C C . PRO A 1 416 ? -1.240 0.165 17.690 1.00 78.69 416 PRO A C 1
ATOM 3257 O O . PRO A 1 416 ? -0.405 1.068 17.666 1.00 78.69 416 PRO A O 1
ATOM 3260 N N . GLN A 1 417 ? -1.177 -0.891 16.873 1.00 77.50 417 GLN A N 1
ATOM 3261 C CA . GLN A 1 417 ? -0.073 -1.155 15.942 1.00 77.50 417 GLN A CA 1
ATOM 3262 C C . GLN A 1 417 ? -0.363 -0.726 14.498 1.00 77.50 417 GLN A C 1
ATOM 3264 O O . GLN A 1 417 ? 0.513 -0.801 13.638 1.00 77.50 417 GLN A O 1
ATOM 3269 N N . THR A 1 418 ? -1.586 -0.287 14.182 1.00 76.31 418 THR A N 1
ATOM 3270 C CA . THR A 1 418 ? -1.901 0.129 12.813 1.00 76.31 418 THR A CA 1
ATOM 3271 C C . THR A 1 418 ? -1.417 1.551 12.554 1.00 76.31 418 THR A C 1
ATOM 3273 O O . THR A 1 418 ? -1.300 2.379 13.460 1.00 76.31 418 THR A O 1
ATOM 3276 N N . ARG A 1 419 ? -1.211 1.899 11.277 1.00 74.44 419 ARG A N 1
ATOM 3277 C CA . ARG A 1 419 ? -0.855 3.271 10.874 1.00 74.44 419 ARG A CA 1
ATOM 3278 C C . ARG A 1 419 ? -1.828 4.317 11.438 1.00 74.44 419 ARG A C 1
ATOM 3280 O O . ARG A 1 419 ? -1.398 5.424 11.760 1.00 74.44 419 ARG A O 1
ATOM 3287 N N . ARG A 1 420 ? -3.122 3.993 11.519 1.00 86.19 420 ARG A N 1
ATOM 3288 C CA . ARG A 1 420 ? -4.161 4.905 12.019 1.00 86.19 420 ARG A CA 1
ATOM 3289 C C . ARG A 1 420 ? -4.165 4.978 13.545 1.00 86.19 420 ARG A C 1
ATOM 3291 O O . ARG A 1 420 ? -4.269 6.087 14.054 1.00 86.19 420 ARG A O 1
ATOM 3298 N N . GLY A 1 421 ? -3.978 3.867 14.262 1.00 81.38 421 GLY A N 1
ATOM 3299 C CA . GLY A 1 421 ? -3.850 3.891 15.723 1.00 81.38 421 GLY A CA 1
ATOM 3300 C C . GLY A 1 421 ? -2.591 4.617 16.199 1.00 81.38 421 GLY A C 1
ATOM 3301 O O . GLY A 1 421 ? -2.667 5.455 17.095 1.00 81.38 421 GLY A O 1
ATOM 3302 N N . ILE A 1 422 ? -1.454 4.417 15.522 1.00 75.25 422 ILE A N 1
ATOM 3303 C CA . ILE A 1 422 ? -0.220 5.181 15.780 1.00 75.25 422 ILE A CA 1
ATOM 3304 C C . ILE A 1 422 ? -0.454 6.681 15.549 1.00 75.25 422 ILE A C 1
ATOM 3306 O O . ILE A 1 422 ? -0.075 7.501 16.386 1.00 75.25 422 ILE A O 1
ATOM 3310 N N . GLY A 1 423 ? -1.113 7.049 14.444 1.00 76.88 423 GLY A N 1
ATOM 3311 C CA . GLY A 1 423 ? -1.479 8.441 14.167 1.00 76.88 423 GLY A CA 1
ATOM 3312 C C . GLY A 1 423 ? -2.415 9.030 15.228 1.00 76.88 423 GLY A C 1
ATOM 3313 O O . GLY A 1 423 ? -2.228 10.172 15.646 1.00 76.88 423 GLY A O 1
ATOM 3314 N N . ALA A 1 424 ? -3.377 8.243 15.717 1.00 86.50 424 ALA A N 1
ATOM 3315 C CA . ALA A 1 424 ? -4.295 8.671 16.764 1.00 86.50 424 ALA A CA 1
ATOM 3316 C C . ALA A 1 424 ? -3.581 8.944 18.095 1.00 86.50 424 ALA A C 1
ATOM 3318 O O . ALA A 1 424 ? -3.841 9.965 18.731 1.00 86.50 424 ALA A O 1
ATOM 3319 N N . ARG A 1 425 ? -2.615 8.093 18.465 1.00 79.81 425 ARG A N 1
ATOM 3320 C CA . ARG A 1 425 ? -1.740 8.301 19.628 1.00 79.81 425 ARG A CA 1
ATOM 3321 C C . ARG A 1 425 ? -0.945 9.602 19.508 1.00 79.81 425 ARG A C 1
ATOM 3323 O O . ARG A 1 425 ? -0.895 10.369 20.466 1.00 79.81 425 ARG A O 1
ATOM 3330 N N . GLY A 1 426 ? -0.385 9.879 18.328 1.00 69.62 426 GLY A N 1
ATOM 3331 C CA . GLY A 1 426 ? 0.322 11.134 18.055 1.00 69.62 426 GLY A CA 1
ATOM 3332 C C . GLY A 1 426 ? -0.566 12.371 18.238 1.00 69.62 426 GLY A C 1
ATOM 3333 O O . GLY A 1 426 ? -0.160 13.328 18.893 1.00 69.62 426 GLY A O 1
ATOM 3334 N N . LEU A 1 427 ? -1.803 12.336 17.730 1.00 80.12 427 LEU A N 1
ATOM 3335 C CA . LEU A 1 427 ? -2.766 13.439 17.864 1.00 80.12 427 LEU A CA 1
ATOM 3336 C C . LEU A 1 427 ? -3.217 13.671 19.312 1.00 80.12 427 LEU A C 1
ATOM 3338 O O . LEU A 1 427 ? -3.303 14.820 19.749 1.00 80.12 427 LEU A O 1
ATOM 3342 N N . LEU A 1 428 ? -3.486 12.599 20.063 1.00 80.25 428 LEU A N 1
ATOM 3343 C CA . LEU A 1 428 ? -3.844 12.688 21.482 1.00 80.25 428 LEU A CA 1
ATOM 3344 C C . LEU A 1 428 ? -2.726 13.331 22.296 1.00 80.25 428 LEU A C 1
ATOM 3346 O O . LEU A 1 428 ? -2.971 14.255 23.070 1.00 80.25 428 LEU A O 1
ATOM 3350 N N . ALA A 1 429 ? -1.493 12.885 22.074 1.00 66.81 429 ALA A N 1
ATOM 3351 C CA . ALA A 1 429 ? -0.345 13.417 22.781 1.00 66.81 429 ALA A CA 1
ATOM 3352 C C . ALA A 1 429 ? -0.058 14.877 22.378 1.00 66.81 429 ALA A C 1
ATOM 3354 O O . ALA A 1 429 ? 0.194 15.716 23.242 1.00 66.81 429 ALA A O 1
ATOM 3355 N N . TRP A 1 430 ? -0.201 15.227 21.091 1.00 66.38 430 TRP A N 1
ATOM 3356 C CA . TRP A 1 430 ? -0.092 16.614 20.624 1.00 66.38 430 TRP A CA 1
ATOM 3357 C C . TRP A 1 430 ? -1.068 17.556 21.343 1.00 66.38 430 TRP A C 1
ATOM 3359 O O . TRP A 1 430 ? -0.672 18.659 21.733 1.00 66.38 430 TRP A O 1
ATOM 3369 N N . LYS A 1 431 ? -2.315 17.114 21.554 1.00 69.06 431 LYS A N 1
ATOM 3370 C CA . LYS A 1 431 ? -3.360 17.886 22.238 1.00 69.06 431 LYS A CA 1
ATOM 3371 C C . LYS A 1 431 ? -3.164 17.963 23.752 1.00 69.06 431 LYS A C 1
ATOM 3373 O O . LYS A 1 431 ? -3.467 18.991 24.346 1.00 69.06 431 LYS A O 1
ATOM 3378 N N . ALA A 1 432 ? -2.651 16.905 24.376 1.00 61.78 432 ALA A N 1
ATOM 3379 C CA . ALA A 1 432 ? -2.347 16.894 25.805 1.00 61.78 432 ALA A CA 1
ATOM 3380 C C . ALA A 1 432 ? -1.186 17.833 26.182 1.00 61.78 432 ALA A C 1
ATOM 3382 O O . ALA A 1 432 ? -0.889 17.989 27.358 1.00 61.78 432 ALA A O 1
ATOM 3383 N N . GLY A 1 433 ? -0.500 18.434 25.202 1.00 56.91 433 GLY A N 1
ATOM 3384 C CA . GLY A 1 433 ? 0.695 19.240 25.453 1.00 56.91 433 GLY A CA 1
ATOM 3385 C C . GLY A 1 433 ? 1.925 18.404 25.821 1.00 56.91 433 GLY A C 1
ATOM 3386 O O . GLY A 1 433 ? 2.987 18.969 26.042 1.00 56.91 433 GLY A O 1
ATOM 3387 N N . VAL A 1 434 ? 1.805 17.073 25.820 1.00 56.94 434 VAL A N 1
ATOM 3388 C CA . VAL A 1 434 ? 2.858 16.098 26.160 1.00 56.94 434 VAL A CA 1
ATOM 3389 C C . VAL A 1 434 ? 3.158 15.216 24.941 1.00 56.94 434 VAL A C 1
ATOM 3391 O O . VAL A 1 434 ? 3.360 14.008 25.032 1.00 56.94 434 VAL A O 1
ATOM 3394 N N . GLY A 1 435 ? 3.091 15.814 23.750 1.00 62.19 435 GLY A N 1
ATOM 3395 C CA . GLY A 1 435 ? 3.337 15.121 22.489 1.00 62.19 435 GLY A CA 1
ATOM 3396 C C . GLY A 1 435 ? 4.731 14.495 22.478 1.00 62.19 435 GLY A C 1
ATOM 3397 O O . GLY A 1 435 ? 5.676 15.170 22.875 1.00 62.19 435 GLY A O 1
ATOM 3398 N N . PRO A 1 436 ? 4.904 13.247 22.020 1.00 72.75 436 PRO A N 1
ATOM 3399 C CA . PRO A 1 436 ? 6.235 12.719 21.789 1.00 72.75 436 PRO A CA 1
ATOM 3400 C C . PRO A 1 436 ? 6.891 13.511 20.660 1.00 72.75 436 PRO A C 1
ATOM 3402 O O . PRO A 1 436 ? 6.247 13.895 19.676 1.00 72.75 436 PRO A O 1
ATOM 3405 N N . VAL A 1 437 ? 8.195 13.718 20.790 1.00 83.00 437 VAL A N 1
ATOM 3406 C CA . VAL A 1 437 ? 9.025 14.134 19.662 1.00 83.00 437 VAL A CA 1
ATOM 3407 C C . VAL A 1 437 ? 8.979 13.015 18.615 1.00 83.00 437 VAL A C 1
ATOM 3409 O O . VAL A 1 437 ? 9.049 11.835 18.952 1.00 83.00 437 VAL A O 1
ATOM 3412 N N . SER A 1 438 ? 8.808 13.373 17.345 1.00 85.62 438 SER A N 1
ATOM 3413 C CA . SER A 1 438 ? 8.730 12.416 16.228 1.00 85.62 438 SER A CA 1
ATOM 3414 C C . SER A 1 438 ? 9.350 13.003 14.969 1.00 85.62 438 SER A C 1
ATOM 3416 O O . SER A 1 438 ? 9.470 14.229 14.868 1.00 85.62 438 SER A O 1
ATOM 3418 N N . PHE A 1 439 ? 9.692 12.167 13.986 1.00 83.31 439 PHE A N 1
ATOM 3419 C CA . PHE A 1 439 ? 10.186 12.686 12.710 1.00 83.31 439 PHE A CA 1
ATOM 3420 C C . PHE A 1 439 ? 9.092 13.438 11.944 1.00 83.31 439 PHE A C 1
ATOM 3422 O O . PHE A 1 439 ? 9.367 14.437 11.284 1.00 83.31 439 PHE A O 1
ATOM 3429 N N . THR A 1 440 ? 7.830 13.013 12.061 1.00 76.69 440 THR A N 1
ATOM 3430 C CA . THR A 1 440 ? 6.716 13.676 11.366 1.00 76.69 440 THR A CA 1
ATOM 3431 C C . THR A 1 440 ? 6.430 15.078 11.913 1.00 76.69 440 THR A C 1
ATOM 3433 O O . THR A 1 440 ? 6.115 15.980 11.136 1.00 76.69 440 THR A O 1
ATOM 3436 N N . TYR A 1 441 ? 6.498 15.272 13.235 1.00 78.06 441 TYR A N 1
ATOM 3437 C CA . TYR A 1 441 ? 6.027 16.507 13.884 1.00 78.06 441 TYR A CA 1
ATOM 3438 C C . TYR A 1 441 ? 7.137 17.372 14.492 1.00 78.06 441 TYR A C 1
ATOM 3440 O O . TYR A 1 441 ? 6.867 18.512 14.871 1.00 78.06 441 TYR A O 1
ATOM 3448 N N . GLY A 1 442 ? 8.370 16.864 14.571 1.00 88.50 442 GLY A N 1
ATOM 3449 C CA . GLY A 1 442 ? 9.505 17.588 15.133 1.00 88.50 442 GLY A CA 1
ATOM 3450 C C . GLY A 1 442 ? 9.384 17.836 16.638 1.00 88.50 442 GLY A C 1
ATOM 3451 O O . GLY A 1 442 ? 8.798 17.031 17.369 1.00 88.50 442 GLY A O 1
ATOM 3452 N N . TRP A 1 443 ? 9.950 18.954 17.106 1.00 91.75 443 TRP A N 1
ATOM 3453 C CA . TRP A 1 443 ? 9.876 19.377 18.504 1.00 91.75 443 TRP A CA 1
ATOM 3454 C C . TRP A 1 443 ? 9.238 20.757 18.688 1.00 91.75 443 TRP A C 1
ATOM 3456 O O . TRP A 1 443 ? 9.149 21.574 17.771 1.00 91.75 443 TRP A O 1
ATOM 3466 N N . GLN A 1 444 ? 8.796 21.012 19.916 1.00 89.81 444 GLN A N 1
ATOM 3467 C CA . GLN A 1 444 ? 8.204 22.259 20.384 1.00 89.81 444 GLN A CA 1
ATOM 3468 C C . GLN A 1 444 ? 8.723 22.557 21.788 1.00 89.81 444 GLN A C 1
ATOM 3470 O O . GLN A 1 444 ? 9.277 21.667 22.435 1.00 89.81 444 GLN A O 1
ATOM 3475 N N . GLY A 1 445 ? 8.486 23.774 22.283 1.00 86.94 445 GLY A N 1
ATOM 3476 C CA . GLY A 1 445 ? 9.121 24.214 23.523 1.00 86.94 445 GLY A CA 1
ATOM 3477 C C . GLY A 1 445 ? 8.725 23.396 24.748 1.00 86.94 445 GLY A C 1
ATOM 3478 O O . GLY A 1 445 ? 9.536 23.138 25.622 1.00 86.94 445 GLY A O 1
ATOM 3479 N N . ARG A 1 446 ? 7.506 22.851 24.742 1.00 83.31 446 ARG A N 1
ATOM 3480 C CA . ARG A 1 446 ? 7.006 21.923 25.769 1.00 83.31 446 ARG A CA 1
ATOM 3481 C C . ARG A 1 446 ? 7.763 20.592 25.860 1.00 83.31 446 ARG A C 1
ATOM 3483 O O . ARG A 1 446 ? 7.572 19.859 26.817 1.00 83.31 446 ARG A O 1
ATOM 3490 N N . HIS A 1 447 ? 8.552 20.239 24.844 1.00 88.56 447 HIS A N 1
ATOM 3491 C CA . HIS A 1 447 ? 9.396 19.044 24.876 1.00 88.56 447 HIS A CA 1
ATOM 3492 C C . HIS A 1 447 ? 10.746 19.326 25.546 1.00 88.56 447 HIS A C 1
ATOM 3494 O O . HIS A 1 447 ? 11.574 18.425 25.610 1.00 88.56 447 HIS A O 1
ATOM 3500 N N . LEU A 1 448 ? 10.994 20.558 25.991 1.00 89.19 448 LEU A N 1
ATOM 3501 C CA . LEU A 1 448 ? 12.216 20.974 26.663 1.00 89.19 448 LEU A CA 1
ATOM 3502 C C . LEU A 1 448 ? 11.889 21.407 28.088 1.00 89.19 448 LEU A C 1
ATOM 3504 O O . LEU A 1 448 ? 10.883 22.068 28.342 1.00 89.19 448 LEU A O 1
ATOM 3508 N N . GLN A 1 449 ? 12.781 21.055 28.999 1.00 88.88 449 GLN A N 1
ATOM 3509 C CA . GLN A 1 449 ? 12.844 21.585 30.355 1.00 88.88 449 GLN A CA 1
ATOM 3510 C C . GLN A 1 449 ? 14.175 22.316 30.530 1.00 88.88 449 GLN A C 1
ATOM 3512 O O . GLN A 1 449 ? 15.079 22.156 29.707 1.00 88.88 449 GLN A O 1
ATOM 3517 N N . ASP A 1 450 ? 14.298 23.118 31.585 1.00 87.31 450 ASP A N 1
ATOM 3518 C CA . ASP A 1 450 ? 15.579 23.737 31.915 1.00 87.31 450 ASP A CA 1
ATOM 3519 C C . ASP A 1 450 ? 16.630 22.651 32.179 1.00 87.31 450 ASP A C 1
ATOM 3521 O O . ASP A 1 450 ? 16.395 21.688 32.914 1.00 87.31 450 ASP A O 1
ATOM 3525 N N . GLY A 1 451 ? 17.793 22.802 31.547 1.00 90.06 451 GLY A N 1
ATOM 3526 C CA . GLY A 1 451 ? 18.833 21.782 31.546 1.00 90.06 451 GLY A CA 1
ATOM 3527 C C . GLY A 1 451 ? 18.592 20.676 30.519 1.00 90.06 451 GLY A C 1
ATOM 3528 O O . GLY A 1 451 ? 18.010 20.879 29.456 1.00 90.06 451 GLY A O 1
ATOM 3529 N N . GLU A 1 452 ? 19.125 19.498 30.807 1.00 94.19 452 GLU A N 1
ATOM 3530 C CA . GLU A 1 452 ? 19.173 18.418 29.834 1.00 94.19 452 GLU A CA 1
ATOM 3531 C C . GLU A 1 452 ? 17.865 17.621 29.778 1.00 94.19 452 GLU A C 1
ATOM 3533 O O . GLU A 1 452 ? 17.257 17.263 30.790 1.00 94.19 452 GLU A O 1
ATOM 3538 N N . THR A 1 453 ? 17.439 17.319 28.558 1.00 92.75 453 THR A N 1
ATOM 3539 C CA . THR A 1 453 ? 16.244 16.547 28.246 1.00 92.75 453 THR A CA 1
ATOM 3540 C C . THR A 1 453 ? 16.608 15.369 27.353 1.00 92.75 453 THR A C 1
ATOM 3542 O O . THR A 1 453 ? 17.370 15.504 26.395 1.00 92.75 453 THR A O 1
ATOM 3545 N N . ILE A 1 454 ? 16.033 14.202 27.645 1.00 93.62 454 ILE A N 1
ATOM 3546 C CA . ILE A 1 454 ? 16.172 13.011 26.807 1.00 93.62 454 ILE A CA 1
ATOM 3547 C C . ILE A 1 454 ? 14.880 12.816 26.018 1.00 93.62 454 ILE A C 1
ATOM 3549 O O . ILE A 1 454 ? 13.811 12.597 26.587 1.00 93.62 454 ILE A O 1
ATOM 3553 N N . TRP A 1 455 ? 14.979 12.870 24.695 1.00 93.25 455 TRP A N 1
ATOM 3554 C CA . TRP A 1 455 ? 13.885 12.560 23.786 1.00 93.25 455 TRP A CA 1
ATOM 3555 C C . TRP A 1 455 ? 13.992 11.120 23.321 1.00 93.25 455 TRP A C 1
ATOM 3557 O O . TRP A 1 455 ? 14.985 10.749 22.706 1.00 93.25 455 TRP A O 1
ATOM 3567 N N . LYS A 1 456 ? 12.950 10.323 23.557 1.00 91.06 456 LYS A N 1
ATOM 3568 C CA . LYS A 1 456 ? 12.797 9.000 22.948 1.00 91.06 456 LYS A CA 1
ATOM 3569 C C . LYS A 1 456 ? 11.819 9.104 21.778 1.00 91.06 456 LYS A C 1
ATOM 3571 O O . LYS A 1 456 ? 10.623 9.283 21.979 1.00 91.06 456 LYS A O 1
ATOM 3576 N N . ILE A 1 457 ? 12.350 9.016 20.567 1.00 88.50 457 ILE A N 1
ATOM 3577 C CA . ILE A 1 457 ? 11.629 9.023 19.298 1.00 88.50 457 ILE A CA 1
ATOM 3578 C C . ILE A 1 457 ? 11.494 7.566 18.850 1.00 88.50 457 ILE A C 1
ATOM 3580 O O . ILE A 1 457 ? 12.400 7.006 18.239 1.00 88.50 457 ILE A O 1
ATOM 3584 N N . ASP A 1 458 ? 10.384 6.928 19.203 1.00 77.81 458 ASP A N 1
ATOM 3585 C CA . ASP A 1 458 ? 10.021 5.569 18.770 1.00 77.81 458 ASP A CA 1
ATOM 3586 C C . ASP A 1 458 ? 8.793 5.550 17.844 1.00 77.81 458 ASP A C 1
ATOM 3588 O O . ASP A 1 458 ? 8.528 4.577 17.136 1.00 77.81 458 ASP A O 1
ATOM 3592 N N . LEU A 1 459 ? 8.037 6.646 17.809 1.00 64.12 459 LEU A N 1
ATOM 3593 C CA . LEU A 1 459 ? 6.962 6.839 16.853 1.00 64.12 459 LEU A CA 1
ATOM 3594 C C . LEU A 1 459 ? 7.552 7.163 15.491 1.00 64.12 459 LEU A C 1
ATOM 3596 O O . LEU A 1 459 ? 8.435 7.997 15.419 1.00 64.12 459 LEU A O 1
ATOM 3600 N N . ASP A 1 460 ? 7.022 6.526 14.442 1.00 73.06 460 ASP A N 1
ATOM 3601 C CA . ASP A 1 460 ? 7.363 6.707 13.020 1.00 73.06 460 ASP A CA 1
ATOM 3602 C C . ASP A 1 460 ? 8.801 6.390 12.567 1.00 73.06 460 ASP A C 1
ATOM 3604 O O . ASP A 1 460 ? 9.056 6.393 11.359 1.00 73.06 460 ASP A O 1
ATOM 3608 N N . THR A 1 461 ? 9.678 5.947 13.470 1.00 80.19 461 THR A N 1
ATOM 3609 C CA . THR A 1 461 ? 11.038 5.470 13.156 1.00 80.19 461 THR A CA 1
ATOM 3610 C C . THR A 1 461 ? 11.062 4.393 12.073 1.00 80.19 461 THR A C 1
ATOM 3612 O O . THR A 1 461 ? 11.872 4.468 11.156 1.00 80.19 461 THR A O 1
ATOM 3615 N N . ALA A 1 462 ? 10.129 3.436 12.099 1.00 76.62 462 ALA A N 1
ATOM 3616 C CA . ALA A 1 462 ? 10.036 2.382 11.083 1.00 76.62 462 ALA A CA 1
ATOM 3617 C C . ALA A 1 462 ? 9.799 2.924 9.658 1.00 76.62 462 ALA A C 1
ATOM 3619 O O . ALA A 1 462 ? 10.196 2.295 8.682 1.00 76.62 462 ALA A O 1
ATOM 3620 N N . LYS A 1 463 ? 9.159 4.095 9.522 1.00 76.69 463 LYS A N 1
ATOM 3621 C CA . LYS A 1 463 ? 9.011 4.776 8.224 1.00 76.69 463 LYS A CA 1
ATOM 3622 C C . LYS A 1 463 ? 10.221 5.626 7.879 1.00 76.69 463 LYS A C 1
ATOM 3624 O O . LYS A 1 463 ? 10.469 5.845 6.703 1.00 76.69 463 LYS A O 1
ATOM 3629 N N . ALA A 1 464 ? 10.904 6.151 8.889 1.00 82.75 464 ALA A N 1
ATOM 3630 C CA . ALA A 1 464 ? 12.094 6.963 8.712 1.00 82.75 464 ALA A CA 1
ATOM 3631 C C . ALA A 1 464 ? 13.289 6.102 8.260 1.00 82.75 464 ALA A C 1
ATOM 3633 O O . ALA A 1 464 ? 14.036 6.527 7.390 1.00 82.75 464 ALA A O 1
ATOM 3634 N N . PHE A 1 465 ? 13.401 4.867 8.767 1.00 87.44 465 PHE A N 1
ATOM 3635 C CA . PHE A 1 465 ? 14.491 3.921 8.492 1.00 87.44 465 PHE A CA 1
ATOM 3636 C C . PHE A 1 465 ? 14.024 2.684 7.702 1.00 87.44 465 PHE A C 1
ATOM 3638 O O . PHE A 1 465 ? 13.994 1.556 8.209 1.00 87.44 465 PHE A O 1
ATOM 3645 N N . TYR A 1 466 ? 13.624 2.901 6.450 1.00 83.25 466 TYR A N 1
ATOM 3646 C CA . TYR A 1 466 ? 12.998 1.886 5.592 1.00 83.25 466 TYR A CA 1
ATOM 3647 C C . TYR A 1 466 ? 13.965 1.153 4.643 1.00 83.25 466 TYR A C 1
ATOM 3649 O O . TYR A 1 466 ? 13.609 0.117 4.089 1.00 83.25 466 TYR A O 1
ATOM 3657 N N . THR A 1 467 ? 15.182 1.660 4.466 1.00 83.88 467 THR A N 1
ATOM 3658 C CA . THR A 1 467 ? 16.280 1.029 3.712 1.00 83.88 467 THR A CA 1
ATOM 3659 C C . THR A 1 467 ? 17.432 0.622 4.633 1.00 83.88 467 THR A C 1
ATOM 3661 O O . THR A 1 467 ? 17.492 1.040 5.794 1.00 83.88 467 THR A O 1
ATOM 3664 N N . ALA A 1 468 ? 18.356 -0.178 4.099 1.00 86.56 468 ALA A N 1
ATOM 3665 C CA . ALA A 1 468 ? 19.620 -0.519 4.744 1.00 86.56 468 ALA A CA 1
ATOM 3666 C C . ALA A 1 468 ? 20.761 0.441 4.364 1.00 86.56 468 ALA A C 1
ATOM 3668 O O . ALA A 1 468 ? 21.909 0.073 4.507 1.00 86.56 468 ALA A O 1
ATOM 3669 N N . GLU A 1 469 ? 20.479 1.639 3.858 1.00 87.88 469 GLU A N 1
ATOM 3670 C CA . GLU A 1 469 ? 21.534 2.610 3.536 1.00 87.88 469 GLU A CA 1
ATOM 3671 C C . GLU A 1 469 ? 21.949 3.407 4.789 1.00 87.88 469 GLU A C 1
ATOM 3673 O O . GLU A 1 469 ? 21.242 3.374 5.804 1.00 87.88 469 GLU A O 1
ATOM 3678 N N . PRO A 1 470 ? 23.064 4.157 4.755 1.00 92.75 470 PRO A N 1
ATOM 3679 C CA . PRO A 1 470 ? 23.341 5.174 5.762 1.00 92.75 470 PRO A CA 1
ATOM 3680 C C . PRO A 1 470 ? 22.244 6.247 5.776 1.00 92.75 470 PRO A C 1
ATOM 3682 O O . PRO A 1 470 ? 21.549 6.455 4.783 1.00 92.75 470 PRO A O 1
ATOM 3685 N N . TYR A 1 471 ? 22.098 6.961 6.889 1.00 94.38 471 TYR A N 1
ATOM 3686 C CA . TYR A 1 471 ? 21.118 8.038 7.036 1.00 94.38 471 TYR A CA 1
ATOM 3687 C C . TYR A 1 471 ? 21.769 9.309 7.551 1.00 94.38 471 TYR A C 1
ATOM 3689 O O . TYR A 1 471 ? 22.564 9.276 8.485 1.00 94.38 471 TYR A O 1
ATOM 3697 N N . ASP A 1 472 ? 21.347 10.438 7.007 1.00 96.00 472 ASP A N 1
ATOM 3698 C CA . ASP A 1 472 ? 21.614 11.754 7.559 1.00 96.00 472 ASP A CA 1
ATOM 3699 C C . ASP A 1 472 ? 20.461 12.131 8.503 1.00 96.00 472 ASP A C 1
ATOM 3701 O O . ASP A 1 472 ? 19.299 12.239 8.100 1.00 96.00 472 ASP A O 1
ATOM 3705 N N . ILE A 1 473 ? 20.774 12.295 9.789 1.00 96.31 473 ILE A N 1
ATOM 3706 C CA . ILE A 1 473 ? 19.847 12.791 10.804 1.00 96.31 473 ILE A CA 1
ATOM 3707 C C . ILE A 1 473 ? 19.957 14.314 10.843 1.00 96.31 473 ILE A C 1
ATOM 3709 O O . ILE A 1 473 ? 20.957 14.864 11.307 1.00 96.31 473 ILE A O 1
ATOM 3713 N N . GLU A 1 474 ? 18.924 14.986 10.344 1.00 96.75 474 GLU A N 1
ATOM 3714 C CA . GLU A 1 474 ? 18.833 16.444 10.266 1.00 96.75 474 GLU A CA 1
ATOM 3715 C C . GLU A 1 474 ? 17.979 16.979 11.418 1.00 96.75 474 GLU A C 1
ATOM 3717 O O . GLU A 1 474 ? 16.834 16.565 11.605 1.00 96.75 474 GLU A O 1
ATOM 3722 N N . PHE A 1 475 ? 18.506 17.962 12.140 1.00 97.56 475 PHE A N 1
ATOM 3723 C CA . PHE A 1 475 ? 17.753 18.832 13.033 1.00 97.56 475 PHE A CA 1
ATOM 3724 C C . PHE A 1 475 ? 17.720 20.226 12.431 1.00 97.56 475 PHE A C 1
ATOM 3726 O O . PHE A 1 475 ? 18.751 20.759 12.025 1.00 97.56 475 PHE A O 1
ATOM 3733 N N . LYS A 1 476 ? 16.541 20.845 12.404 1.00 97.38 476 LYS A N 1
ATOM 3734 C CA . LYS A 1 476 ? 16.371 22.194 11.870 1.00 97.38 476 LYS A CA 1
ATOM 3735 C C . LYS A 1 476 ? 15.475 23.031 12.762 1.00 97.38 476 LYS A C 1
ATOM 3737 O O . LYS A 1 476 ? 14.316 22.683 12.979 1.00 97.38 476 LYS A O 1
ATOM 3742 N N . LEU A 1 477 ? 16.006 24.147 13.241 1.00 96.69 477 LEU A N 1
ATOM 3743 C CA . LEU A 1 477 ? 15.291 25.138 14.025 1.00 96.69 477 LEU A CA 1
ATOM 3744 C C . LEU A 1 477 ? 14.178 25.774 13.177 1.00 96.69 477 LEU A C 1
ATOM 3746 O O . LEU A 1 477 ? 14.367 26.149 12.015 1.00 96.69 477 LEU A O 1
ATOM 3750 N N . GLY A 1 478 ? 12.981 25.864 13.748 1.00 91.75 478 GLY A N 1
ATOM 3751 C CA . GLY A 1 478 ? 11.823 26.465 13.102 1.00 91.75 478 GLY A CA 1
ATOM 3752 C C . GLY A 1 478 ? 11.956 27.985 13.016 1.00 91.75 478 GLY A C 1
ATOM 3753 O O . GLY A 1 478 ? 12.446 28.628 13.939 1.00 91.75 478 GLY A O 1
ATOM 3754 N N . LYS A 1 479 ? 11.434 28.592 11.941 1.00 86.88 479 LYS A N 1
ATOM 3755 C CA . LYS A 1 479 ? 11.476 30.057 11.739 1.00 86.88 479 LYS A CA 1
ATOM 3756 C C . LYS A 1 479 ? 10.832 30.868 12.876 1.00 86.88 479 LYS A C 1
ATOM 3758 O O . LYS A 1 479 ? 11.163 32.033 13.047 1.00 86.88 479 LYS A O 1
ATOM 3763 N N . GLY A 1 480 ? 9.895 30.268 13.614 1.00 83.38 480 GLY A N 1
ATOM 3764 C CA . GLY A 1 480 ? 9.213 30.883 14.757 1.00 83.38 480 GLY A CA 1
ATOM 3765 C C . GLY A 1 480 ? 9.828 30.558 16.122 1.00 83.38 480 GLY A C 1
ATOM 3766 O O . GLY A 1 480 ? 9.243 30.931 17.135 1.00 83.38 480 GLY A O 1
ATOM 3767 N N . ALA A 1 481 ? 10.954 29.840 16.179 1.00 89.56 481 ALA A N 1
ATOM 3768 C CA . ALA A 1 481 ? 11.621 29.539 17.440 1.00 89.56 481 ALA A CA 1
ATOM 3769 C C . ALA A 1 481 ? 12.212 30.815 18.055 1.00 89.56 481 ALA A C 1
ATOM 3771 O O . ALA A 1 481 ? 12.878 31.601 17.374 1.00 89.56 481 ALA A O 1
ATOM 3772 N N . LYS A 1 482 ? 11.968 31.022 19.352 1.00 92.88 482 LYS A N 1
ATOM 3773 C CA . LYS A 1 482 ? 12.544 32.151 20.093 1.00 92.88 482 LYS A CA 1
ATOM 3774 C C . LYS A 1 482 ? 13.939 31.817 20.611 1.00 92.88 482 LYS A C 1
ATOM 3776 O O . LYS A 1 482 ? 14.811 32.681 20.587 1.00 92.88 482 LYS A O 1
ATOM 3781 N N . HIS A 1 483 ? 14.136 30.567 21.024 1.00 96.25 483 HIS A N 1
ATOM 3782 C CA . HIS A 1 483 ? 15.371 30.063 21.617 1.00 96.25 483 HIS A CA 1
ATOM 3783 C C . HIS A 1 483 ? 15.969 28.911 20.809 1.00 96.25 483 HIS A C 1
ATOM 3785 O O . HIS A 1 483 ? 15.294 28.299 19.977 1.00 96.25 483 HIS A O 1
ATOM 3791 N N . GLY A 1 484 ? 17.250 28.647 21.052 1.00 96.44 484 GLY A N 1
ATOM 3792 C CA . GLY A 1 484 ? 18.023 27.617 20.375 1.00 96.44 484 GLY A CA 1
ATOM 3793 C C . GLY A 1 484 ? 17.882 26.227 20.994 1.00 96.44 484 GLY A C 1
ATOM 3794 O O . GLY A 1 484 ? 17.112 26.009 21.932 1.00 96.44 484 GLY A O 1
ATOM 3795 N N . LEU A 1 485 ? 18.635 25.272 20.454 1.00 97.50 485 LEU A N 1
ATOM 3796 C CA . LEU A 1 485 ? 18.688 23.885 20.919 1.00 97.50 485 LEU A CA 1
ATOM 3797 C C . LEU A 1 485 ? 20.128 23.373 20.852 1.00 97.50 485 LEU A C 1
ATOM 3799 O O . LEU A 1 485 ? 20.705 23.329 19.773 1.00 97.50 485 LEU A O 1
ATOM 3803 N N . LEU A 1 486 ? 20.685 22.925 21.970 1.00 97.50 486 LEU A N 1
ATOM 3804 C CA . LEU A 1 486 ? 21.931 22.169 22.002 1.00 97.50 486 LEU A CA 1
ATOM 3805 C C . LEU A 1 486 ? 21.615 20.690 21.800 1.00 97.50 486 LEU A C 1
ATOM 3807 O O . LEU A 1 486 ? 20.838 20.118 22.561 1.00 97.50 486 LEU A O 1
ATOM 3811 N N . ILE A 1 487 ? 22.234 20.071 20.800 1.00 97.62 487 ILE A N 1
ATOM 3812 C CA . ILE A 1 487 ? 22.147 18.633 20.550 1.00 97.62 487 ILE A CA 1
ATOM 3813 C C . ILE A 1 487 ? 23.433 18.001 21.067 1.00 97.62 487 ILE A C 1
ATOM 3815 O O . ILE A 1 487 ? 24.480 18.097 20.430 1.00 97.62 487 ILE A O 1
ATOM 3819 N N . SER A 1 488 ? 23.359 17.362 22.231 1.00 97.44 488 SER A N 1
ATOM 3820 C CA . SER A 1 488 ? 24.510 16.705 22.852 1.00 97.44 488 SER A CA 1
ATOM 3821 C C . SER A 1 488 ? 24.778 15.351 22.208 1.00 97.44 488 SER A C 1
ATOM 3823 O O . SER A 1 488 ? 25.909 15.081 21.818 1.00 97.44 488 SER A O 1
ATOM 3825 N N . SER A 1 489 ? 23.738 14.527 22.031 1.00 97.69 489 SER A N 1
ATOM 3826 C CA . SER A 1 489 ? 23.880 13.212 21.398 1.00 97.69 489 SER A CA 1
ATOM 3827 C C . SER A 1 489 ? 22.623 12.726 20.687 1.00 97.69 489 SER A C 1
ATOM 3829 O O . SER A 1 489 ? 21.504 13.144 20.994 1.00 97.69 489 SER A O 1
ATOM 3831 N N . VAL A 1 490 ? 22.821 11.819 19.732 1.00 97.12 490 VAL A N 1
ATOM 3832 C CA . VAL A 1 490 ? 21.768 11.087 19.020 1.00 97.12 490 VAL A CA 1
ATOM 3833 C C . VAL A 1 490 ? 22.172 9.623 18.990 1.00 97.12 490 VAL A C 1
ATOM 3835 O O . VAL A 1 490 ? 23.188 9.270 18.402 1.00 97.12 490 VAL A O 1
ATOM 3838 N N . LYS A 1 491 ? 21.391 8.757 19.621 1.00 97.25 491 LYS A N 1
ATOM 3839 C CA . LYS A 1 491 ? 21.661 7.322 19.735 1.00 97.25 491 LYS A CA 1
ATOM 3840 C C . LYS A 1 491 ? 20.522 6.537 19.111 1.00 97.25 491 LYS A C 1
ATOM 3842 O O . LYS A 1 491 ? 19.365 6.891 19.291 1.00 97.25 491 LYS A O 1
ATOM 3847 N N . ILE A 1 492 ? 20.833 5.482 18.378 1.00 95.94 492 ILE A N 1
ATOM 3848 C CA . ILE A 1 492 ? 19.849 4.621 17.724 1.00 95.94 492 ILE A CA 1
ATOM 3849 C C . ILE A 1 492 ? 19.959 3.241 18.343 1.00 95.94 492 ILE A C 1
ATOM 3851 O O . ILE A 1 492 ? 21.037 2.653 18.337 1.00 95.94 492 ILE A O 1
ATOM 3855 N N . TYR A 1 493 ? 18.848 2.742 18.868 1.00 95.25 493 TYR A N 1
ATOM 3856 C CA . TYR A 1 493 ? 18.742 1.439 19.505 1.00 95.25 493 TYR A CA 1
ATOM 3857 C C . TYR A 1 493 ? 17.839 0.517 18.695 1.00 95.25 493 TYR A C 1
ATOM 3859 O O . TYR A 1 493 ? 16.852 0.971 18.123 1.00 95.25 493 TYR A O 1
ATOM 3867 N N . ASP A 1 494 ? 18.141 -0.772 18.697 1.00 92.56 494 ASP A N 1
ATOM 3868 C CA . ASP A 1 494 ? 17.206 -1.840 18.356 1.00 92.56 494 ASP A CA 1
ATOM 3869 C C . ASP A 1 494 ? 16.946 -2.630 19.636 1.00 92.56 494 ASP A C 1
ATOM 3871 O O . ASP A 1 494 ? 17.868 -3.217 20.206 1.00 92.56 494 ASP A O 1
ATOM 3875 N N . GLN A 1 495 ? 15.714 -2.566 20.140 1.00 87.12 495 GLN A N 1
ATOM 3876 C CA . GLN A 1 495 ? 15.380 -2.992 21.503 1.00 87.12 495 GLN A CA 1
ATOM 3877 C C . GLN A 1 495 ? 16.271 -2.278 22.543 1.00 87.12 495 GLN A C 1
ATOM 3879 O O . GLN A 1 495 ? 16.077 -1.089 22.800 1.00 87.12 495 GLN A O 1
ATOM 3884 N N . GLU A 1 496 ? 17.252 -2.974 23.119 1.00 89.06 496 GLU A N 1
ATOM 3885 C CA . GLU A 1 496 ? 18.215 -2.437 24.092 1.00 89.06 496 GLU A CA 1
ATOM 3886 C C . GLU A 1 496 ? 19.641 -2.335 23.526 1.00 89.06 496 GLU A C 1
ATOM 3888 O O . GLU A 1 496 ? 20.553 -1.840 24.191 1.00 89.06 496 GLU A O 1
ATOM 3893 N N . HIS A 1 497 ? 19.863 -2.781 22.289 1.00 92.94 497 HIS A N 1
ATOM 3894 C CA . HIS A 1 497 ? 21.177 -2.778 21.660 1.00 92.94 497 HIS A CA 1
ATOM 3895 C C . HIS A 1 497 ? 21.434 -1.449 20.959 1.00 92.94 497 HIS A C 1
ATOM 3897 O O . HIS A 1 497 ? 20.676 -1.047 20.081 1.00 92.94 497 HIS A O 1
ATOM 3903 N N . LEU A 1 498 ? 22.512 -0.761 21.343 1.00 95.25 498 LEU A N 1
ATOM 3904 C CA . LEU A 1 498 ? 22.959 0.450 20.661 1.00 95.25 498 LEU A CA 1
ATOM 3905 C C . LEU A 1 498 ? 23.513 0.079 19.280 1.00 95.25 498 LEU A C 1
ATOM 3907 O O . LEU A 1 498 ? 24.504 -0.639 19.179 1.00 95.25 498 LEU A O 1
ATOM 3911 N N . VAL A 1 499 ? 22.877 0.594 18.233 1.00 94.62 499 VAL A N 1
ATOM 3912 C CA . VAL A 1 499 ? 23.210 0.318 16.831 1.00 94.62 499 VAL A CA 1
ATOM 3913 C C . VAL A 1 499 ? 24.103 1.409 16.247 1.00 94.62 499 VAL A C 1
ATOM 3915 O O . VAL A 1 499 ? 25.056 1.113 15.536 1.00 94.62 499 VAL A O 1
ATOM 3918 N N . ALA A 1 500 ? 23.802 2.674 16.545 1.00 95.44 500 ALA A N 1
ATOM 3919 C CA . ALA A 1 500 ? 24.579 3.819 16.080 1.00 95.44 500 ALA A CA 1
ATOM 3920 C C . ALA A 1 500 ? 24.518 4.967 17.089 1.00 95.44 500 ALA A C 1
ATOM 3922 O O . ALA A 1 500 ? 23.550 5.100 17.840 1.00 95.44 500 ALA A O 1
ATOM 3923 N N . SER A 1 501 ? 25.535 5.825 17.088 1.00 96.50 501 SER A N 1
ATOM 3924 C CA . SER A 1 501 ? 25.578 7.016 17.936 1.00 96.50 501 SER A CA 1
ATOM 3925 C C . SER A 1 501 ? 26.293 8.175 17.255 1.00 96.50 501 SER A C 1
ATOM 3927 O O . SER A 1 501 ? 27.311 7.981 16.596 1.00 96.50 501 SER A O 1
ATOM 3929 N N . LEU A 1 502 ? 25.791 9.378 17.496 1.00 96.44 502 LEU A N 1
ATOM 3930 C CA . LEU A 1 502 ? 26.415 10.658 17.201 1.00 96.44 502 LEU A CA 1
ATOM 3931 C C . LEU A 1 502 ? 26.549 11.434 18.508 1.00 96.44 502 LEU A C 1
ATOM 3933 O O . LEU A 1 502 ? 25.640 11.405 19.338 1.00 96.44 502 LEU A O 1
ATOM 3937 N N . GLU A 1 503 ? 27.630 12.193 18.645 1.00 96.75 503 GLU A N 1
ATOM 3938 C CA . GLU A 1 503 ? 27.864 13.108 19.770 1.00 96.75 503 GLU A CA 1
ATOM 3939 C C . GLU A 1 503 ? 28.090 14.527 19.211 1.00 96.75 503 GLU A C 1
ATOM 3941 O O . GLU A 1 503 ? 29.223 15.013 19.206 1.00 96.75 503 GLU A O 1
ATOM 3946 N N . PRO A 1 504 ? 27.048 15.173 18.639 1.00 91.88 504 PRO A N 1
ATOM 3947 C CA . PRO A 1 504 ? 27.214 16.398 17.863 1.00 91.88 504 PRO A CA 1
ATOM 3948 C C . PRO A 1 504 ? 27.791 17.553 18.672 1.00 91.88 504 PRO A C 1
ATOM 3950 O O . PRO A 1 504 ? 28.556 18.345 18.133 1.00 91.88 504 PRO A O 1
ATOM 3953 N N . ASN A 1 505 ? 27.378 17.668 19.940 1.00 95.00 505 ASN A N 1
ATOM 3954 C CA . ASN A 1 505 ? 27.636 18.822 20.803 1.00 95.00 505 ASN A CA 1
ATOM 3955 C C . ASN A 1 505 ? 27.435 20.167 20.078 1.00 95.00 505 ASN A C 1
ATOM 3957 O O . ASN A 1 505 ? 28.208 21.108 20.251 1.00 95.00 505 ASN A O 1
ATOM 3961 N N . GLN A 1 506 ? 26.385 20.246 19.255 1.00 95.94 506 GLN A N 1
ATOM 3962 C CA . GLN A 1 506 ? 26.131 21.363 18.350 1.00 95.94 506 GLN A CA 1
ATOM 3963 C C . GLN A 1 506 ? 24.939 22.185 18.834 1.00 95.94 506 GLN A C 1
ATOM 3965 O O . GLN A 1 506 ? 23.849 21.648 19.042 1.00 95.94 506 GLN A O 1
ATOM 3970 N N . SER A 1 507 ? 25.135 23.496 18.972 1.00 95.81 507 SER A N 1
ATOM 3971 C CA . SER A 1 507 ? 24.046 24.442 19.217 1.00 95.81 507 SER A CA 1
ATOM 3972 C C . SER A 1 507 ? 23.379 24.840 17.904 1.00 95.81 507 SER A C 1
ATOM 3974 O O . SER A 1 507 ? 24.060 25.140 16.920 1.00 95.81 507 SER A O 1
ATOM 3976 N N . LEU A 1 508 ? 22.049 24.842 17.910 1.00 96.94 508 LEU A N 1
ATOM 3977 C CA . LEU A 1 508 ? 21.202 25.433 16.888 1.00 96.94 508 LEU A CA 1
ATOM 3978 C C . LEU A 1 508 ? 20.682 26.775 17.380 1.00 96.94 508 LEU A C 1
ATOM 3980 O O . LEU A 1 508 ? 20.049 26.840 18.432 1.00 96.94 508 LEU A O 1
ATOM 3984 N N . ASP A 1 509 ? 20.866 27.818 16.590 1.00 94.75 509 ASP A N 1
ATOM 3985 C CA . ASP A 1 509 ? 20.328 29.154 16.837 1.00 94.75 509 ASP A CA 1
ATOM 3986 C C . ASP A 1 509 ? 19.905 29.804 15.509 1.00 94.75 509 ASP A C 1
ATOM 3988 O O . ASP A 1 509 ? 19.721 29.121 14.502 1.00 94.75 509 ASP A O 1
ATOM 3992 N N . LYS A 1 510 ? 19.655 31.116 15.497 1.00 91.12 510 LYS A N 1
ATOM 3993 C CA . LYS A 1 510 ? 19.219 31.806 14.274 1.00 91.12 510 LYS A CA 1
ATOM 3994 C C . LYS A 1 510 ? 20.323 31.900 13.219 1.00 91.12 510 LYS A C 1
ATOM 3996 O O . LYS A 1 510 ? 19.990 31.940 12.036 1.00 91.12 510 LYS A O 1
ATOM 4001 N N . ASP A 1 511 ? 21.583 31.908 13.641 1.00 91.00 511 ASP A N 1
ATOM 4002 C CA . ASP A 1 511 ? 22.745 32.051 12.765 1.00 91.00 511 ASP A CA 1
ATOM 4003 C C . ASP A 1 511 ? 23.204 30.683 12.240 1.00 91.00 511 ASP A C 1
ATOM 4005 O O . ASP A 1 511 ? 23.657 30.563 11.104 1.00 91.00 511 ASP A O 1
ATOM 4009 N N . SER A 1 512 ? 22.999 29.628 13.032 1.00 92.19 512 SER A N 1
ATOM 4010 C CA . SER A 1 512 ? 23.230 28.226 12.673 1.00 92.19 512 SER A CA 1
ATOM 4011 C C . SER A 1 512 ? 21.967 27.383 12.908 1.00 92.19 512 SER A C 1
ATOM 4013 O O . SER A 1 512 ? 21.900 26.604 13.860 1.00 92.19 512 SER A O 1
ATOM 4015 N N . PRO A 1 513 ? 20.933 27.497 12.052 1.00 94.81 513 PRO A N 1
ATOM 4016 C CA . PRO A 1 513 ? 19.615 26.922 12.320 1.00 94.81 513 PRO A CA 1
ATOM 4017 C C . PRO A 1 513 ? 19.506 25.426 12.025 1.00 94.81 513 PRO A C 1
ATOM 4019 O O . PRO A 1 513 ? 18.409 24.877 12.117 1.00 94.81 513 PRO A O 1
ATOM 4022 N N . SER A 1 514 ? 20.579 24.746 11.625 1.00 96.31 514 SER A N 1
ATOM 4023 C CA . SER A 1 514 ? 20.517 23.326 11.282 1.00 96.31 514 SER A CA 1
ATOM 4024 C C . SER A 1 514 ? 21.783 22.564 11.629 1.00 96.31 514 SER A C 1
ATOM 4026 O O . SER A 1 514 ? 22.885 23.084 11.491 1.00 96.31 514 SER A O 1
ATOM 4028 N N . TYR A 1 515 ? 21.598 21.299 11.988 1.00 97.06 515 TYR A N 1
ATOM 4029 C CA . TYR A 1 515 ? 22.646 20.304 12.158 1.00 97.06 515 TYR A CA 1
ATOM 4030 C C . TYR A 1 515 ? 22.277 19.059 11.357 1.00 97.06 515 TYR A C 1
ATOM 4032 O O . TYR A 1 515 ? 21.124 18.630 11.395 1.00 97.06 515 TYR A O 1
ATOM 4040 N N . THR A 1 516 ? 23.262 18.455 10.699 1.00 96.94 516 THR A N 1
ATOM 4041 C CA . THR A 1 516 ? 23.106 17.175 10.009 1.00 96.94 516 THR A CA 1
ATOM 4042 C C . THR A 1 516 ? 24.254 16.258 10.397 1.00 96.94 516 THR A C 1
ATOM 4044 O O . THR A 1 516 ? 25.418 16.630 10.255 1.00 96.94 516 THR A O 1
ATOM 4047 N N . GLY A 1 517 ? 23.930 15.061 10.883 1.00 95.88 517 GLY A N 1
ATOM 4048 C CA . GLY A 1 517 ? 24.908 14.039 11.246 1.00 95.88 517 GLY A CA 1
ATOM 4049 C C . GLY A 1 517 ? 24.594 12.702 10.596 1.00 95.88 517 GLY A C 1
ATOM 4050 O O . GLY A 1 517 ? 23.437 12.288 10.562 1.00 95.88 517 GLY A O 1
ATOM 4051 N N . ARG A 1 518 ? 25.621 12.012 10.098 1.00 96.06 518 ARG A N 1
ATOM 4052 C CA . ARG A 1 518 ? 25.460 10.746 9.381 1.00 96.06 518 ARG A CA 1
ATOM 4053 C C . ARG A 1 518 ? 25.590 9.542 10.304 1.00 96.06 518 ARG A C 1
ATOM 4055 O O . ARG A 1 518 ? 26.634 9.355 10.918 1.00 96.06 518 ARG A O 1
ATOM 4062 N N . VAL A 1 519 ? 24.575 8.687 10.332 1.00 94.88 519 VAL A N 1
ATOM 4063 C CA . VAL A 1 519 ? 24.605 7.367 10.972 1.00 94.88 519 VAL A CA 1
ATOM 4064 C C . VAL A 1 519 ? 24.687 6.275 9.914 1.00 94.88 519 VAL A C 1
ATOM 4066 O O . VAL A 1 519 ? 23.938 6.286 8.938 1.00 94.88 519 VAL A O 1
ATOM 4069 N N . ASP A 1 520 ? 25.581 5.311 10.106 1.00 93.12 520 ASP A N 1
ATOM 4070 C CA . ASP A 1 520 ? 25.639 4.122 9.261 1.00 93.12 520 ASP A CA 1
ATOM 4071 C C . ASP A 1 520 ? 24.895 2.970 9.942 1.00 93.12 520 ASP A C 1
ATOM 4073 O O . ASP A 1 520 ? 25.291 2.488 11.003 1.00 93.12 520 ASP A O 1
ATOM 4077 N N . LEU A 1 521 ? 23.786 2.552 9.333 1.00 91.12 521 LEU A N 1
ATOM 4078 C CA . LEU A 1 521 ? 22.966 1.433 9.793 1.00 91.12 521 LEU A CA 1
ATOM 4079 C C . LEU A 1 521 ? 23.088 0.219 8.866 1.00 91.12 521 LEU A C 1
ATOM 4081 O O . LEU A 1 521 ? 22.398 -0.780 9.077 1.00 91.12 521 LEU A O 1
ATOM 4085 N N . THR A 1 522 ? 23.963 0.278 7.858 1.00 89.44 522 THR A N 1
ATOM 4086 C CA . THR A 1 522 ? 23.975 -0.648 6.721 1.00 89.44 522 THR A CA 1
ATOM 4087 C C . THR A 1 522 ? 24.175 -2.084 7.151 1.00 89.44 522 THR A C 1
ATOM 4089 O O . THR A 1 522 ? 23.366 -2.965 6.846 1.00 89.44 522 THR A O 1
ATOM 4092 N N . SER A 1 523 ? 25.212 -2.319 7.951 1.00 89.94 523 SER A N 1
ATOM 4093 C CA . SER A 1 523 ? 25.521 -3.654 8.464 1.00 89.94 523 SER A CA 1
ATOM 4094 C C . SER A 1 523 ? 24.407 -4.206 9.359 1.00 89.94 523 SER A C 1
ATOM 4096 O O . SER A 1 523 ? 24.119 -5.402 9.304 1.00 89.94 523 SER A O 1
ATOM 4098 N N . TRP A 1 524 ? 23.759 -3.352 10.161 1.00 91.75 524 TRP A N 1
ATOM 4099 C CA . TRP A 1 524 ? 22.695 -3.776 11.073 1.00 91.75 524 TRP A CA 1
ATOM 4100 C C . TRP A 1 524 ? 21.404 -4.089 10.325 1.00 91.75 524 TRP A C 1
ATOM 4102 O O . TRP A 1 524 ? 20.888 -5.194 10.442 1.00 91.75 524 TRP A O 1
ATOM 4112 N N . LYS A 1 525 ? 20.909 -3.164 9.495 1.00 86.81 525 LYS A N 1
ATOM 4113 C CA . LYS A 1 525 ? 19.658 -3.325 8.737 1.00 86.81 525 LYS A CA 1
ATOM 4114 C C . LYS A 1 525 ? 19.750 -4.397 7.653 1.00 86.81 525 LYS A C 1
ATOM 4116 O O . LYS A 1 525 ? 18.731 -4.987 7.318 1.00 86.81 525 LYS A O 1
ATOM 4121 N N . THR A 1 526 ? 20.949 -4.709 7.157 1.00 88.06 526 THR A N 1
ATOM 4122 C CA . THR A 1 526 ? 21.155 -5.876 6.283 1.00 88.06 526 THR A CA 1
ATOM 4123 C C . THR A 1 526 ? 20.928 -7.192 7.035 1.00 88.06 526 THR A C 1
ATOM 4125 O O . THR A 1 526 ? 20.322 -8.110 6.489 1.00 88.06 526 THR A O 1
ATOM 4128 N N . LYS A 1 527 ? 21.383 -7.292 8.293 1.00 90.62 527 LYS A N 1
ATOM 4129 C CA . LYS A 1 527 ? 21.202 -8.487 9.140 1.00 90.62 527 LYS A CA 1
ATOM 4130 C C . LYS A 1 527 ? 19.818 -8.556 9.792 1.00 90.62 527 LYS A C 1
ATOM 4132 O O . LYS A 1 527 ? 19.289 -9.643 9.996 1.00 90.62 527 LYS A O 1
ATOM 4137 N N . HIS A 1 528 ? 19.242 -7.400 10.099 1.00 87.06 528 HIS A N 1
ATOM 4138 C CA . HIS A 1 528 ? 17.980 -7.232 10.811 1.00 87.06 528 HIS A CA 1
ATOM 4139 C C . HIS A 1 528 ? 17.061 -6.287 10.015 1.00 87.06 528 HIS A C 1
ATOM 4141 O O . HIS A 1 528 ? 16.847 -5.139 10.417 1.00 87.06 528 HIS A O 1
ATOM 4147 N N . PRO A 1 529 ? 16.523 -6.728 8.861 1.00 82.62 529 PRO A N 1
ATOM 4148 C CA . PRO A 1 529 ? 15.706 -5.872 7.994 1.00 82.62 529 PRO A CA 1
ATOM 4149 C C . PRO A 1 529 ? 14.465 -5.325 8.714 1.00 82.62 529 PRO A C 1
ATOM 4151 O O . PRO A 1 529 ? 14.116 -4.151 8.543 1.00 82.62 529 PRO A O 1
ATOM 4154 N N . ASP A 1 530 ? 13.888 -6.138 9.600 1.00 81.06 530 ASP A N 1
ATOM 4155 C CA . ASP A 1 530 ? 12.690 -5.832 10.386 1.00 81.06 530 ASP A CA 1
ATOM 4156 C C . ASP A 1 530 ? 12.992 -5.202 11.762 1.00 81.06 530 ASP A C 1
ATOM 4158 O O . ASP A 1 530 ? 12.095 -5.101 12.602 1.00 81.06 530 ASP A O 1
ATOM 4162 N N . ALA A 1 531 ? 14.240 -4.770 12.006 1.00 82.62 531 ALA A N 1
ATOM 4163 C CA . ALA A 1 531 ? 14.647 -4.108 13.248 1.00 82.62 531 ALA A CA 1
ATOM 4164 C C . ALA A 1 531 ? 13.728 -2.925 13.591 1.00 82.62 531 ALA A C 1
ATOM 4166 O O . ALA A 1 531 ? 13.504 -2.029 12.763 1.00 82.62 531 ALA A O 1
ATOM 4167 N N . GLN A 1 532 ? 13.236 -2.899 14.832 1.00 84.62 532 GLN A N 1
ATOM 4168 C CA . GLN A 1 532 ? 12.408 -1.811 15.344 1.00 84.62 532 GLN A CA 1
ATOM 4169 C C . GLN A 1 532 ? 13.301 -0.777 16.015 1.00 84.62 532 GLN A C 1
ATOM 4171 O O . GLN A 1 532 ? 13.557 -0.817 17.217 1.00 84.62 532 GLN A O 1
ATOM 4176 N N . LEU A 1 533 ? 13.778 0.161 15.200 1.00 89.56 533 LEU A N 1
ATOM 4177 C CA . LEU A 1 533 ? 14.698 1.186 15.664 1.00 89.56 533 LEU A CA 1
ATOM 4178 C C . LEU A 1 533 ? 13.997 2.226 16.546 1.00 89.56 533 LEU A C 1
ATOM 4180 O O . LEU A 1 533 ? 12.888 2.676 16.252 1.00 89.56 533 LEU A O 1
ATOM 4184 N N . VAL A 1 534 ? 14.694 2.657 17.589 1.00 91.00 534 VAL A N 1
ATOM 4185 C CA . VAL A 1 534 ? 14.324 3.749 18.488 1.00 91.00 534 VAL A CA 1
ATOM 4186 C C . VAL A 1 534 ? 15.446 4.772 18.476 1.00 91.00 534 VAL A C 1
ATOM 4188 O O . VAL A 1 534 ? 16.603 4.422 18.696 1.00 91.00 534 VAL A O 1
ATOM 4191 N N . VAL A 1 535 ? 15.120 6.043 18.260 1.00 94.69 535 VAL A N 1
ATOM 4192 C CA . VAL A 1 535 ? 16.102 7.130 18.314 1.00 94.69 535 VAL A CA 1
ATOM 4193 C C . VAL A 1 535 ? 15.992 7.843 19.654 1.00 94.69 535 VAL A C 1
ATOM 4195 O O . VAL A 1 535 ? 14.912 8.245 20.068 1.00 94.69 535 VAL A O 1
ATOM 4198 N N . VAL A 1 536 ? 17.108 7.990 20.352 1.00 95.62 536 VAL A N 1
ATOM 4199 C CA . VAL A 1 536 ? 17.216 8.651 21.649 1.00 95.62 536 VAL A CA 1
ATOM 4200 C C . VAL A 1 536 ? 18.139 9.850 21.504 1.00 95.62 536 VAL A C 1
ATOM 4202 O O . VAL A 1 536 ? 19.324 9.689 21.226 1.00 95.62 536 VAL A O 1
ATOM 4205 N N . CYS A 1 537 ? 17.611 11.052 21.700 1.00 96.25 537 CYS A N 1
ATOM 4206 C CA . CYS A 1 537 ? 18.375 12.290 21.599 1.00 96.25 537 CYS A CA 1
ATOM 4207 C C . CYS A 1 537 ? 18.568 12.899 22.985 1.00 96.25 537 CYS A C 1
ATOM 4209 O O . CYS A 1 537 ? 17.617 12.975 23.760 1.00 96.25 537 CYS A O 1
ATOM 4211 N N . LYS A 1 538 ? 19.775 13.377 23.277 1.00 97.12 538 LYS A N 1
ATOM 4212 C CA . LYS A 1 538 ? 20.083 14.161 24.475 1.00 97.12 538 LYS A CA 1
ATOM 4213 C C . LYS A 1 538 ? 20.244 15.614 24.057 1.00 97.12 538 LYS A C 1
ATOM 4215 O O . LYS A 1 538 ? 21.103 15.911 23.224 1.00 97.12 538 LYS A O 1
ATOM 4220 N N . VAL A 1 539 ? 19.395 16.491 24.576 1.00 97.25 539 VAL A N 1
ATOM 4221 C CA . VAL A 1 539 ? 19.319 17.886 24.136 1.00 97.25 539 VAL A CA 1
ATOM 4222 C C . VAL A 1 539 ? 19.102 18.845 25.301 1.00 97.25 539 VAL A C 1
ATOM 4224 O O . VAL A 1 539 ? 18.541 18.455 26.319 1.00 97.25 539 VAL A O 1
ATOM 4227 N N . SER A 1 540 ? 19.470 20.112 25.126 1.00 96.81 540 SER A N 1
ATOM 4228 C CA . SER A 1 540 ? 19.241 21.171 26.119 1.00 96.81 540 SER A CA 1
ATOM 4229 C C . SER A 1 540 ? 18.759 22.457 25.437 1.00 96.81 540 SER A C 1
ATOM 4231 O O . SER A 1 540 ? 19.192 22.748 24.319 1.00 96.81 540 SER A O 1
ATOM 4233 N N . PRO A 1 541 ? 17.880 23.259 26.061 1.00 96.50 541 PRO A N 1
ATOM 4234 C CA . PRO A 1 541 ? 17.508 24.562 25.524 1.00 96.50 541 PRO A CA 1
ATOM 4235 C C . PRO A 1 541 ? 18.693 25.538 25.557 1.00 96.50 541 PRO A C 1
ATOM 4237 O O . PRO A 1 541 ? 19.472 25.547 26.509 1.00 96.50 541 PRO A O 1
ATOM 4240 N N . VAL A 1 542 ? 18.798 26.409 24.548 1.00 94.94 542 VAL A N 1
ATOM 4241 C CA . VAL A 1 542 ? 19.793 27.499 24.510 1.00 94.94 542 VAL A CA 1
ATOM 4242 C C . VAL A 1 542 ? 19.063 28.835 24.571 1.00 94.94 542 VAL A C 1
ATOM 4244 O O . VAL A 1 542 ? 18.429 29.257 23.606 1.00 94.94 542 VAL A O 1
ATOM 4247 N N . GLY A 1 543 ? 19.128 29.495 25.728 1.00 91.81 543 GLY A N 1
ATOM 4248 C CA . GLY A 1 543 ? 18.456 30.774 25.987 1.00 91.81 543 GLY A CA 1
ATOM 4249 C C . GLY A 1 543 ? 17.014 30.671 26.500 1.00 91.81 543 GLY A C 1
ATOM 4250 O O . GLY A 1 543 ? 16.449 31.698 26.856 1.00 91.81 543 GLY A O 1
ATOM 4251 N N . GLY A 1 544 ? 16.434 29.466 26.568 1.00 93.38 544 GLY A N 1
ATOM 4252 C CA . GLY A 1 544 ? 15.108 29.207 27.144 1.00 93.38 544 GLY A CA 1
ATOM 4253 C C . GLY A 1 544 ? 14.370 28.052 26.460 1.00 93.38 544 GLY A C 1
ATOM 4254 O O . GLY A 1 544 ? 14.778 27.572 25.403 1.00 93.38 544 GLY A O 1
ATOM 4255 N N . THR A 1 545 ? 13.264 27.597 27.049 1.00 92.81 545 THR A N 1
ATOM 4256 C CA . THR A 1 545 ? 12.522 26.417 26.568 1.00 92.81 545 THR A CA 1
ATOM 4257 C C . THR A 1 545 ? 11.628 26.689 25.359 1.00 92.81 545 THR A C 1
ATOM 4259 O O . THR A 1 545 ? 11.226 25.741 24.700 1.00 92.81 545 THR A O 1
ATOM 4262 N N . GLU A 1 546 ? 11.346 27.946 24.984 1.00 92.19 546 GLU A N 1
ATOM 4263 C CA . GLU A 1 546 ? 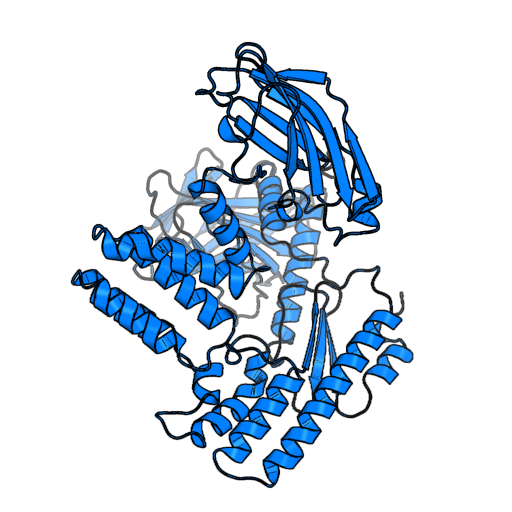10.562 28.309 23.783 1.00 92.19 546 GLU A CA 1
ATOM 4264 C C . GLU A 1 546 ? 11.328 28.080 22.450 1.00 92.19 546 GLU A C 1
ATOM 4266 O O . GLU A 1 546 ? 11.515 28.983 21.627 1.00 92.19 546 GLU A O 1
ATOM 4271 N N . SER A 1 547 ? 11.760 26.840 22.219 1.00 93.38 547 SER A N 1
ATOM 4272 C CA . SER A 1 547 ? 12.420 26.354 21.005 1.00 93.38 547 SER A CA 1
ATOM 4273 C C . SER A 1 547 ? 11.514 25.375 20.254 1.00 93.38 547 SER A C 1
ATOM 4275 O O . SER A 1 547 ? 10.772 24.598 20.849 1.00 93.38 547 SER A O 1
ATOM 4277 N N . SER A 1 548 ? 11.531 25.409 18.925 1.00 93.81 548 SER A N 1
ATOM 4278 C CA . SER A 1 548 ? 10.748 24.488 18.090 1.00 93.81 548 SER A CA 1
ATOM 4279 C C . SER A 1 548 ? 11.461 24.220 16.776 1.00 93.81 548 SER A C 1
ATOM 4281 O O . SER A 1 548 ? 12.244 25.052 16.321 1.00 93.81 548 SER A O 1
ATOM 4283 N N . GLY A 1 549 ? 11.181 23.087 16.142 1.00 94.81 549 GLY A N 1
ATOM 4284 C CA . GLY A 1 549 ? 11.826 22.730 14.886 1.00 94.81 549 GLY A CA 1
ATOM 4285 C C . GLY A 1 549 ? 11.479 21.331 14.406 1.00 94.81 549 GLY A C 1
ATOM 4286 O O . GLY A 1 549 ? 10.548 20.703 14.906 1.00 94.81 549 GLY A O 1
ATOM 4287 N N . THR A 1 550 ? 12.206 20.851 13.404 1.00 93.69 550 THR A N 1
ATOM 4288 C CA . THR A 1 550 ? 11.969 19.560 12.750 1.00 93.69 550 THR A CA 1
ATOM 4289 C C . THR A 1 550 ? 13.158 18.631 12.898 1.00 93.69 550 THR A C 1
ATOM 4291 O O . THR A 1 550 ? 14.298 19.081 12.811 1.00 93.69 550 THR A O 1
ATOM 4294 N N . ILE A 1 551 ? 12.880 17.337 13.029 1.00 94.31 551 ILE A N 1
ATOM 4295 C CA . ILE A 1 551 ? 13.884 16.273 12.992 1.00 94.31 551 ILE A CA 1
ATOM 4296 C C . ILE A 1 551 ? 13.557 15.393 11.790 1.00 94.31 551 ILE A C 1
ATOM 4298 O O . ILE A 1 551 ? 12.388 15.073 11.580 1.00 94.31 551 ILE A O 1
ATOM 4302 N N . LYS A 1 552 ? 14.552 14.997 11.000 1.00 93.12 552 LYS A N 1
ATOM 4303 C CA . LYS A 1 552 ? 14.379 14.077 9.869 1.00 93.12 552 LYS A CA 1
ATOM 4304 C C . LYS A 1 552 ? 15.471 13.020 9.867 1.00 93.12 552 LYS A C 1
ATOM 4306 O O . LYS A 1 552 ? 16.594 13.309 10.257 1.00 93.12 552 LYS A O 1
ATOM 4311 N N . ALA A 1 553 ? 15.143 11.833 9.367 1.00 92.44 553 ALA A N 1
ATOM 4312 C CA . ALA A 1 553 ? 16.129 10.874 8.889 1.00 92.44 553 ALA A CA 1
ATOM 4313 C C . ALA A 1 553 ? 16.027 10.824 7.363 1.00 92.44 553 ALA A C 1
ATOM 4315 O O . ALA A 1 553 ? 14.946 10.591 6.816 1.00 92.44 553 ALA A O 1
ATOM 4316 N N . ILE A 1 554 ? 17.132 11.101 6.684 1.00 91.50 554 ILE A N 1
ATOM 4317 C CA . ILE A 1 554 ? 17.210 11.183 5.228 1.00 91.50 554 ILE A CA 1
ATOM 4318 C C . ILE A 1 554 ? 18.119 10.042 4.772 1.00 91.50 554 ILE A C 1
ATOM 4320 O O . ILE A 1 554 ? 19.288 10.043 5.150 1.00 91.50 554 ILE A O 1
ATOM 4324 N N . PRO A 1 555 ? 17.630 9.052 4.007 1.00 90.69 555 PRO A N 1
ATOM 4325 C CA . PRO A 1 555 ? 18.494 7.986 3.522 1.00 90.69 555 PRO A CA 1
ATOM 4326 C C . PRO A 1 555 ? 19.532 8.559 2.557 1.00 90.69 555 PRO A C 1
ATOM 4328 O O . PRO A 1 555 ? 19.192 9.235 1.583 1.00 90.69 555 PRO A O 1
ATOM 4331 N N . CYS A 1 556 ? 20.795 8.251 2.817 1.00 88.44 556 CYS A N 1
ATOM 4332 C CA . CYS A 1 556 ? 21.930 8.541 1.956 1.00 88.44 556 CYS A CA 1
ATOM 4333 C C . CYS A 1 556 ? 21.974 7.494 0.855 1.00 88.44 556 CYS A C 1
ATOM 4335 O O . CYS A 1 556 ? 22.846 6.628 0.838 1.00 88.44 556 CYS A O 1
ATOM 4337 N N . LEU A 1 557 ? 20.989 7.545 -0.038 1.00 78.50 557 LEU A N 1
ATOM 4338 C CA . LEU A 1 557 ? 20.998 6.675 -1.199 1.00 78.50 557 LEU A CA 1
ATOM 4339 C C . LEU A 1 557 ? 22.266 6.990 -2.002 1.00 78.50 557 LEU A C 1
ATOM 4341 O O . LEU A 1 557 ? 22.553 8.177 -2.218 1.00 78.50 557 LEU A O 1
ATOM 4345 N N . PRO A 1 558 ? 23.044 5.974 -2.417 1.00 70.50 558 PRO A N 1
ATOM 4346 C CA . PRO A 1 558 ? 24.168 6.217 -3.297 1.00 70.50 558 PRO A CA 1
ATOM 4347 C C . PRO A 1 558 ? 23.668 7.017 -4.502 1.00 70.50 558 PRO A C 1
ATOM 4349 O O . PRO A 1 558 ? 22.550 6.767 -4.977 1.00 70.50 558 PRO A O 1
ATOM 4352 N N . PRO A 1 559 ? 24.458 7.990 -4.997 1.00 54.47 559 PRO A N 1
ATOM 4353 C CA . PRO A 1 559 ? 24.136 8.604 -6.269 1.00 54.47 559 PRO A CA 1
ATOM 4354 C C . PRO A 1 559 ? 23.936 7.466 -7.272 1.00 54.47 559 PRO A C 1
ATOM 4356 O O . PRO A 1 559 ? 24.677 6.474 -7.213 1.00 54.47 559 PRO A O 1
ATOM 4359 N N . PRO A 1 560 ? 22.921 7.554 -8.144 1.00 49.47 560 PRO A N 1
ATOM 4360 C CA . PRO A 1 560 ? 22.702 6.518 -9.137 1.00 49.47 560 PRO A CA 1
ATOM 4361 C C . PRO A 1 560 ? 24.042 6.261 -9.848 1.00 49.47 560 PRO A C 1
ATOM 4363 O O . PRO A 1 560 ? 24.712 7.226 -10.226 1.00 49.47 560 PRO A O 1
ATOM 4366 N N . PRO A 1 561 ? 24.505 5.000 -9.938 1.00 47.53 561 PRO A N 1
ATOM 4367 C CA . PRO A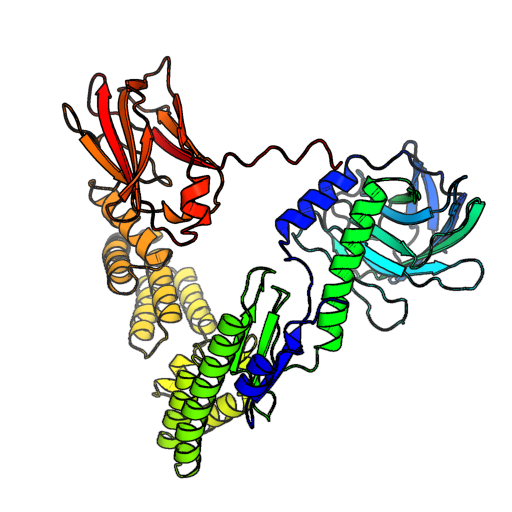 1 561 ? 25.876 4.685 -10.324 1.00 47.53 561 PRO A CA 1
ATOM 4368 C C . PRO A 1 561 ? 26.220 5.354 -11.652 1.00 47.53 561 PRO A C 1
ATOM 4370 O O . PRO A 1 561 ? 25.603 5.036 -12.663 1.00 47.53 561 PRO A O 1
ATOM 4373 N N . VAL A 1 562 ? 27.189 6.277 -11.636 1.00 48.25 562 VAL A N 1
ATOM 4374 C CA . VAL A 1 562 ? 27.604 7.084 -12.803 1.00 48.25 562 VAL A CA 1
ATOM 4375 C C . VAL A 1 562 ? 28.212 6.196 -13.899 1.00 48.25 562 VAL A C 1
ATOM 4377 O O . VAL A 1 562 ? 28.041 6.457 -15.085 1.00 48.25 562 VAL A O 1
ATOM 4380 N N . ASP A 1 563 ? 28.783 5.053 -13.516 1.00 48.84 563 ASP A N 1
ATOM 4381 C CA . ASP A 1 563 ? 29.423 4.100 -14.425 1.00 48.84 563 ASP A CA 1
ATOM 4382 C C . ASP A 1 563 ? 28.566 2.860 -14.694 1.00 48.84 563 ASP A C 1
ATOM 4384 O O . ASP A 1 563 ? 29.016 1.724 -14.606 1.00 48.84 563 ASP A O 1
ATOM 4388 N N . ASN A 1 564 ? 27.301 3.071 -15.044 1.00 40.34 564 ASN A N 1
ATOM 4389 C CA . ASN A 1 564 ? 26.515 2.162 -15.888 1.00 40.34 564 ASN A CA 1
ATOM 4390 C C . ASN A 1 564 ? 25.378 2.928 -16.597 1.00 40.34 564 ASN A C 1
ATOM 4392 O O . ASN A 1 564 ? 24.258 2.420 -16.733 1.00 40.34 564 ASN A O 1
ATOM 4396 N N . TRP A 1 565 ? 25.682 4.157 -17.034 1.00 35.59 565 TRP A N 1
ATOM 4397 C CA . TRP A 1 565 ? 24.859 4.931 -17.967 1.00 35.59 565 TRP A CA 1
ATOM 4398 C C . TRP A 1 565 ? 25.274 4.640 -19.405 1.00 35.59 565 TRP A C 1
ATOM 4400 O O . TRP A 1 565 ? 26.499 4.552 -19.673 1.00 35.59 565 TRP A O 1
#

Secondary structure (DSSP, 8-state):
-PPPGGG-HHHHHHH-TTEEEEEE-------HHHHHHHHHHHHHTPPPPPPP-EEE-TTEEEEE-TTS-EEEEESS--SEEEEEEEEE--SS-EEEEEEEEEPPTT-TT-EEEEEEEEEEETTEEPPEEEEEEETTTT--EE---SSS-----EEEESS-EEEEEEEEEEEPTT-EEEEEEEEE--TT----SEEEEEEEETT-HHHHHHHHHHHHHHHHHHHHHHGGGSS---SSSSEEEEEETTS-EEEEEES--TT--HHHHHHHHHHHHHHHHHHHHHHHHHHT--HHHHHHHHHHHHHHTT--TTTTSGGGGGGHHHHHHHHHHS-TTS-HHHHHHS--HHHHHHHHHHHHHTT-HHHHHHHHHHHHTS---HHHHHHHHHHHHHHHHH-SSHHHHHTHHHHHHHHHHH-TTSHHHHHHHHHHHHHTT-PPPBTTTBB-GGG--SS-EEEEE-SSHHHHS-SSS-EEEEEEE-TT-SSEEEEEEEEEEETTEEEEEE---EEE-SSS-EEEEEE--HHHHHH-TT--EEEEEEEEEESSS---EEEEEEE-PPPPPGGG-

Foldseek 3Di:
DDPDLVPDPLLVVLCDPFKDKDFDDDLQWDDLQVLLVLVVVLVVDADQADQFPDKDWPQWDWDQDPSSKIFIHHPDFDQKIKMKTKDWAAQAWFQWKKKKLFADPVCQWAKFWWFDKWKDQVPDTFQKWKWKHAPPDSDIDTDDRVPPDDRDIDIHTRGMMMMIIGGPDTHGHGGMMIMMIMTRDDPRHGHRRIMGMHTHGPPDLSSVVVVVSSVSVVSLVVSVVVCPVQLADDNAPRKMFMAGPLRAGQDIDGNDDPPDDSVNSSVVSNLSVQLQVQLVVLQVVLVVDAAPVSLVSLVSSCVSSPQFQAQCDHRSVSCVVSVVVSVVRDDDDADLSCQGHVNDVVVLVVVLVVCVVVVNLVVSLVSLVVNCVGNYDLVVNLVSLVVQLVSLCPDPDPVSVVCNLVSLVVLCVSPVPDPSNLVSLQVNCVVVLNHAAEQVFHDFLSQADADKGKGKHLRCVCVQCQDLFKKKKKWFWDPPFPWKKFWQKKFKDQPNHTQWMDGPRDIADPVRGMDIDITRRNVVCVVVVPGRMMMMTMMHIGPHSRTTTHIGIGGPDPDPPPPSD

Sequence (565 aa):
MKKQWWDSGDLAEAVGPGVVMTAIDHVDGMHPDHDANMLEECFQDLPEMSPLTSVTMPGTSYSKLDDDSWGINLAKKPRRATATIQWTTGNAPSSGIYLSLLKDARQPDAKYALSGLRIKQGEKELPIQAASSNLAMDRLLLAFDGSGGYHHFISQQGKDMHVFMMTENPIPPKTTLTVEVDFKGKPWCQIGTRLALRELSASSRRAQKLMAETKRIYGVYKILSENKGLAASTKNYPALLVMDAQGRFIAMKDGLRKGDSVDELAAFVRTAREKRIARDRVWELARQKTGGERAQLLVQGLEAIGCQAYATKGNWRSYAPVFEEIKKMELPANHAVSTKYFYDLKLVDSEIKALLSKGNEARALAVIDFELTKSLSASMRETLLVRKYGICQKSKNENVSRLQWDVLNQLVKEFPQTRRGIGARGLLAWKAGVGPVSFTYGWQGRHLQDGETIWKIDLDTAKAFYTAEPYDIEFKLGKGAKHGLLISSVKIYDQEHLVASLEPNQSLDKDSPSYTGRVDLTSWKTKHPDAQLVVVCKVSPVGGTESSGTIKAIPCLPPPPVDNW

Radius of gyration: 30.15 Å; chains: 1; bounding box: 61×67×79 Å

Organism: NCBI:txid2748318